Protein AF-0000000078660738 (afdb_homodimer)

Structure (mmCIF, N/CA/C/O backbone):
data_AF-0000000078660738-model_v1
#
loop_
_entity.id
_entity.type
_entity.pdbx_description
1 polymer 'Acetyl-CoA acetyltransferase-like protein'
#
loop_
_atom_site.group_PDB
_atom_site.id
_atom_site.type_symbol
_atom_site.label_atom_id
_atom_site.label_alt_id
_atom_site.label_comp_id
_atom_site.label_asym_id
_atom_site.label_entity_id
_atom_site.label_seq_id
_atom_site.pdbx_PDB_ins_code
_atom_site.Cartn_x
_atom_site.Cartn_y
_atom_site.Cartn_z
_atom_site.occupancy
_atom_site.B_iso_or_equiv
_atom_site.auth_seq_id
_atom_site.auth_comp_id
_atom_site.auth_asym_id
_atom_site.auth_atom_id
_atom_site.pdbx_PDB_model_num
ATOM 1 N N . MET A 1 1 ? 7.742 -7.93 22.781 1 39.69 1 MET A N 1
ATOM 2 C CA . MET A 1 1 ? 6.805 -6.91 22.312 1 39.69 1 MET A CA 1
ATOM 3 C C . MET A 1 1 ? 7.488 -5.945 21.344 1 39.69 1 MET A C 1
ATOM 5 O O . MET A 1 1 ? 8.648 -5.582 21.547 1 39.69 1 MET A O 1
ATOM 9 N N . SER A 1 2 ? 7.121 -5.949 20.062 1 55.34 2 SER A N 1
ATOM 10 C CA . SER A 1 2 ? 7.883 -5.234 19.047 1 55.34 2 SER A CA 1
ATOM 11 C C . SER A 1 2 ? 8.125 -3.783 19.453 1 55.34 2 SER A C 1
ATOM 13 O O . SER A 1 2 ? 7.246 -3.143 20.031 1 55.34 2 SER A O 1
ATOM 15 N N . GLY A 1 3 ? 9.359 -3.373 19.766 1 70 3 GLY A N 1
ATOM 16 C CA . GLY A 1 3 ? 9.844 -2.07 20.188 1 70 3 GLY A CA 1
ATOM 17 C C . GLY A 1 3 ? 9.305 -0.929 19.344 1 70 3 GLY A C 1
ATOM 18 O O . GLY A 1 3 ? 8.586 -1.156 18.375 1 70 3 GLY A O 1
ATOM 19 N N . ASP A 1 4 ? 9.414 0.294 19.797 1 88.62 4 ASP A N 1
ATOM 20 C CA . ASP A 1 4 ? 9 1.504 19.078 1 88.62 4 ASP A CA 1
ATOM 21 C C . ASP A 1 4 ? 9.719 1.63 17.75 1 88.62 4 ASP A C 1
ATOM 23 O O . ASP A 1 4 ? 10.805 1.084 17.562 1 88.62 4 ASP A O 1
ATOM 27 N N . VAL A 1 5 ? 8.992 2.094 16.766 1 96.5 5 VAL A N 1
ATOM 28 C CA . VAL A 1 5 ? 9.586 2.496 15.492 1 96.5 5 VAL A CA 1
ATOM 29 C C . VAL A 1 5 ? 10.062 3.941 15.578 1 96.5 5 VAL A C 1
ATOM 31 O O . VAL A 1 5 ? 9.398 4.789 16.172 1 96.5 5 VAL A O 1
ATOM 34 N N . CYS A 1 6 ? 11.25 4.195 15.094 1 97.81 6 CYS A N 1
ATOM 35 C CA . CYS A 1 6 ? 11.836 5.531 15.148 1 97.81 6 CYS A CA 1
ATOM 36 C C . CYS A 1 6 ? 12.07 6.078 13.742 1 97.81 6 CYS A C 1
ATOM 38 O O . CYS A 1 6 ? 12.32 5.316 12.812 1 97.81 6 CYS A O 1
ATOM 40 N N . ILE A 1 7 ? 11.906 7.336 13.648 1 98.06 7 ILE A N 1
ATOM 41 C CA . ILE A 1 7 ? 12.352 8.016 12.438 1 98.06 7 ILE A CA 1
ATOM 42 C C . ILE A 1 7 ? 13.805 8.461 12.602 1 98.06 7 ILE A C 1
ATOM 44 O O . ILE A 1 7 ? 14.109 9.312 13.438 1 98.06 7 ILE A O 1
ATOM 48 N N . VAL A 1 8 ? 14.695 7.934 11.719 1 97.94 8 VAL A N 1
ATOM 49 C CA . VAL A 1 8 ? 16.125 8.125 11.961 1 97.94 8 VAL A CA 1
ATOM 50 C C . VAL A 1 8 ? 16.719 8.984 10.844 1 97.94 8 VAL A C 1
ATOM 52 O O . VAL A 1 8 ? 17.859 9.422 10.945 1 97.94 8 VAL A O 1
ATOM 55 N N . GLY A 1 9 ? 16.016 9.227 9.852 1 98.25 9 GLY A N 1
ATOM 56 C CA . GLY A 1 9 ? 16.438 10.078 8.75 1 98.25 9 GLY A CA 1
ATOM 57 C C . GLY A 1 9 ? 15.281 10.758 8.047 1 98.25 9 GLY A C 1
ATOM 58 O O . GLY A 1 9 ? 14.219 10.156 7.863 1 98.25 9 GLY A O 1
ATOM 59 N N . ILE A 1 10 ? 15.547 11.984 7.66 1 98.31 10 ILE A N 1
ATOM 60 C CA . ILE A 1 10 ? 14.508 12.742 6.969 1 98.31 10 ILE A CA 1
ATOM 61 C C . ILE A 1 10 ? 15.117 13.484 5.781 1 98.31 10 ILE A C 1
ATOM 63 O O . ILE A 1 10 ? 16.281 13.883 5.82 1 98.31 10 ILE A O 1
ATOM 67 N N . GLY A 1 11 ? 14.367 13.602 4.691 1 98.56 11 GLY A N 1
ATOM 68 C CA . GLY A 1 11 ? 14.719 14.359 3.504 1 98.56 11 GLY A CA 1
ATOM 69 C C . GLY A 1 11 ? 13.516 15.008 2.832 1 98.56 11 GLY A C 1
ATOM 70 O O . GLY A 1 11 ? 12.414 14.469 2.869 1 98.56 11 GLY A O 1
ATOM 71 N N . ILE A 1 12 ? 13.766 16.188 2.258 1 98.25 12 ILE A N 1
ATOM 72 C CA . ILE A 1 12 ? 12.688 16.922 1.601 1 98.25 12 ILE A CA 1
ATOM 73 C C . ILE A 1 12 ? 13.242 17.688 0.4 1 98.25 12 ILE A C 1
ATOM 75 O O . ILE A 1 12 ? 14.297 18.312 0.491 1 98.25 12 ILE A O 1
ATOM 79 N N . HIS A 1 13 ? 12.633 17.469 -0.711 1 97.44 13 HIS A N 1
ATOM 80 C CA . HIS A 1 13 ? 12.836 18.359 -1.851 1 97.44 13 HIS A CA 1
ATOM 81 C C . HIS A 1 13 ? 11.961 19.594 -1.751 1 97.44 13 HIS A C 1
ATOM 83 O O . HIS A 1 13 ? 10.766 19.5 -1.469 1 97.44 13 HIS A O 1
ATOM 89 N N . PRO A 1 14 ? 12.555 20.703 -1.993 1 95.62 14 PRO A N 1
ATOM 90 C CA . PRO A 1 14 ? 11.734 21.922 -1.896 1 95.62 14 PRO A CA 1
ATOM 91 C C . PRO A 1 14 ? 10.445 21.828 -2.719 1 95.62 14 PRO A C 1
ATOM 93 O O . PRO A 1 14 ? 10.461 21.297 -3.83 1 95.62 14 PRO A O 1
ATOM 96 N N . PHE A 1 15 ? 9.328 22.266 -2.096 1 95.88 15 PHE A N 1
ATOM 97 C CA . PHE A 1 15 ? 8.039 22.297 -2.783 1 95.88 15 PHE A CA 1
ATOM 98 C C . PHE A 1 15 ? 7.93 23.516 -3.682 1 95.88 15 PHE A C 1
ATOM 100 O O . PHE A 1 15 ? 8.695 24.469 -3.533 1 95.88 15 PHE A O 1
ATOM 107 N N . GLY A 1 16 ? 6.984 23.469 -4.617 1 92.88 16 GLY A N 1
ATOM 108 C CA . GLY A 1 16 ? 6.809 24.531 -5.586 1 92.88 16 GLY A CA 1
ATOM 109 C C . GLY A 1 16 ? 6.898 24.062 -7.023 1 92.88 16 GLY A C 1
ATOM 110 O O . GLY A 1 16 ? 6.141 23.188 -7.445 1 92.88 16 GLY A O 1
ATOM 111 N N . ARG A 1 17 ? 7.773 24.828 -7.785 1 91.44 17 ARG A N 1
ATOM 112 C CA . ARG A 1 17 ? 8.008 24.453 -9.18 1 91.44 17 ARG A CA 1
ATOM 113 C C . ARG A 1 17 ? 9.5 24.281 -9.453 1 91.44 17 ARG A C 1
ATOM 115 O O . ARG A 1 17 ? 10.305 25.141 -9.094 1 91.44 17 ARG A O 1
ATOM 122 N N . THR A 1 18 ? 9.781 23.141 -9.93 1 91.56 18 THR A N 1
ATOM 123 C CA . THR A 1 18 ? 11.164 22.844 -10.273 1 91.56 18 THR A CA 1
ATOM 124 C C . THR A 1 18 ? 11.273 22.391 -11.727 1 91.56 18 THR A C 1
ATOM 126 O O . THR A 1 18 ? 11.148 21.188 -12.016 1 91.56 18 THR A O 1
ATOM 129 N N . ASP A 1 19 ? 11.758 23.266 -12.539 1 89 19 ASP A N 1
ATOM 130 C CA . ASP A 1 19 ? 11.859 22.953 -13.961 1 89 19 ASP A CA 1
ATOM 131 C C . ASP A 1 19 ? 12.953 21.922 -14.219 1 89 19 ASP A C 1
ATOM 133 O O . ASP A 1 19 ? 14.016 21.953 -13.586 1 89 19 ASP A O 1
ATOM 137 N N . GLY A 1 20 ? 12.68 21.016 -15.047 1 88.75 20 GLY A N 1
ATOM 138 C CA . GLY A 1 20 ? 13.703 20.094 -15.539 1 88.75 20 GLY A CA 1
ATOM 139 C C . GLY A 1 20 ? 13.805 18.828 -14.719 1 88.75 20 GLY A C 1
ATOM 140 O O . GLY A 1 20 ? 14.531 17.906 -15.086 1 88.75 20 GLY A O 1
ATOM 141 N N . LEU A 1 21 ? 13.117 18.828 -13.609 1 90.88 21 LEU A N 1
ATOM 142 C CA . LEU A 1 21 ? 13.133 17.609 -12.812 1 90.88 21 LEU A CA 1
ATOM 143 C C . LEU A 1 21 ? 11.75 16.969 -12.781 1 90.88 21 LEU A C 1
ATOM 145 O O . LEU A 1 21 ? 10.742 17.656 -12.625 1 90.88 21 LEU A O 1
ATOM 149 N N . SER A 1 22 ? 11.742 15.641 -13.039 1 89.88 22 SER A N 1
ATOM 150 C CA . SER A 1 22 ? 10.492 14.898 -12.891 1 89.88 22 SER A CA 1
ATOM 151 C C . SER A 1 22 ? 10.125 14.719 -11.422 1 89.88 22 SER A C 1
ATOM 153 O O . SER A 1 22 ? 10.953 14.953 -10.539 1 89.88 22 SER A O 1
ATOM 155 N N . GLY A 1 23 ? 8.867 14.453 -11.133 1 90.94 23 GLY A N 1
ATOM 156 C CA . GLY A 1 23 ? 8.461 14.117 -9.781 1 90.94 23 GLY A CA 1
ATOM 157 C C . GLY A 1 23 ? 9.305 13.016 -9.156 1 90.94 23 GLY A C 1
ATOM 158 O O . GLY A 1 23 ? 9.672 13.094 -7.984 1 90.94 23 GLY A O 1
ATOM 159 N N . LEU A 1 24 ? 9.578 12.055 -9.984 1 90.75 24 LEU A N 1
ATOM 160 C CA . LEU A 1 24 ? 10.391 10.93 -9.531 1 90.75 24 LEU A CA 1
ATOM 161 C C . LEU A 1 24 ? 11.773 11.406 -9.086 1 90.75 24 LEU A C 1
ATOM 163 O O . LEU A 1 24 ? 12.281 10.969 -8.047 1 90.75 24 LEU A O 1
ATOM 167 N N . GLU A 1 25 ? 12.336 12.273 -9.828 1 93.38 25 GLU A N 1
ATOM 168 C CA . GLU A 1 25 ? 13.664 12.789 -9.5 1 93.38 25 GLU A CA 1
ATOM 169 C C . GLU A 1 25 ? 13.633 13.602 -8.211 1 93.38 25 GLU A C 1
ATOM 171 O O . GLU A 1 25 ? 14.594 13.594 -7.445 1 93.38 25 GLU A O 1
ATOM 176 N N . GLN A 1 26 ? 12.594 14.289 -7.988 1 95.62 26 GLN A N 1
ATOM 177 C CA . GLN A 1 26 ? 12.438 15.031 -6.742 1 95.62 26 GLN A CA 1
ATOM 178 C C . GLN A 1 26 ? 12.328 14.086 -5.551 1 95.62 26 GLN A C 1
ATOM 180 O O . GLN A 1 26 ? 12.875 14.352 -4.48 1 95.62 26 GLN A O 1
ATOM 185 N N . GLY A 1 27 ? 11.602 12.992 -5.781 1 96.25 27 GLY A N 1
ATOM 186 C CA . GLY A 1 27 ? 11.547 11.961 -4.762 1 96.25 27 GLY A CA 1
ATOM 187 C C . GLY A 1 27 ? 12.898 11.344 -4.465 1 96.25 27 GLY A C 1
ATOM 188 O O . GLY A 1 27 ? 13.25 11.133 -3.299 1 96.25 27 GLY A O 1
ATOM 189 N N . VAL A 1 28 ? 13.656 11.086 -5.512 1 96.25 28 VAL A N 1
ATOM 190 C CA . VAL A 1 28 ? 14.992 10.508 -5.375 1 96.25 28 VAL A CA 1
ATOM 191 C C . VAL A 1 28 ? 15.883 11.453 -4.582 1 96.25 28 VAL A C 1
ATOM 193 O O . VAL A 1 28 ? 16.672 11.016 -3.734 1 96.25 28 VAL A O 1
ATOM 196 N N . PHE A 1 29 ? 15.812 12.711 -4.895 1 97.12 29 PHE A N 1
ATOM 197 C CA . PHE A 1 29 ? 16.547 13.727 -4.145 1 97.12 29 PHE A CA 1
ATOM 198 C C . PHE A 1 29 ? 16.25 13.617 -2.654 1 97.12 29 PHE A C 1
ATOM 200 O O . PHE A 1 29 ? 17.172 13.594 -1.831 1 97.12 29 PHE A O 1
ATOM 207 N N . ALA A 1 30 ? 14.961 13.547 -2.285 1 98.25 30 ALA A N 1
ATOM 208 C CA . ALA A 1 30 ? 14.539 13.461 -0.889 1 98.25 30 ALA A CA 1
ATOM 209 C C . ALA A 1 30 ? 15.078 12.195 -0.23 1 98.25 30 ALA A C 1
ATOM 211 O O . ALA A 1 30 ? 15.5 12.219 0.927 1 98.25 30 ALA A O 1
ATOM 212 N N . VAL A 1 31 ? 15.055 11.07 -0.948 1 98.38 31 VAL A N 1
ATOM 213 C CA . VAL A 1 31 ? 15.539 9.797 -0.416 1 98.38 31 VAL A CA 1
ATOM 214 C C . VAL A 1 31 ? 17.031 9.898 -0.11 1 98.38 31 VAL A C 1
ATOM 216 O O . VAL A 1 31 ? 17.484 9.477 0.956 1 98.38 31 VAL A O 1
ATOM 219 N N . ARG A 1 32 ? 17.812 10.453 -1.015 1 98.44 32 ARG A N 1
ATOM 220 C CA . ARG A 1 32 ? 19.25 10.594 -0.801 1 98.44 32 ARG A CA 1
ATOM 221 C C . ARG A 1 32 ? 19.531 11.469 0.41 1 98.44 32 ARG A C 1
ATOM 223 O O . ARG A 1 32 ? 20.438 11.188 1.188 1 98.44 32 ARG A O 1
ATOM 230 N N . GLN A 1 33 ? 18.797 12.539 0.511 1 98.5 33 GLN A N 1
ATOM 231 C CA . GLN A 1 33 ? 18.953 13.398 1.68 1 98.5 33 GLN A CA 1
ATOM 232 C C . GLN A 1 33 ? 18.641 12.641 2.965 1 98.5 33 GLN A C 1
ATOM 234 O O . GLN A 1 33 ? 19.328 12.805 3.975 1 98.5 33 GLN A O 1
ATOM 239 N N . ALA A 1 34 ? 17.562 11.852 2.996 1 98.44 34 ALA A N 1
ATOM 240 C CA . ALA A 1 34 ? 17.172 11.086 4.176 1 98.44 34 ALA A CA 1
ATOM 241 C C . ALA A 1 34 ? 18.234 10.055 4.539 1 98.44 34 ALA A C 1
ATOM 243 O O . ALA A 1 34 ? 18.516 9.828 5.723 1 98.44 34 ALA A O 1
ATOM 244 N N . LEU A 1 35 ? 18.766 9.375 3.508 1 98.31 35 LEU A N 1
ATOM 245 C CA . LEU A 1 35 ? 19.844 8.414 3.732 1 98.31 35 LEU A CA 1
ATOM 246 C C . LEU A 1 35 ? 21.047 9.094 4.375 1 98.31 35 LEU A C 1
ATOM 248 O O . LEU A 1 35 ? 21.625 8.578 5.336 1 98.31 35 LEU A O 1
ATOM 252 N N . GLY A 1 36 ? 21.469 10.227 3.801 1 98.06 36 GLY A N 1
ATOM 253 C CA . GLY A 1 36 ? 22.547 11 4.383 1 98.06 36 GLY A CA 1
ATOM 254 C C . GLY A 1 36 ? 22.297 11.414 5.816 1 98.06 36 GLY A C 1
ATOM 255 O O . GLY A 1 36 ? 23.188 11.336 6.664 1 98.06 36 GLY A O 1
ATOM 256 N N . ASP A 1 37 ? 21.094 11.875 6.09 1 97.69 37 ASP A N 1
ATOM 257 C CA . ASP A 1 37 ? 20.703 12.273 7.438 1 97.69 37 ASP A CA 1
ATOM 258 C C . ASP A 1 37 ? 20.797 11.102 8.414 1 97.69 37 ASP A C 1
ATOM 260 O O . ASP A 1 37 ? 21.219 11.266 9.555 1 97.69 37 ASP A O 1
ATOM 264 N N . ALA A 1 38 ? 20.344 9.953 8.031 1 97.31 38 ALA A N 1
ATOM 265 C CA . ALA A 1 38 ? 20.359 8.75 8.859 1 97.31 38 ALA A CA 1
ATOM 266 C C . ALA A 1 38 ? 21.781 8.195 8.984 1 97.31 38 ALA A C 1
ATOM 268 O O . ALA A 1 38 ? 22.078 7.449 9.922 1 97.31 38 ALA A O 1
ATOM 269 N N . GLY A 1 39 ? 22.609 8.516 7.977 1 97.38 39 GLY A N 1
ATOM 270 C CA . GLY A 1 39 ? 23.969 7.984 7.949 1 97.38 39 GLY A CA 1
ATOM 271 C C . GLY A 1 39 ? 24.031 6.551 7.461 1 97.38 39 GLY A C 1
ATOM 272 O O . GLY A 1 39 ? 24.828 5.75 7.973 1 97.38 39 GLY A O 1
ATOM 273 N N . ILE A 1 40 ? 23.172 6.145 6.59 1 97.38 40 ILE A N 1
ATOM 274 C CA . ILE A 1 40 ? 23.172 4.789 6.055 1 97.38 40 ILE A CA 1
ATOM 275 C C . ILE A 1 40 ? 23.234 4.836 4.531 1 97.38 40 ILE A C 1
ATOM 277 O O . ILE A 1 40 ? 23.109 5.906 3.932 1 97.38 40 ILE A O 1
ATOM 281 N N . GLU A 1 41 ? 23.422 3.639 3.949 1 97.88 41 GLU A N 1
ATOM 282 C CA . GLU A 1 41 ? 23.469 3.498 2.496 1 97.88 41 GLU A CA 1
ATOM 283 C C . GLU A 1 41 ? 22.156 2.893 1.972 1 97.88 41 GLU A C 1
ATOM 285 O O . GLU A 1 41 ? 21.438 2.229 2.715 1 97.88 41 GLU A O 1
ATOM 290 N N . TRP A 1 42 ? 21.875 3.133 0.687 1 97.06 42 TRP A N 1
ATOM 291 C CA . TRP A 1 42 ? 20.688 2.602 0.036 1 97.06 42 TRP A CA 1
ATOM 292 C C . TRP A 1 42 ? 20.594 1.089 0.21 1 97.06 42 TRP A C 1
ATOM 294 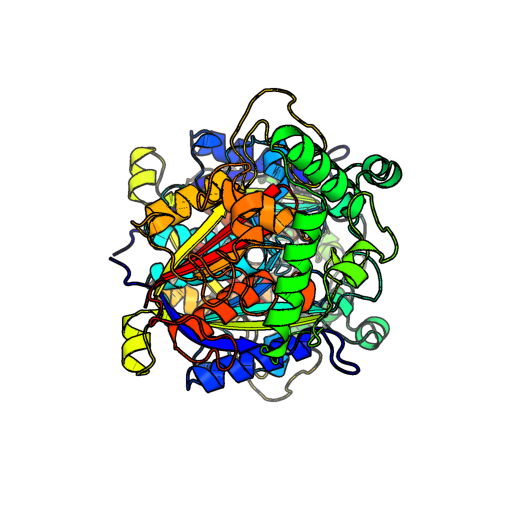O O . TRP A 1 42 ? 19.516 0.544 0.424 1 97.06 42 TRP A O 1
ATOM 304 N N . GLY A 1 43 ? 21.688 0.41 0.179 1 95.62 43 GLY A N 1
ATOM 305 C CA . GLY A 1 43 ? 21.734 -1.037 0.321 1 95.62 43 GLY A CA 1
ATOM 306 C C . GLY A 1 43 ? 21.328 -1.514 1.702 1 95.62 43 GLY A C 1
ATOM 307 O O . GLY A 1 43 ? 21.016 -2.693 1.894 1 95.62 43 GLY A O 1
ATOM 308 N N . ASP A 1 44 ? 21.266 -0.598 2.678 1 96.81 44 ASP A N 1
ATOM 309 C CA . ASP A 1 44 ? 20.875 -0.944 4.043 1 96.81 44 ASP A CA 1
ATOM 310 C C . ASP A 1 44 ? 19.359 -0.996 4.191 1 96.81 44 ASP A C 1
ATOM 312 O O . ASP A 1 44 ? 18.844 -1.562 5.156 1 96.81 44 ASP A O 1
ATOM 316 N N . VAL A 1 45 ? 18.656 -0.325 3.303 1 97.31 45 VAL A N 1
ATOM 317 C CA . VAL A 1 45 ? 17.203 -0.277 3.361 1 97.31 45 VAL A CA 1
ATOM 318 C C . VAL A 1 45 ? 16.625 -1.64 2.99 1 97.31 45 VAL A C 1
ATOM 320 O O . VAL A 1 45 ? 16.938 -2.184 1.927 1 97.31 45 VAL A O 1
ATOM 323 N N . GLN A 1 46 ? 15.797 -2.145 3.854 1 95.81 46 GLN A N 1
ATOM 324 C CA . GLN A 1 46 ? 15.328 -3.52 3.697 1 95.81 46 GLN A CA 1
ATOM 325 C C . GLN A 1 46 ? 13.984 -3.568 2.975 1 95.81 46 GLN A C 1
ATOM 327 O O . GLN A 1 46 ? 13.617 -4.598 2.41 1 95.81 46 GLN A O 1
ATOM 332 N N . PHE A 1 47 ? 13.211 -2.518 3.047 1 95.38 47 PHE A N 1
ATOM 333 C CA . PHE A 1 47 ? 11.938 -2.402 2.348 1 95.38 47 PHE A CA 1
ATOM 334 C C . PHE A 1 47 ? 11.562 -0.939 2.139 1 95.38 47 PHE A C 1
ATOM 336 O O . PHE A 1 47 ? 12.141 -0.049 2.762 1 95.38 47 PHE A O 1
ATOM 343 N N . ALA A 1 48 ? 10.586 -0.71 1.256 1 96.5 48 ALA A N 1
ATOM 344 C CA . ALA A 1 48 ? 10.125 0.656 1.014 1 96.5 48 ALA A CA 1
ATOM 345 C C . ALA A 1 48 ? 8.641 0.686 0.679 1 96.5 48 ALA A C 1
ATOM 347 O O . ALA A 1 48 ? 8.109 -0.248 0.067 1 96.5 48 ALA A O 1
ATOM 348 N N . TYR A 1 49 ? 7.973 1.687 1.153 1 95.75 49 TYR A N 1
ATOM 349 C CA . TYR A 1 49 ? 6.641 2.088 0.717 1 95.75 49 TYR A CA 1
ATOM 350 C C . TYR A 1 49 ? 6.664 3.484 0.107 1 95.75 49 TYR A C 1
ATOM 352 O O . TYR A 1 49 ? 7.281 4.398 0.656 1 95.75 49 TYR A O 1
ATOM 360 N N . GLY A 1 50 ? 6.008 3.625 -1.011 1 93.62 50 GLY A N 1
ATOM 361 C CA . GLY A 1 50 ? 6.023 4.914 -1.684 1 93.62 50 GLY A CA 1
ATOM 362 C C . GLY A 1 50 ? 4.66 5.324 -2.215 1 93.62 50 GLY A C 1
ATOM 363 O O . GLY A 1 50 ? 3.859 4.477 -2.604 1 93.62 50 GLY A O 1
ATOM 364 N N . SER A 1 51 ? 4.484 6.629 -2.225 1 89.75 51 SER A N 1
ATOM 365 C CA . SER A 1 51 ? 3.207 7.16 -2.693 1 89.75 51 SER A CA 1
ATOM 366 C C . SER A 1 51 ? 3.408 8.211 -3.775 1 89.75 51 SER A C 1
ATOM 368 O O . SER A 1 51 ? 4.332 9.023 -3.695 1 89.75 51 SER A O 1
ATOM 370 N N . SER A 1 52 ? 2.605 8.18 -4.801 1 82.56 52 SER A N 1
ATOM 371 C CA . SER A 1 52 ? 2.477 9.211 -5.824 1 82.56 52 SER A CA 1
ATOM 372 C C . SER A 1 52 ? 1.092 9.188 -6.461 1 82.56 52 SER A C 1
ATOM 374 O O . SER A 1 52 ? 0.523 8.117 -6.691 1 82.56 52 SER A O 1
ATOM 376 N N . ASP A 1 53 ? 0.627 10.266 -6.676 1 73 53 ASP A N 1
ATOM 377 C CA . ASP A 1 53 ? -0.679 10.336 -7.32 1 73 53 ASP A CA 1
ATOM 378 C C . ASP A 1 53 ? -0.535 10.484 -8.836 1 73 53 ASP A C 1
ATOM 380 O O . ASP A 1 53 ? -1.311 9.906 -9.602 1 73 53 ASP A O 1
ATOM 384 N N . SER A 1 54 ? 0.431 11.258 -9.227 1 68.38 54 SER A N 1
ATOM 385 C CA . SER A 1 54 ? 0.416 11.586 -10.648 1 68.38 54 SER A CA 1
ATOM 386 C C . SER A 1 54 ? 1.831 11.656 -11.211 1 68.38 54 SER A C 1
ATOM 388 O O . SER A 1 54 ? 2.049 12.219 -12.289 1 68.38 54 SER A O 1
ATOM 390 N N . ALA A 1 55 ? 2.744 11.203 -10.516 1 71 55 ALA A N 1
ATOM 391 C CA . ALA A 1 55 ? 4.109 11.422 -10.992 1 71 55 ALA A CA 1
ATOM 392 C C . ALA A 1 55 ? 4.828 10.094 -11.211 1 71 55 ALA A C 1
ATOM 394 O O . ALA A 1 55 ? 6.055 10.016 -11.086 1 71 55 ALA A O 1
ATOM 395 N N . GLY A 1 56 ? 4.059 9.047 -11.453 1 71.06 56 GLY A N 1
ATOM 396 C CA . GLY A 1 56 ? 4.676 7.762 -11.734 1 71.06 56 GLY A CA 1
ATOM 397 C C . GLY A 1 56 ? 4.75 6.859 -10.516 1 71.06 56 GLY A C 1
ATOM 398 O O . GLY A 1 56 ? 4.512 7.301 -9.391 1 71.06 56 GLY A O 1
ATOM 399 N N . ASN A 1 57 ? 5.168 5.633 -10.789 1 77.81 57 ASN A N 1
ATOM 400 C CA . ASN A 1 57 ? 5.223 4.633 -9.727 1 77.81 57 ASN A CA 1
ATOM 401 C C . ASN A 1 57 ? 6.492 4.77 -8.891 1 77.81 57 ASN A C 1
ATOM 403 O O . ASN A 1 57 ? 7.602 4.715 -9.422 1 77.81 57 ASN A O 1
ATOM 407 N N . PRO A 1 58 ? 6.355 4.836 -7.609 1 83.5 58 PRO A N 1
ATOM 408 C CA . PRO A 1 58 ? 7.504 5.039 -6.723 1 83.5 58 PRO A CA 1
ATOM 409 C C . PRO A 1 58 ? 8.523 3.906 -6.805 1 83.5 58 PRO A C 1
ATOM 411 O O . PRO A 1 58 ? 9.727 4.141 -6.656 1 83.5 58 PRO A O 1
ATOM 414 N N . ASP A 1 59 ? 8.109 2.725 -7.02 1 82.38 59 ASP A N 1
ATOM 415 C CA . ASP A 1 59 ? 9.008 1.575 -7.016 1 82.38 59 ASP A CA 1
ATOM 416 C C . ASP A 1 59 ? 10.047 1.692 -8.125 1 82.38 59 ASP A C 1
ATOM 418 O O . ASP A 1 59 ? 11.102 1.047 -8.07 1 82.38 59 ASP A O 1
ATOM 422 N N . THR A 1 60 ? 9.797 2.496 -9.102 1 81.06 60 THR A N 1
ATOM 423 C CA . THR A 1 60 ? 10.734 2.656 -10.211 1 81.06 60 THR A CA 1
ATOM 424 C C . THR A 1 60 ? 11.953 3.473 -9.781 1 81.06 60 THR A C 1
ATOM 426 O O . THR A 1 60 ? 12.945 3.537 -10.5 1 81.06 60 THR A O 1
ATOM 429 N N . MET A 1 61 ? 11.938 4.008 -8.617 1 88.44 61 MET A N 1
ATOM 430 C CA . MET A 1 61 ? 13.055 4.773 -8.078 1 88.44 61 MET A CA 1
ATOM 431 C C . MET A 1 61 ? 14.305 3.9 -7.965 1 88.44 61 MET A C 1
ATOM 433 O O . MET A 1 61 ? 15.422 4.414 -7.926 1 88.44 61 MET A O 1
ATOM 437 N N . VAL A 1 62 ? 14.086 2.637 -7.895 1 86.5 62 VAL A N 1
ATOM 438 C CA . VAL A 1 62 ? 15.203 1.718 -7.695 1 86.5 62 VAL A CA 1
ATOM 439 C C . VAL A 1 62 ? 16.172 1.824 -8.867 1 86.5 62 VAL A C 1
ATOM 441 O O . VAL A 1 62 ? 17.375 1.6 -8.703 1 86.5 62 VAL A O 1
ATOM 444 N N . ASP A 1 63 ? 15.688 2.213 -9.969 1 83.56 63 ASP A N 1
ATOM 445 C CA . ASP A 1 63 ? 16.547 2.396 -11.141 1 83.56 63 ASP A CA 1
ATOM 446 C C . ASP A 1 63 ? 17.547 3.525 -10.914 1 83.56 63 ASP A C 1
ATOM 448 O O . ASP A 1 63 ? 18.641 3.518 -11.492 1 83.56 63 ASP A O 1
ATOM 452 N N . ARG A 1 64 ? 17.172 4.508 -10.164 1 88.25 64 ARG A N 1
ATOM 453 C CA . ARG A 1 64 ? 18 5.68 -9.898 1 88.25 64 ARG A CA 1
ATOM 454 C C . ARG A 1 64 ? 18.828 5.496 -8.625 1 88.25 64 ARG A C 1
ATOM 456 O O . ARG A 1 64 ? 19.906 6.07 -8.492 1 88.25 64 ARG A O 1
ATOM 463 N N . LEU A 1 65 ? 18.297 4.754 -7.707 1 92.19 65 LEU A N 1
ATOM 464 C CA . LEU A 1 65 ? 18.922 4.633 -6.395 1 92.19 65 LEU A CA 1
ATOM 465 C C . LEU A 1 65 ? 19.844 3.422 -6.34 1 92.19 65 LEU A C 1
ATOM 467 O O . LEU A 1 65 ? 20.781 3.389 -5.543 1 92.19 65 LEU A O 1
ATOM 471 N N . GLY A 1 66 ? 19.516 2.459 -7.145 1 89.62 66 GLY A N 1
ATOM 472 C CA . GLY A 1 66 ? 20.234 1.196 -7.152 1 89.62 66 GLY A CA 1
ATOM 473 C C . GLY A 1 66 ? 19.328 -0.013 -7.059 1 89.62 66 GLY A C 1
ATOM 474 O O . GLY A 1 66 ? 18.328 0.016 -6.348 1 89.62 66 GLY A O 1
ATOM 475 N N . LEU A 1 67 ? 19.734 -1.071 -7.785 1 86.31 67 LEU A N 1
ATOM 476 C CA . LEU A 1 67 ? 18.953 -2.303 -7.828 1 86.31 67 LEU A CA 1
ATOM 477 C C . LEU A 1 67 ? 19.406 -3.27 -6.734 1 86.31 67 LEU A C 1
ATOM 479 O O . LEU A 1 67 ? 20.266 -4.109 -6.969 1 86.31 67 LEU A O 1
ATOM 483 N N . THR A 1 68 ? 18.734 -3.234 -5.613 1 86.31 68 THR A N 1
ATOM 484 C CA . THR A 1 68 ? 19.156 -4.031 -4.465 1 86.31 68 THR A CA 1
ATOM 485 C C . THR A 1 68 ? 18.25 -5.242 -4.281 1 86.31 68 THR A C 1
ATOM 487 O O . THR A 1 68 ? 18.5 -6.09 -3.422 1 86.31 68 THR A O 1
ATOM 490 N N . GLY A 1 69 ? 17.141 -5.254 -5.047 1 87.5 69 GLY A N 1
ATOM 491 C CA . GLY A 1 69 ? 16.203 -6.359 -4.926 1 87.5 69 GLY A CA 1
ATOM 492 C C . GLY A 1 69 ? 15.234 -6.199 -3.77 1 87.5 69 GLY A C 1
ATOM 493 O O . GLY A 1 69 ? 14.453 -7.102 -3.479 1 87.5 69 GLY A O 1
ATOM 494 N N . MET A 1 70 ? 15.297 -5.051 -3.109 1 88.62 70 MET A N 1
ATOM 495 C CA . MET A 1 70 ? 14.438 -4.875 -1.945 1 88.62 70 MET A CA 1
ATOM 496 C C . MET A 1 70 ? 12.984 -4.707 -2.367 1 88.62 70 MET A C 1
ATOM 498 O O . MET A 1 70 ? 12.703 -4.336 -3.51 1 88.62 70 MET A O 1
ATOM 502 N N . GLN A 1 71 ? 12.164 -5.047 -1.422 1 90.06 71 GLN A N 1
ATOM 503 C CA . GLN A 1 71 ? 10.734 -4.871 -1.64 1 90.06 71 GLN A CA 1
ATOM 504 C C . GLN A 1 71 ? 10.359 -3.391 -1.672 1 90.06 71 GLN A C 1
ATOM 506 O O . GLN A 1 71 ? 10.758 -2.625 -0.792 1 90.06 71 GLN A O 1
ATOM 511 N N . PHE A 1 72 ? 9.672 -2.99 -2.707 1 91.19 72 PHE A N 1
ATOM 512 C CA . PHE A 1 72 ? 9.164 -1.63 -2.838 1 91.19 72 PHE A CA 1
ATOM 513 C C . PHE A 1 72 ? 7.699 -1.639 -3.252 1 91.19 72 PHE A C 1
ATOM 515 O O . PHE A 1 72 ? 7.367 -2.012 -4.379 1 91.19 72 PHE A O 1
ATOM 522 N N . ILE A 1 73 ? 6.816 -1.19 -2.32 1 91.81 73 ILE A N 1
ATOM 523 C CA . ILE A 1 73 ? 5.375 -1.249 -2.547 1 91.81 73 ILE A CA 1
ATOM 524 C C . ILE A 1 73 ? 4.836 0.158 -2.793 1 91.81 73 ILE A C 1
ATOM 526 O O . ILE A 1 73 ? 5.141 1.087 -2.043 1 91.81 73 ILE A O 1
ATOM 530 N N . ASN A 1 74 ? 4.031 0.282 -3.82 1 90.38 74 ASN A N 1
ATOM 531 C CA . ASN A 1 74 ? 3.355 1.541 -4.117 1 90.38 74 ASN A CA 1
ATOM 532 C C . ASN A 1 74 ? 1.99 1.619 -3.438 1 90.38 74 ASN A C 1
ATOM 534 O O . ASN A 1 74 ? 1.179 0.699 -3.559 1 90.38 74 ASN A O 1
ATOM 538 N N . VAL A 1 75 ? 1.762 2.717 -2.744 1 90.44 75 VAL A N 1
ATOM 539 C CA . VAL A 1 75 ? 0.459 2.947 -2.127 1 90.44 75 VAL A CA 1
ATOM 540 C C . VAL A 1 75 ? -0.21 4.16 -2.77 1 90.44 75 VAL A C 1
ATOM 542 O O . VAL A 1 75 ? 0.467 5.098 -3.193 1 90.44 75 VAL A O 1
ATOM 545 N N . ARG A 1 76 ? -1.594 4.121 -2.824 1 83.75 76 ARG A N 1
ATOM 546 C CA . ARG A 1 76 ? -2.354 5.188 -3.467 1 83.75 76 ARG A CA 1
ATOM 547 C C . ARG A 1 76 ? -3.65 5.465 -2.713 1 83.75 76 ARG A C 1
ATOM 549 O O . ARG A 1 76 ? -4.68 4.848 -2.99 1 83.75 76 ARG A O 1
ATOM 556 N N . ASN A 1 77 ? -3.68 6.418 -1.858 1 80.19 77 ASN A N 1
ATOM 557 C CA . ASN A 1 77 ? -4.863 6.805 -1.095 1 80.19 77 ASN A CA 1
ATOM 558 C C . ASN A 1 77 ? -5.074 8.312 -1.117 1 80.19 77 ASN A C 1
ATOM 560 O O . ASN A 1 77 ? -5.289 8.93 -0.072 1 80.19 77 ASN A O 1
ATOM 564 N N . GLY A 1 78 ? -4.891 8.891 -2.221 1 73.88 78 GLY A N 1
ATOM 565 C CA . GLY A 1 78 ? -5.09 10.328 -2.316 1 73.88 78 GLY A CA 1
ATOM 566 C C . GLY A 1 78 ? -4.211 11.109 -1.36 1 73.88 78 GLY A C 1
ATOM 567 O O . GLY A 1 78 ? -3.018 10.828 -1.229 1 73.88 78 GLY A O 1
ATOM 568 N N . CYS A 1 79 ? -4.863 12.062 -0.713 1 72.19 79 CYS A N 1
ATOM 569 C CA . CYS A 1 79 ? -4.113 12.945 0.169 1 72.19 79 CYS A CA 1
ATOM 570 C C . CYS A 1 79 ? -3.596 12.195 1.389 1 72.19 79 CYS A C 1
ATOM 572 O O . CYS A 1 79 ? -2.713 12.688 2.096 1 72.19 79 CYS A O 1
ATOM 574 N N . ALA A 1 80 ? -4.129 11.086 1.583 1 77.81 80 ALA A N 1
ATOM 575 C CA . ALA A 1 80 ? -3.697 10.312 2.742 1 77.81 80 ALA A CA 1
ATOM 576 C C . ALA A 1 80 ? -2.627 9.297 2.352 1 77.81 80 ALA A C 1
ATOM 578 O O . ALA A 1 80 ? -2.27 8.422 3.148 1 77.81 80 ALA A O 1
ATOM 579 N N . ALA A 1 81 ? -2.115 9.375 1.156 1 82.81 81 ALA A N 1
ATOM 580 C CA . ALA A 1 81 ? -1.159 8.398 0.65 1 82.81 81 ALA A CA 1
ATOM 581 C C . ALA A 1 81 ? 0.107 8.375 1.501 1 82.81 81 ALA A C 1
ATOM 583 O O . ALA A 1 81 ? 0.667 7.309 1.767 1 82.81 81 ALA A O 1
ATOM 584 N N . GLY A 1 82 ? 0.51 9.547 1.859 1 86.12 82 GLY A N 1
ATOM 585 C CA . GLY A 1 82 ? 1.67 9.594 2.734 1 86.12 82 GLY A CA 1
ATOM 586 C C . GLY A 1 82 ? 1.454 8.875 4.051 1 86.12 82 GLY A C 1
ATOM 587 O O . GLY A 1 82 ? 2.336 8.148 4.52 1 86.12 82 GLY A O 1
ATOM 588 N N . GLY A 1 83 ? 0.295 9.094 4.602 1 87.62 83 GLY A N 1
ATOM 589 C CA . GLY A 1 83 ? -0.058 8.398 5.828 1 87.62 83 GLY A CA 1
ATOM 590 C C . GLY A 1 83 ? -0.125 6.891 5.664 1 87.62 83 GLY A C 1
ATOM 591 O O . GLY A 1 83 ? 0.276 6.145 6.559 1 87.62 83 GLY A O 1
ATOM 592 N N . SER A 1 84 ? -0.569 6.465 4.535 1 90.62 84 SER A N 1
ATOM 593 C CA . SER A 1 84 ? -0.644 5.039 4.242 1 90.62 84 SER A CA 1
ATOM 594 C C . SER A 1 84 ? 0.747 4.414 4.176 1 90.62 84 SER A C 1
ATOM 596 O O . SER A 1 84 ? 0.961 3.305 4.668 1 90.62 84 SER A O 1
ATOM 598 N N . ALA A 1 85 ? 1.645 5.141 3.543 1 93.38 85 ALA A N 1
ATOM 599 C CA . ALA A 1 85 ? 3.023 4.668 3.445 1 93.38 85 ALA A CA 1
ATOM 600 C C . ALA A 1 85 ? 3.66 4.547 4.828 1 93.38 85 ALA A C 1
ATOM 602 O O . ALA A 1 85 ? 4.316 3.547 5.129 1 93.38 85 ALA A O 1
ATOM 603 N N . LEU A 1 86 ? 3.445 5.531 5.633 1 94.31 86 LEU A N 1
ATOM 604 C CA . LEU A 1 86 ? 4.027 5.551 6.973 1 94.31 86 LEU A CA 1
ATOM 605 C C . LEU A 1 86 ? 3.436 4.445 7.84 1 94.31 86 LEU A C 1
ATOM 607 O O . LEU A 1 86 ? 4.164 3.758 8.562 1 94.31 86 LEU A O 1
ATOM 611 N N . PHE A 1 87 ? 2.139 4.27 7.801 1 93.19 87 PHE A N 1
ATOM 612 C CA . PHE A 1 87 ? 1.469 3.211 8.547 1 93.19 87 PHE A CA 1
ATOM 613 C C . PHE A 1 87 ? 2.02 1.845 8.156 1 93.19 87 PHE A C 1
ATOM 615 O O . PHE A 1 87 ? 2.389 1.05 9.023 1 93.19 87 PHE A O 1
ATOM 622 N N . SER A 1 88 ? 2.059 1.629 6.891 1 95.31 88 SER A N 1
ATOM 623 C CA . SER A 1 88 ? 2.508 0.333 6.391 1 95.31 88 SER A CA 1
ATOM 624 C C . SER A 1 88 ? 3.957 0.063 6.777 1 95.31 88 SER A C 1
ATOM 626 O O . SER A 1 88 ? 4.305 -1.055 7.168 1 95.31 88 SER A O 1
ATOM 628 N N . ALA A 1 89 ? 4.781 1.054 6.652 1 95.69 89 ALA A N 1
ATOM 629 C CA . ALA A 1 89 ? 6.188 0.909 7.027 1 95.69 89 ALA A CA 1
ATOM 630 C C . ALA A 1 89 ? 6.328 0.618 8.516 1 95.69 89 ALA A C 1
ATOM 632 O O . ALA A 1 89 ? 7.152 -0.205 8.922 1 95.69 89 ALA A O 1
ATOM 633 N N . GLN A 1 90 ? 5.57 1.319 9.305 1 95.38 90 GLN A N 1
ATOM 634 C CA . GLN A 1 90 ? 5.598 1.08 10.75 1 95.38 90 GLN A CA 1
ATOM 635 C C . GLN A 1 90 ? 5.227 -0.364 11.07 1 95.38 90 GLN A C 1
ATOM 637 O O . GLN A 1 90 ? 5.871 -1.003 11.906 1 95.38 90 GLN A O 1
ATOM 642 N N . MET A 1 91 ? 4.164 -0.863 10.43 1 94.31 91 MET A N 1
ATOM 643 C CA . MET A 1 91 ? 3.715 -2.229 10.688 1 94.31 91 MET A CA 1
ATOM 644 C C . MET A 1 91 ? 4.797 -3.236 10.312 1 94.31 91 MET A C 1
ATOM 646 O O . MET A 1 91 ? 4.98 -4.242 11 1 94.31 91 MET A O 1
ATOM 650 N N . ALA A 1 92 ? 5.465 -2.984 9.211 1 94.44 92 ALA A N 1
ATOM 651 C CA . ALA A 1 92 ? 6.531 -3.885 8.781 1 94.44 92 ALA A CA 1
ATOM 652 C C . ALA A 1 92 ? 7.633 -3.982 9.828 1 94.44 92 ALA A C 1
ATOM 654 O O . ALA A 1 92 ? 8.109 -5.078 10.133 1 94.44 92 ALA A O 1
ATOM 655 N N . ILE A 1 93 ? 8.016 -2.904 10.398 1 96.12 93 ILE A N 1
ATOM 656 C CA . ILE A 1 93 ? 9.062 -2.896 11.414 1 96.12 93 ILE A CA 1
ATOM 657 C C . ILE A 1 93 ? 8.531 -3.514 12.711 1 96.12 93 ILE A C 1
ATOM 659 O O . ILE A 1 93 ? 9.219 -4.309 13.352 1 96.12 93 ILE A O 1
ATOM 663 N N . LYS A 1 94 ? 7.336 -3.189 13.086 1 94.25 94 LYS A N 1
ATOM 664 C CA . LYS A 1 94 ? 6.742 -3.723 14.305 1 94.25 94 LYS A CA 1
ATOM 665 C C . LYS A 1 94 ? 6.578 -5.238 14.227 1 94.25 94 LYS A C 1
ATOM 667 O O . LYS A 1 94 ? 6.504 -5.918 15.25 1 94.25 94 LYS A O 1
ATOM 672 N N . SER A 1 95 ? 6.43 -5.723 13.016 1 92.38 95 SER A N 1
ATOM 673 C CA . SER A 1 95 ? 6.301 -7.164 12.828 1 92.38 95 SER A CA 1
ATOM 674 C C . SER A 1 95 ? 7.523 -7.902 13.359 1 92.38 95 SER A C 1
ATOM 676 O O . SER A 1 95 ? 7.461 -9.109 13.625 1 92.38 95 SER A O 1
ATOM 678 N N . GLY A 1 96 ? 8.68 -7.215 13.391 1 91.94 96 GLY A N 1
ATOM 679 C CA . GLY A 1 96 ? 9.938 -7.805 13.82 1 91.94 96 GLY A CA 1
ATOM 680 C C . GLY A 1 96 ? 10.742 -8.391 12.68 1 91.94 96 GLY A C 1
ATOM 681 O O . GLY A 1 96 ? 11.883 -8.828 12.875 1 91.94 96 GLY A O 1
ATOM 682 N N . GLU A 1 97 ? 10.227 -8.32 11.484 1 89.75 97 GLU A N 1
ATOM 683 C CA . GLU A 1 97 ? 10.891 -8.938 10.336 1 89.75 97 GLU A CA 1
ATOM 684 C C . GLU A 1 97 ? 11.93 -8 9.734 1 89.75 97 GLU A C 1
ATOM 686 O O . GLU A 1 97 ? 12.852 -8.445 9.047 1 89.75 97 GLU A O 1
ATOM 691 N N . PHE A 1 98 ? 11.797 -6.734 9.953 1 94.19 98 PHE A N 1
ATOM 692 C CA . PHE A 1 98 ? 12.68 -5.734 9.359 1 94.19 98 PHE A CA 1
ATOM 693 C C . PHE A 1 98 ? 13.156 -4.738 10.406 1 94.19 98 PHE A C 1
ATOM 695 O O . PHE A 1 98 ? 12.469 -4.512 11.406 1 94.19 98 PHE A O 1
ATOM 702 N N . ASP A 1 99 ? 14.328 -4.125 10.117 1 96.44 99 ASP A N 1
ATOM 703 C CA . ASP A 1 99 ? 14.883 -3.164 11.062 1 96.44 99 ASP A CA 1
ATOM 704 C C . ASP A 1 99 ? 14.953 -1.769 10.445 1 96.44 99 ASP A C 1
ATOM 706 O O . ASP A 1 99 ? 14.984 -0.769 11.164 1 96.44 99 ASP A O 1
ATOM 710 N N . ILE A 1 100 ? 15.055 -1.712 9.133 1 97.62 100 ILE A N 1
ATOM 711 C CA . ILE A 1 100 ? 15.211 -0.426 8.461 1 97.62 100 ILE A CA 1
ATOM 712 C C . ILE A 1 100 ? 14.328 -0.382 7.215 1 97.62 100 ILE A C 1
ATOM 714 O O . ILE A 1 100 ? 14.367 -1.299 6.391 1 97.62 100 ILE A O 1
ATOM 718 N N . GLY A 1 101 ? 13.57 0.682 7.105 1 98 101 GLY A N 1
ATOM 719 C CA . GLY A 1 101 ? 12.719 0.853 5.934 1 98 101 GLY A CA 1
ATOM 720 C C . GLY A 1 101 ? 12.578 2.301 5.508 1 98 101 GLY A C 1
ATOM 721 O O . GLY A 1 101 ? 13.148 3.197 6.133 1 98 101 GLY A O 1
ATOM 722 N N . LEU A 1 102 ? 11.883 2.473 4.371 1 98.06 102 LEU A N 1
ATOM 723 C CA . LEU A 1 102 ? 11.719 3.787 3.76 1 98.06 102 LEU A CA 1
ATOM 724 C C . LEU A 1 102 ? 10.242 4.086 3.512 1 98.06 102 LEU A C 1
ATOM 726 O O . LEU A 1 102 ? 9.508 3.225 3.025 1 98.06 102 LEU A O 1
ATOM 730 N N . ALA A 1 103 ? 9.758 5.191 3.955 1 97.88 103 ALA A N 1
ATOM 731 C CA . ALA A 1 103 ? 8.516 5.801 3.471 1 97.88 103 ALA A CA 1
ATOM 732 C C . ALA A 1 103 ? 8.805 7.035 2.625 1 97.88 103 ALA A C 1
ATOM 734 O O . ALA A 1 103 ? 9.492 7.957 3.074 1 97.88 103 ALA A O 1
ATOM 735 N N . VAL A 1 104 ? 8.289 7.074 1.396 1 97.44 104 VAL A N 1
ATOM 736 C CA . VAL A 1 104 ? 8.594 8.188 0.506 1 97.44 104 VAL A CA 1
ATOM 737 C C . VAL A 1 104 ? 7.336 8.594 -0.26 1 97.44 104 VAL A C 1
ATOM 739 O O . VAL A 1 104 ? 6.473 7.758 -0.537 1 97.44 104 VAL A O 1
ATOM 742 N N . GLY A 1 105 ? 7.18 9.836 -0.481 1 95.44 105 GLY A N 1
ATOM 743 C CA . GLY A 1 105 ? 6.125 10.398 -1.31 1 95.44 105 GLY A CA 1
ATOM 744 C C . GLY A 1 105 ? 6.598 11.539 -2.186 1 95.44 105 GLY A C 1
ATOM 745 O O . GLY A 1 105 ? 7.453 12.328 -1.776 1 95.44 105 GLY A O 1
ATOM 746 N N . PHE A 1 106 ? 6.023 11.625 -3.383 1 94 106 PHE A N 1
ATOM 747 C CA . PHE A 1 106 ? 6.336 12.711 -4.305 1 94 106 PHE A CA 1
ATOM 748 C C . PHE A 1 106 ? 5.199 12.922 -5.297 1 94 106 PHE A C 1
ATOM 750 O O . PHE A 1 106 ? 4.363 12.031 -5.488 1 94 106 PHE A O 1
ATOM 757 N N . ASP A 1 107 ? 5.141 14.117 -5.816 1 91.12 107 ASP A N 1
ATOM 758 C CA . ASP A 1 107 ? 4.227 14.414 -6.914 1 91.12 107 ASP A CA 1
ATOM 759 C C . ASP A 1 107 ? 4.715 15.609 -7.73 1 91.12 107 ASP A C 1
ATOM 761 O O . ASP A 1 107 ? 5.562 16.375 -7.27 1 91.12 107 ASP A O 1
ATOM 765 N N . LYS A 1 108 ? 4.266 15.703 -8.875 1 88.5 108 LYS A N 1
ATOM 766 C CA . LYS A 1 108 ? 4.43 16.844 -9.781 1 88.5 108 LYS A CA 1
ATOM 767 C C . LYS A 1 108 ? 3.125 17.156 -10.5 1 88.5 108 LYS A C 1
ATOM 769 O O . LYS A 1 108 ? 2.842 16.609 -11.562 1 88.5 108 LYS A O 1
ATOM 774 N N . HIS A 1 109 ? 2.391 18.062 -9.93 1 81.81 109 HIS A N 1
ATOM 775 C CA . HIS A 1 109 ? 1.106 18.438 -10.508 1 81.81 109 HIS A CA 1
ATOM 776 C C . HIS A 1 109 ? 1.274 19.547 -11.547 1 81.81 109 HIS A C 1
ATOM 778 O O . HIS A 1 109 ? 2.111 20.438 -11.383 1 81.81 109 HIS A O 1
ATOM 784 N N . PRO A 1 110 ? 0.513 19.359 -12.633 1 72.12 110 PRO A N 1
ATOM 785 C CA . PRO A 1 110 ? 0.526 20.484 -13.562 1 72.12 110 PRO A CA 1
ATOM 786 C C . PRO A 1 110 ? -0.042 21.766 -12.953 1 72.12 110 PRO A C 1
ATOM 788 O O . PRO A 1 110 ? -0.632 21.719 -11.867 1 72.12 110 PRO A O 1
ATOM 791 N N . ARG A 1 111 ? 0.271 22.875 -13.773 1 68.25 111 ARG A N 1
ATOM 792 C CA . ARG A 1 111 ? -0.276 24.141 -13.328 1 68.25 111 ARG A CA 1
ATOM 793 C C . ARG A 1 111 ? -1.8 24.141 -13.375 1 68.25 111 ARG A C 1
ATOM 795 O O . ARG A 1 111 ? -2.396 23.422 -14.188 1 68.25 111 ARG A O 1
ATOM 802 N N . GLY A 1 112 ? -2.426 24.812 -12.438 1 58.09 112 GLY A N 1
ATOM 803 C CA . GLY A 1 112 ? -3.877 24.891 -12.375 1 58.09 112 GLY A CA 1
ATOM 804 C C . GLY A 1 112 ? -4.469 24.172 -11.18 1 58.09 112 GLY A C 1
ATOM 805 O O . GLY A 1 112 ? -3.885 24.172 -10.094 1 58.09 112 GLY A O 1
ATOM 806 N N . ALA A 1 113 ? -5.789 23.719 -11.305 1 47 113 ALA A N 1
ATOM 807 C CA . ALA A 1 113 ? -6.52 23.078 -10.211 1 47 113 ALA A CA 1
ATOM 808 C C . ALA A 1 113 ? -6.348 21.562 -10.258 1 47 113 ALA A C 1
ATOM 810 O O . ALA A 1 113 ? -6.004 21 -11.305 1 47 113 ALA A O 1
ATOM 811 N N . PHE A 1 114 ? -6.492 21.031 -9.195 1 52.62 114 PHE A N 1
ATOM 812 C CA . PHE A 1 114 ? -6.527 19.562 -9.125 1 52.62 114 PHE A CA 1
ATOM 813 C C . PHE A 1 114 ? -7.613 19.016 -10.039 1 52.62 114 PHE A C 1
ATOM 815 O O . PHE A 1 114 ? -8.742 19.516 -10.047 1 52.62 114 PHE A O 1
ATOM 822 N N . ASN A 1 115 ? -7.195 18.281 -11 1 47.72 115 ASN A N 1
ATOM 823 C CA . ASN A 1 115 ? -8.172 17.688 -11.906 1 47.72 115 ASN A CA 1
ATOM 824 C C . ASN A 1 115 ? -8.477 16.234 -11.523 1 47.72 115 ASN A C 1
ATOM 826 O O . ASN A 1 115 ? -7.938 15.305 -12.117 1 47.72 115 ASN A O 1
ATOM 830 N N . ALA A 1 116 ? -9.359 16.109 -10.531 1 54.09 116 ALA A N 1
ATOM 831 C CA . ALA A 1 116 ? -9.789 14.766 -10.156 1 54.09 116 ALA A CA 1
ATOM 832 C C . ALA A 1 116 ? -10.844 14.242 -11.125 1 54.09 116 ALA A C 1
ATOM 834 O O . ALA A 1 116 ? -11.797 14.953 -11.469 1 54.09 116 ALA A O 1
ATOM 835 N N . MET A 1 117 ? -10.531 12.992 -11.648 1 53.56 117 MET A N 1
ATOM 836 C CA . MET A 1 117 ? -11.523 12.367 -12.516 1 53.56 117 MET A CA 1
ATOM 837 C C . MET A 1 117 ? -12.539 11.578 -11.703 1 53.56 117 MET A C 1
ATOM 839 O O . MET A 1 117 ? -12.164 10.75 -10.867 1 53.56 117 MET A O 1
ATOM 843 N N . PRO A 1 118 ? -13.75 11.805 -11.945 1 45.81 118 PRO A N 1
ATOM 844 C CA . PRO A 1 118 ? -14.805 11.094 -11.211 1 45.81 118 PRO A CA 1
ATOM 845 C C . PRO A 1 118 ? -14.641 9.578 -11.242 1 45.81 118 PRO A C 1
ATOM 847 O O . PRO A 1 118 ? -14.898 8.906 -10.25 1 45.81 118 PRO A O 1
ATOM 850 N N . SER A 1 119 ? -14.219 9.07 -12.312 1 46.78 119 SER A N 1
ATOM 851 C CA . SER A 1 119 ? -14.125 7.629 -12.508 1 46.78 119 SER A CA 1
ATOM 852 C C . SER A 1 119 ? -13.141 7 -11.531 1 46.78 119 SER A C 1
ATOM 854 O O . SER A 1 119 ? -13.32 5.852 -11.117 1 46.78 119 SER A O 1
ATOM 856 N N . GLU A 1 120 ? -12.203 7.809 -11.133 1 51.22 120 GLU A N 1
ATOM 857 C CA . GLU A 1 120 ? -11.203 7.305 -10.195 1 51.22 120 GLU A CA 1
ATOM 858 C C . GLU A 1 120 ? -11.812 7.039 -8.828 1 51.22 120 GLU A C 1
ATOM 860 O O . GLU A 1 120 ? -11.297 6.23 -8.055 1 51.22 120 GLU A O 1
ATOM 865 N N . TYR A 1 121 ? -12.914 7.73 -8.656 1 49.94 121 TYR A N 1
ATOM 866 C CA . TYR A 1 121 ? -13.57 7.621 -7.363 1 49.94 121 TYR A CA 1
ATOM 867 C C . TYR A 1 121 ? -14.891 6.863 -7.484 1 49.94 121 TYR A C 1
ATOM 869 O O . TYR A 1 121 ? -15.734 6.926 -6.59 1 49.94 121 TYR A O 1
ATOM 877 N N . ASN A 1 122 ? -15.031 6.23 -8.586 1 47.66 122 ASN A N 1
ATOM 878 C CA . ASN A 1 122 ? -16.219 5.461 -8.914 1 47.66 122 ASN A CA 1
ATOM 879 C C . ASN A 1 122 ? -17.484 6.312 -8.812 1 47.66 122 ASN A C 1
ATOM 881 O O . ASN A 1 122 ? -18.516 5.855 -8.305 1 47.66 122 ASN A O 1
ATOM 885 N N . LEU A 1 123 ? -17.281 7.531 -9.086 1 52.31 123 LEU A N 1
ATOM 886 C CA . LEU A 1 123 ? -18.422 8.438 -9.141 1 52.31 123 LEU A CA 1
ATOM 887 C C . LEU A 1 123 ? -18.906 8.625 -10.578 1 52.31 123 LEU A C 1
ATOM 889 O O . LEU A 1 123 ? -18.109 8.516 -11.523 1 52.31 123 LEU A O 1
ATOM 893 N N . PRO A 1 124 ? -20.25 8.664 -10.617 1 52.28 124 PRO A N 1
ATOM 894 C CA . PRO A 1 124 ? -20.75 8.891 -11.977 1 52.28 124 PRO A CA 1
ATOM 895 C C . PRO A 1 124 ? -20.266 10.203 -12.578 1 52.28 124 PRO A C 1
ATOM 897 O O . PRO A 1 124 ? -19.984 11.156 -11.852 1 52.28 124 PRO A O 1
ATOM 900 N N . ASP A 1 125 ? -20.234 10.133 -13.812 1 52.5 125 ASP A N 1
ATOM 901 C CA . ASP A 1 125 ? -19.734 11.281 -14.555 1 52.5 125 ASP A CA 1
ATOM 902 C C . ASP A 1 125 ? -20.531 12.539 -14.219 1 52.5 125 ASP A C 1
ATOM 904 O O . ASP A 1 125 ? -19.984 13.641 -14.164 1 52.5 125 ASP A O 1
ATOM 908 N N . TRP A 1 126 ? -21.859 12.305 -14.031 1 46.94 126 TRP A N 1
ATOM 909 C CA . TRP A 1 126 ? -22.703 13.469 -13.797 1 46.94 126 TRP A CA 1
ATOM 910 C C . TRP A 1 126 ? -22.266 14.203 -12.539 1 46.94 126 TRP A C 1
ATOM 912 O O . TRP A 1 126 ? -22.469 15.414 -12.414 1 46.94 126 TRP A O 1
ATOM 922 N N . TYR A 1 127 ? -21.703 13.57 -11.633 1 48.78 127 TYR A N 1
ATOM 923 C CA . TYR A 1 127 ? -21.203 14.156 -10.391 1 48.78 127 TYR A CA 1
ATOM 924 C C . TYR A 1 127 ? -20.156 15.227 -10.672 1 48.78 127 TYR A C 1
ATOM 926 O O . TYR A 1 127 ? -20.156 16.281 -10.039 1 48.78 127 TYR A O 1
ATOM 934 N N . GLY A 1 128 ? -19.375 14.898 -11.562 1 43.59 128 GLY A N 1
ATOM 935 C CA . GLY A 1 128 ? -18.375 15.867 -12 1 43.59 128 GLY A CA 1
ATOM 936 C C . GLY A 1 128 ? -18.953 16.953 -12.875 1 43.59 128 GLY A C 1
ATOM 937 O O . GLY A 1 128 ? -18.625 18.141 -12.703 1 43.59 128 GLY A O 1
ATOM 938 N N . GLU A 1 129 ? -19.828 16.5 -13.695 1 44.81 129 GLU A N 1
ATOM 939 C CA . GLU A 1 129 ? -20.438 17.453 -14.617 1 44.81 129 GLU A CA 1
ATOM 940 C C . GLU A 1 129 ? -21.266 18.484 -13.859 1 44.81 129 GLU A C 1
ATOM 942 O O . GLU A 1 129 ? -21.344 19.641 -14.281 1 44.81 129 GLU A O 1
ATOM 947 N N . ALA A 1 130 ? -21.797 17.984 -12.789 1 42.69 130 ALA A N 1
ATOM 948 C CA . ALA A 1 130 ? -22.656 18.875 -12.008 1 42.69 130 ALA A CA 1
ATOM 949 C C . ALA A 1 130 ? -21.812 19.781 -11.102 1 42.69 130 ALA A C 1
ATOM 951 O O . ALA A 1 130 ? -22.359 20.609 -10.367 1 42.69 130 ALA A O 1
ATOM 952 N N . GLY A 1 131 ? -20.547 19.672 -11.219 1 42.75 131 GLY A N 1
ATOM 953 C CA . GLY A 1 131 ? -19.656 20.578 -10.508 1 42.75 131 GLY A CA 1
ATOM 954 C C . GLY A 1 131 ? -19.344 20.125 -9.102 1 42.75 131 GLY A C 1
ATOM 955 O O . GLY A 1 131 ? -18.688 20.844 -8.336 1 42.75 131 GLY A O 1
ATOM 956 N N . TYR A 1 132 ? -19.844 18.953 -8.758 1 44.75 132 TYR A N 1
ATOM 957 C CA . TYR A 1 132 ? -19.719 18.484 -7.379 1 44.75 132 TYR A CA 1
ATOM 958 C C . TYR A 1 132 ? -18.328 17.938 -7.117 1 44.75 132 TYR A C 1
ATOM 960 O O . TYR A 1 132 ? -17.969 17.641 -5.973 1 44.75 132 TYR A O 1
ATOM 968 N N . MET A 1 133 ? -17.594 18.062 -8.227 1 51.97 133 MET A N 1
ATOM 969 C CA . MET A 1 133 ? -16.234 17.547 -8.094 1 51.97 133 MET A CA 1
ATOM 970 C C . MET A 1 133 ? -15.242 18.672 -7.887 1 51.97 133 MET A C 1
ATOM 972 O O . MET A 1 133 ? -14.055 18.422 -7.66 1 51.97 133 MET A O 1
ATOM 976 N N . ILE A 1 134 ? -15.82 19.859 -7.883 1 48.97 134 ILE A N 1
ATOM 977 C CA . ILE A 1 134 ? -14.914 20.984 -7.668 1 48.97 134 ILE A CA 1
ATOM 978 C C . ILE A 1 134 ? -14.594 21.109 -6.176 1 48.97 134 ILE A C 1
ATOM 980 O O . ILE A 1 134 ? -15.438 21.562 -5.395 1 48.97 134 ILE A O 1
ATOM 984 N N . THR A 1 135 ? -13.453 20.75 -5.887 1 66 135 THR A N 1
ATOM 985 C CA . THR A 1 135 ? -13.039 20.625 -4.492 1 66 135 THR A CA 1
ATOM 986 C C . THR A 1 135 ? -13.086 21.984 -3.797 1 66 135 THR A C 1
ATOM 988 O O . THR A 1 135 ? -13.453 22.078 -2.621 1 66 135 THR A O 1
ATOM 991 N N . THR A 1 136 ? -12.938 22.984 -4.566 1 71.06 136 THR A N 1
ATOM 992 C CA . THR A 1 136 ? -12.914 24.312 -3.955 1 71.06 136 THR A CA 1
ATOM 993 C C . THR A 1 136 ? -14.312 24.719 -3.488 1 71.06 136 THR A C 1
ATOM 995 O O . THR A 1 136 ? -14.461 25.344 -2.436 1 71.06 136 THR A O 1
ATOM 998 N N . GLN A 1 137 ? -15.219 24.359 -4.273 1 72.44 137 GLN A N 1
ATOM 999 C CA . GLN A 1 137 ? -16.594 24.688 -3.908 1 72.44 137 GLN A CA 1
ATOM 1000 C C . GLN A 1 137 ? -17.047 23.859 -2.713 1 72.44 137 GLN A C 1
ATOM 1002 O O . GLN A 1 137 ? -17.797 24.344 -1.859 1 72.44 137 GLN A O 1
ATOM 1007 N N . PHE A 1 138 ? -16.656 22.719 -2.723 1 76.81 138 PHE A N 1
ATOM 1008 C CA . PHE A 1 138 ? -17.016 21.859 -1.6 1 76.81 138 PHE A CA 1
ATOM 1009 C C . PHE A 1 138 ? -16.453 22.422 -0.294 1 76.81 138 PHE A C 1
ATOM 1011 O O . PHE A 1 138 ? -17.188 22.531 0.692 1 76.81 138 PHE A O 1
ATOM 1018 N N . PHE A 1 139 ? -15.289 22.797 -0.36 1 84.12 139 PHE A N 1
ATOM 1019 C CA . PHE A 1 139 ? -14.648 23.281 0.857 1 84.12 139 PHE A CA 1
ATOM 1020 C C . PHE A 1 139 ? -15.219 24.625 1.271 1 84.12 139 PHE A C 1
ATOM 1022 O O . PHE A 1 139 ? -15.312 24.922 2.463 1 84.12 139 PHE A O 1
ATOM 1029 N N . ALA A 1 140 ? -15.523 25.359 0.274 1 86.12 140 ALA A N 1
ATOM 1030 C CA . ALA A 1 140 ? -16.141 26.641 0.566 1 86.12 140 ALA A CA 1
ATOM 1031 C C . ALA A 1 140 ? -17.484 26.453 1.265 1 86.12 140 ALA A C 1
ATOM 1033 O O . ALA A 1 140 ? -17.812 27.172 2.215 1 86.12 140 ALA A O 1
ATOM 1034 N N . ASN A 1 141 ? -18.234 25.531 0.754 1 83.25 141 ASN A N 1
ATOM 1035 C CA . ASN A 1 141 ? -19.531 25.25 1.366 1 83.25 141 ASN A CA 1
ATOM 1036 C C . ASN A 1 141 ? -19.375 24.719 2.791 1 83.25 141 ASN A C 1
ATOM 1038 O O . ASN A 1 141 ? -20.156 25.062 3.674 1 83.25 141 ASN A O 1
ATOM 1042 N N . LYS A 1 142 ? -18.469 23.938 2.955 1 84.88 142 LYS A N 1
ATOM 1043 C CA . LYS A 1 142 ? -18.234 23.344 4.266 1 84.88 142 LYS A CA 1
ATOM 1044 C C . LYS A 1 142 ? -17.844 24.391 5.293 1 84.88 142 LYS A C 1
ATOM 1046 O O . LYS A 1 142 ? -18.375 24.406 6.406 1 84.88 142 LYS A O 1
ATOM 1051 N N . ILE A 1 143 ? -17 25.266 4.914 1 91.81 143 ILE A N 1
ATOM 1052 C CA . ILE A 1 143 ? -16.516 26.25 5.875 1 91.81 143 ILE A CA 1
ATOM 1053 C C . ILE A 1 143 ? -17.594 27.297 6.129 1 91.81 143 ILE A C 1
ATOM 1055 O O . ILE A 1 143 ? -17.719 27.812 7.242 1 91.81 143 ILE A O 1
ATOM 1059 N N . MET A 1 144 ? -18.328 27.609 5.102 1 91.19 144 MET A N 1
ATOM 1060 C CA . MET A 1 144 ? -19.406 28.562 5.289 1 91.19 144 MET A CA 1
ATOM 1061 C C . MET A 1 144 ? -20.391 28.094 6.355 1 91.19 144 MET A C 1
ATOM 1063 O O . MET A 1 144 ? -20.828 28.875 7.199 1 91.19 144 MET A O 1
ATOM 1067 N N . ARG A 1 145 ? -20.734 26.859 6.223 1 89.38 145 ARG A N 1
ATOM 1068 C CA . ARG A 1 145 ? -21.609 26.297 7.238 1 89.38 145 ARG A CA 1
ATOM 1069 C C . ARG A 1 145 ? -20.969 26.359 8.617 1 89.38 145 ARG A C 1
ATOM 1071 O O . ARG A 1 145 ? -21.625 26.719 9.602 1 89.38 145 ARG A O 1
ATOM 1078 N N . TYR A 1 146 ? -19.734 26.016 8.688 1 92.19 146 TYR A N 1
ATOM 1079 C CA . TYR A 1 146 ? -19.031 26.016 9.961 1 92.19 146 TYR A CA 1
ATOM 1080 C C . TYR A 1 146 ? -18.953 27.422 10.539 1 92.19 146 TYR A C 1
ATOM 1082 O O . TYR A 1 146 ? -19.109 27.609 11.742 1 92.19 146 TYR A O 1
ATOM 1090 N N . MET A 1 147 ? -18.656 28.391 9.727 1 96.25 147 MET A N 1
ATOM 1091 C CA . MET A 1 147 ? -18.594 29.781 10.141 1 96.25 147 MET A CA 1
ATOM 1092 C C . MET A 1 147 ? -19.922 30.234 10.727 1 96.25 147 MET A C 1
ATOM 1094 O O . MET A 1 147 ? -19.953 30.906 11.766 1 96.25 147 MET A O 1
ATOM 1098 N N . HIS A 1 148 ? -20.969 29.859 10.039 1 94.56 148 HIS A N 1
ATOM 1099 C CA . HIS A 1 148 ? -22.312 30.203 10.492 1 94.56 148 HIS A CA 1
ATOM 1100 C C . HIS A 1 148 ? -22.609 29.547 11.836 1 94.56 148 HIS A C 1
ATOM 1102 O O . HIS A 1 148 ? -23.094 30.203 12.766 1 94.56 148 HIS A O 1
ATOM 1108 N N . ASP A 1 149 ? -22.297 28.297 11.984 1 94.31 149 ASP A N 1
ATOM 1109 C CA . ASP A 1 149 ? -22.688 27.5 13.141 1 94.31 149 ASP A CA 1
ATOM 1110 C C . ASP A 1 149 ? -21.844 27.859 14.359 1 94.31 149 ASP A C 1
ATOM 1112 O O . ASP A 1 149 ? -22.297 27.75 15.5 1 94.31 149 ASP A O 1
ATOM 1116 N N . HIS A 1 150 ? -20.609 28.328 14.125 1 96.88 150 HIS A N 1
ATOM 1117 C CA . HIS A 1 150 ? -19.703 28.406 15.266 1 96.88 150 HIS A CA 1
ATOM 1118 C C . HIS A 1 150 ? -19.094 29.797 15.391 1 96.88 150 HIS A C 1
ATOM 1120 O O . HIS A 1 150 ? -18.188 30.016 16.203 1 96.88 150 HIS A O 1
ATOM 1126 N N . GLY A 1 151 ? -19.5 30.75 14.609 1 97.5 151 GLY A N 1
ATOM 1127 C CA . GLY A 1 151 ? -19.125 32.125 14.766 1 97.5 151 GLY A CA 1
ATOM 1128 C C . GLY A 1 151 ? -17.688 32.406 14.359 1 97.5 151 GLY A C 1
ATOM 1129 O O . GLY A 1 151 ? -16.969 33.156 15.047 1 97.5 151 GLY A O 1
ATOM 1130 N N . ILE A 1 152 ? -17.234 31.812 13.289 1 98.12 152 ILE A N 1
ATOM 1131 C CA . ILE A 1 152 ? -15.906 32.062 12.75 1 98.12 152 ILE A CA 1
ATOM 1132 C C . ILE A 1 152 ? -15.977 33.219 11.727 1 98.12 152 ILE A C 1
ATOM 1134 O O . ILE A 1 152 ? -16.797 33.156 10.812 1 98.12 152 ILE A O 1
ATOM 1138 N N . SER A 1 153 ? -15.172 34.219 11.875 1 97.94 153 SER A N 1
ATOM 1139 C CA . SER A 1 153 ? -15.211 35.375 10.992 1 97.94 153 SER A CA 1
ATOM 1140 C C . SER A 1 153 ? -14.336 35.188 9.766 1 97.94 153 SER A C 1
ATOM 1142 O O . SER A 1 153 ? -13.469 34.312 9.75 1 97.94 153 SER A O 1
ATOM 1144 N N . GLN A 1 154 ? -14.578 36 8.75 1 96.56 154 GLN A N 1
ATOM 1145 C CA . GLN A 1 154 ? -13.703 36.031 7.578 1 96.56 154 GLN A CA 1
ATOM 1146 C C . GLN A 1 154 ? -12.289 36.438 7.965 1 96.56 154 GLN A C 1
ATOM 1148 O O . GLN A 1 154 ? -11.312 35.969 7.371 1 96.56 154 GLN A O 1
ATOM 1153 N N . GLN A 1 155 ? -12.203 37.344 8.898 1 97.88 155 GLN A N 1
ATOM 1154 C CA . GLN A 1 155 ? -10.906 37.781 9.406 1 97.88 155 GLN A CA 1
ATOM 1155 C C . GLN A 1 155 ? -10.086 36.625 9.922 1 97.88 155 GLN A C 1
ATOM 1157 O O . GLN A 1 155 ? -8.867 36.562 9.711 1 97.88 155 GLN A O 1
ATOM 1162 N N . THR A 1 156 ? -10.758 35.75 10.578 1 98.38 156 THR A N 1
ATOM 1163 C CA . THR A 1 156 ? -10.078 34.594 11.141 1 98.38 156 THR A CA 1
ATOM 1164 C C . THR A 1 156 ? -9.508 33.688 10.031 1 98.38 156 THR A C 1
ATOM 1166 O O . THR A 1 156 ? -8.414 33.156 10.164 1 98.38 156 THR A O 1
ATOM 1169 N N . LEU A 1 157 ? -10.242 33.531 8.922 1 98.38 157 LEU A N 1
ATOM 1170 C CA . LEU A 1 157 ? -9.695 32.844 7.77 1 98.38 157 LEU A CA 1
ATOM 1171 C C . LEU A 1 157 ? -8.414 33.5 7.281 1 98.38 157 LEU A C 1
ATOM 1173 O O . LEU A 1 157 ? -7.434 32.812 6.98 1 98.38 157 LEU A O 1
ATOM 1177 N N . GLY A 1 158 ? -8.461 34.812 7.207 1 98.5 158 GLY A N 1
ATOM 1178 C CA . GLY A 1 158 ? -7.289 35.562 6.785 1 98.5 158 GLY A CA 1
ATOM 1179 C C . GLY A 1 158 ? -6.102 35.406 7.711 1 98.5 158 GLY A C 1
ATOM 1180 O O . GLY A 1 158 ? -4.957 35.344 7.254 1 98.5 158 GLY A O 1
ATOM 1181 N N . ARG A 1 159 ? -6.344 35.344 9.023 1 98.69 159 ARG A N 1
ATOM 1182 C CA . ARG A 1 159 ? -5.277 35.188 10.008 1 98.69 159 ARG A CA 1
ATOM 1183 C C . ARG A 1 159 ? -4.555 33.844 9.836 1 98.69 159 ARG A C 1
ATOM 1185 O O . ARG A 1 159 ? -3.346 33.75 10.062 1 98.69 159 ARG A O 1
ATOM 1192 N N . VAL A 1 160 ? -5.328 32.812 9.469 1 98.75 160 VAL A N 1
ATOM 1193 C CA . VAL A 1 160 ? -4.707 31.516 9.219 1 98.75 160 VAL A CA 1
ATOM 1194 C C . VAL A 1 160 ? -3.693 31.641 8.078 1 98.75 160 VAL A C 1
ATOM 1196 O O . VAL A 1 160 ? -2.553 31.188 8.203 1 98.75 160 VAL A O 1
ATOM 1199 N N . ALA A 1 161 ? -4.129 32.25 7 1 98.56 161 ALA A N 1
ATOM 1200 C CA . ALA A 1 161 ? -3.26 32.438 5.84 1 98.56 161 ALA A CA 1
ATOM 1201 C C . ALA A 1 161 ? -2.072 33.344 6.176 1 98.56 161 ALA A C 1
ATOM 1203 O O . ALA A 1 161 ? -0.941 33.062 5.766 1 98.56 161 ALA A O 1
ATOM 1204 N N . GLU A 1 162 ? -2.314 34.406 6.859 1 98.75 162 GLU A N 1
ATOM 1205 C CA . GLU A 1 162 ? -1.244 35.312 7.246 1 98.75 162 GLU A CA 1
ATOM 1206 C C . GLU A 1 162 ? -0.171 34.594 8.055 1 98.75 162 GLU A C 1
ATOM 1208 O O . GLU A 1 162 ? 1.023 34.75 7.805 1 98.75 162 GLU A O 1
ATOM 1213 N N . LYS A 1 163 ? -0.614 33.844 9.047 1 98.44 163 LYS A N 1
ATOM 1214 C CA . LYS A 1 163 ? 0.304 33.062 9.859 1 98.44 163 LYS A CA 1
ATOM 1215 C C . LYS A 1 163 ? 1.115 32.094 8.992 1 98.44 163 LYS A C 1
ATOM 1217 O O . LYS A 1 163 ? 2.318 31.938 9.203 1 98.44 163 LYS A O 1
ATOM 1222 N N . ALA A 1 164 ? 0.449 31.438 8.094 1 98.38 164 ALA A N 1
ATOM 1223 C CA . ALA A 1 164 ? 1.115 30.469 7.219 1 98.38 164 ALA A CA 1
ATOM 1224 C C . ALA A 1 164 ? 2.258 31.125 6.449 1 98.38 164 ALA A C 1
ATOM 1226 O O . ALA A 1 164 ? 3.365 30.594 6.391 1 98.38 164 ALA A O 1
ATOM 1227 N N . PHE A 1 165 ? 1.997 32.281 5.879 1 98.25 165 PHE A N 1
ATOM 1228 C CA . PHE A 1 165 ? 2.986 32.969 5.055 1 98.25 165 PHE A CA 1
ATOM 1229 C C . PHE A 1 165 ? 4.109 33.531 5.914 1 98.25 165 PHE A C 1
ATOM 1231 O O . PHE A 1 165 ? 5.27 33.562 5.496 1 98.25 165 PHE A O 1
ATOM 1238 N N . ARG A 1 166 ? 3.795 34 7.07 1 97.69 166 ARG A N 1
ATOM 1239 C CA . ARG A 1 166 ? 4.828 34.438 7.996 1 97.69 166 ARG A CA 1
ATOM 1240 C C . ARG A 1 166 ? 5.75 33.281 8.391 1 97.69 166 ARG A C 1
ATOM 1242 O O . ARG A 1 166 ? 6.973 33.438 8.406 1 97.69 166 ARG A O 1
ATOM 1249 N N . ASN A 1 167 ? 5.195 32.188 8.766 1 98.19 167 ASN A N 1
ATOM 1250 C CA . ASN A 1 167 ? 5.969 31.016 9.18 1 98.19 167 ASN A CA 1
ATOM 1251 C C . ASN A 1 167 ? 6.855 30.5 8.047 1 98.19 167 ASN A C 1
ATOM 1253 O O . ASN A 1 167 ? 7.984 30.078 8.281 1 98.19 167 ASN A O 1
ATOM 1257 N N . ALA A 1 168 ? 6.367 30.531 6.852 1 97.81 168 ALA A N 1
ATOM 1258 C CA . ALA A 1 168 ? 7.023 29.938 5.691 1 97.81 168 ALA A CA 1
ATOM 1259 C C . ALA A 1 168 ? 8.328 30.672 5.367 1 97.81 168 ALA A C 1
ATOM 1261 O O . ALA A 1 168 ? 9.203 30.109 4.703 1 97.81 168 ALA A O 1
ATOM 1262 N N . VAL A 1 169 ? 8.477 31.891 5.824 1 97.62 169 VAL A N 1
ATOM 1263 C CA . VAL A 1 169 ? 9.688 32.656 5.598 1 97.62 169 VAL A CA 1
ATOM 1264 C C . VAL A 1 169 ? 10.898 31.891 6.113 1 97.62 169 VAL A C 1
ATOM 1266 O O . VAL A 1 169 ? 11.992 31.984 5.543 1 97.62 169 VAL A O 1
ATOM 1269 N N . HIS A 1 170 ? 10.664 31.125 7.105 1 96.94 170 HIS A N 1
ATOM 1270 C CA . HIS A 1 170 ? 11.766 30.438 7.773 1 96.94 170 HIS A CA 1
ATOM 1271 C C . HIS A 1 170 ? 11.836 28.969 7.344 1 96.94 170 HIS A C 1
ATOM 1273 O O . HIS A 1 170 ? 12.586 28.188 7.93 1 96.94 170 HIS A O 1
ATOM 1279 N N . ALA A 1 171 ? 11.086 28.594 6.441 1 97.44 171 ALA A N 1
ATOM 1280 C CA . ALA A 1 171 ? 11.062 27.203 5.957 1 97.44 171 ALA A CA 1
ATOM 1281 C C . ALA A 1 171 ? 11.656 27.109 4.551 1 97.44 171 ALA A C 1
ATOM 1283 O O . ALA A 1 171 ? 10.977 27.406 3.564 1 97.44 171 ALA A O 1
ATOM 1284 N N . ASP A 1 172 ? 12.82 26.609 4.422 1 95.88 172 ASP A N 1
ATOM 1285 C CA . ASP A 1 172 ? 13.555 26.609 3.162 1 95.88 172 ASP A CA 1
ATOM 1286 C C . ASP A 1 172 ? 12.812 25.812 2.092 1 95.88 172 ASP A C 1
ATOM 1288 O O . ASP A 1 172 ? 12.953 26.094 0.897 1 95.88 172 ASP A O 1
ATOM 1292 N N . HIS A 1 173 ? 12.023 24.859 2.484 1 96.56 173 HIS A N 1
ATOM 1293 C CA . HIS A 1 173 ? 11.367 24 1.515 1 96.56 173 HIS A CA 1
ATOM 1294 C C . HIS A 1 173 ? 10.031 24.578 1.07 1 96.56 173 HIS A C 1
ATOM 1296 O O . HIS A 1 173 ? 9.375 24.047 0.174 1 96.56 173 HIS A O 1
ATOM 1302 N N . ALA A 1 174 ? 9.57 25.641 1.639 1 97 174 ALA A N 1
ATOM 1303 C CA . ALA A 1 174 ? 8.266 26.234 1.306 1 97 174 ALA A CA 1
ATOM 1304 C C . ALA A 1 174 ? 8.305 26.906 -0.057 1 97 174 ALA A C 1
ATOM 1306 O O . ALA A 1 174 ? 9.344 27.438 -0.465 1 97 174 ALA A O 1
ATOM 1307 N N . TRP A 1 175 ? 7.207 26.906 -0.68 1 95 175 TRP A N 1
ATOM 1308 C CA . TRP A 1 175 ? 7.074 27.547 -1.988 1 95 175 TRP A CA 1
ATOM 1309 C C . TRP A 1 175 ? 6.988 29.062 -1.856 1 95 175 TRP A C 1
ATOM 1311 O O . TRP A 1 175 ? 7.691 29.797 -2.555 1 95 175 TRP A O 1
ATOM 1321 N N . ARG A 1 176 ? 6.117 29.516 -1.025 1 94.25 176 ARG A N 1
ATOM 1322 C CA . ARG A 1 176 ? 5.961 30.938 -0.756 1 94.25 176 ARG A CA 1
ATOM 1323 C C . ARG A 1 176 ? 6.641 31.328 0.551 1 94.25 176 ARG A C 1
ATOM 1325 O O . ARG A 1 176 ? 6.164 30.984 1.634 1 94.25 176 ARG A O 1
ATOM 1332 N N . ARG A 1 177 ? 7.648 32.219 0.42 1 96 177 ARG A N 1
ATOM 1333 C CA . ARG A 1 177 ? 8.445 32.5 1.605 1 96 177 ARG A CA 1
ATOM 1334 C C . ARG A 1 177 ? 8.469 34 1.877 1 96 177 ARG A C 1
ATOM 1336 O O . ARG A 1 177 ? 9.5 34.562 2.262 1 96 177 ARG A O 1
ATOM 1343 N N . GLU A 1 178 ? 7.414 34.625 1.558 1 96.94 178 GLU A N 1
ATOM 1344 C CA . GLU A 1 178 ? 7.234 36.031 1.854 1 96.94 178 GLU A CA 1
ATOM 1345 C C . GLU A 1 178 ? 5.977 36.281 2.682 1 96.94 178 GLU A C 1
ATOM 1347 O O . GLU A 1 178 ? 4.922 35.688 2.4 1 96.94 178 GLU A O 1
ATOM 1352 N N . PRO A 1 179 ? 6.137 37.188 3.633 1 97.62 179 PRO A N 1
ATOM 1353 C CA . PRO A 1 179 ? 4.922 37.5 4.387 1 97.62 179 PRO A CA 1
ATOM 1354 C C . PRO A 1 179 ? 3.865 38.188 3.537 1 97.62 179 PRO A C 1
ATOM 1356 O O . PRO A 1 179 ? 4.207 38.938 2.598 1 97.62 179 PRO A O 1
ATOM 1359 N N . VAL A 1 180 ? 2.678 37.938 3.785 1 97.88 180 VAL A N 1
ATOM 1360 C CA . VAL A 1 180 ? 1.536 38.656 3.207 1 97.88 180 VAL A CA 1
ATOM 1361 C C . VAL A 1 180 ? 0.624 39.156 4.32 1 97.88 180 VAL A C 1
ATOM 1363 O O . VAL A 1 180 ? 0.205 38.375 5.188 1 97.88 180 VAL A O 1
ATOM 1366 N N . ASP A 1 181 ? 0.328 40.406 4.305 1 97.81 181 ASP A N 1
ATOM 1367 C CA . ASP A 1 181 ? -0.434 40.969 5.414 1 97.81 181 ASP A CA 1
ATOM 1368 C C . ASP A 1 181 ? -1.921 40.625 5.281 1 97.81 181 ASP A C 1
ATOM 1370 O O . ASP A 1 181 ? -2.393 40.281 4.195 1 97.81 181 ASP A O 1
ATOM 1374 N N . LEU A 1 182 ? -2.592 40.812 6.375 1 98.25 182 LEU A N 1
ATOM 1375 C CA . LEU A 1 182 ? -3.99 40.406 6.492 1 98.25 182 LEU A CA 1
ATOM 1376 C C . LEU A 1 182 ? -4.859 41.188 5.5 1 98.25 182 LEU A C 1
ATOM 1378 O O . LEU A 1 182 ? -5.738 40.594 4.863 1 98.25 182 LEU A O 1
ATOM 1382 N N . GLU A 1 183 ? -4.691 42.469 5.371 1 98.31 183 GLU A N 1
ATOM 1383 C CA . GLU A 1 183 ? -5.492 43.312 4.469 1 98.31 183 GLU A CA 1
ATOM 1384 C C . GLU A 1 183 ? -5.363 42.812 3.025 1 98.31 183 GLU A C 1
ATOM 1386 O O . GLU A 1 183 ? -6.363 42.688 2.318 1 98.31 183 GLU A O 1
ATOM 1391 N N . THR A 1 184 ? -4.18 42.594 2.584 1 98.19 184 THR A N 1
ATOM 1392 C CA . THR A 1 184 ? -3.922 42.094 1.238 1 98.19 184 THR A CA 1
ATOM 1393 C C . THR A 1 184 ? -4.633 40.75 1.01 1 98.19 184 THR A C 1
ATOM 1395 O O . THR A 1 184 ? -5.199 40.531 -0.06 1 98.19 184 THR A O 1
ATOM 1398 N N . ILE A 1 185 ? -4.598 39.875 1.995 1 98.12 185 ILE A N 1
ATOM 1399 C CA . ILE A 1 185 ? -5.219 38.562 1.9 1 98.12 185 ILE A CA 1
ATOM 1400 C C . ILE A 1 185 ? -6.73 38.688 1.754 1 98.12 185 ILE A C 1
ATOM 1402 O O . ILE A 1 185 ? -7.344 38.062 0.89 1 98.12 185 ILE A O 1
ATOM 1406 N N . LEU A 1 186 ? -7.316 39.562 2.566 1 97.5 186 LEU A N 1
ATOM 1407 C CA . LEU A 1 186 ? -8.766 39.719 2.594 1 97.5 186 LEU A CA 1
ATOM 1408 C C . LEU A 1 186 ? -9.266 40.406 1.331 1 97.5 186 LEU A C 1
ATOM 1410 O O . LEU A 1 186 ? -10.383 40.188 0.879 1 97.5 186 LEU A O 1
ATOM 1414 N N . GLU A 1 187 ? -8.453 41.25 0.729 1 96.94 187 GLU A N 1
ATOM 1415 C CA . GLU A 1 187 ? -8.859 42.062 -0.422 1 96.94 187 GLU A CA 1
ATOM 1416 C C . GLU A 1 187 ? -8.5 41.344 -1.732 1 96.94 187 GLU A C 1
ATOM 1418 O O . GLU A 1 187 ? -8.844 41.844 -2.812 1 96.94 187 GLU A O 1
ATOM 1423 N N . ALA A 1 188 ? -7.832 40.25 -1.57 1 96.44 188 ALA A N 1
ATOM 1424 C CA . ALA A 1 188 ? -7.449 39.531 -2.777 1 96.44 188 ALA A CA 1
ATOM 1425 C C . ALA A 1 188 ? -8.68 39.031 -3.525 1 96.44 188 ALA A C 1
ATOM 1427 O O . ALA A 1 188 ? -9.781 39 -2.973 1 96.44 188 ALA A O 1
ATOM 1428 N N . PRO A 1 189 ? -8.516 38.656 -4.855 1 93.88 189 PRO A N 1
ATOM 1429 C CA . PRO A 1 189 ? -9.648 38.156 -5.625 1 93.88 189 PRO A CA 1
ATOM 1430 C C . PRO A 1 189 ? -10.297 36.938 -4.973 1 93.88 189 PRO A C 1
ATOM 1432 O O . PRO A 1 189 ? -9.594 36.062 -4.457 1 93.88 189 PRO A O 1
ATOM 1435 N N . LEU A 1 190 ? -11.633 36.875 -5.086 1 91.31 190 LEU A N 1
ATOM 1436 C CA . LEU A 1 190 ? -12.398 35.75 -4.582 1 91.31 190 LEU A CA 1
ATOM 1437 C C . LEU A 1 190 ? -12.266 34.531 -5.5 1 91.31 190 LEU A C 1
ATOM 1439 O O . LEU A 1 190 ? -12.328 34.688 -6.727 1 91.31 190 LEU A O 1
ATOM 1443 N N . VAL A 1 191 ? -11.977 33.406 -4.93 1 87.94 191 VAL A N 1
ATOM 1444 C CA . VAL A 1 191 ? -11.953 32.156 -5.68 1 87.94 191 VAL A CA 1
ATOM 1445 C C . VAL A 1 191 ? -13.273 31.422 -5.492 1 87.94 191 VAL A C 1
ATOM 1447 O O . VAL A 1 191 ? -13.961 31.109 -6.469 1 87.94 191 VAL A O 1
ATOM 1450 N N . SER A 1 192 ? -13.609 31.125 -4.359 1 87.94 192 SER A N 1
ATOM 1451 C CA . SER A 1 192 ? -14.875 30.547 -3.93 1 87.94 192 SER A CA 1
ATOM 1452 C C . SER A 1 192 ? -15.305 31.094 -2.57 1 87.94 192 SER A C 1
ATOM 1454 O O . SER A 1 192 ? -14.688 30.781 -1.551 1 87.94 192 SER A O 1
ATOM 1456 N N . ASP A 1 193 ? -16.375 31.766 -2.604 1 88.12 193 ASP A N 1
ATOM 1457 C CA . ASP A 1 193 ? -16.797 32.406 -1.37 1 88.12 193 ASP A CA 1
ATOM 1458 C C . ASP A 1 193 ? -16.844 31.422 -0.208 1 88.12 193 ASP A C 1
ATOM 1460 O O . ASP A 1 193 ? -17.453 30.359 -0.31 1 88.12 193 ASP A O 1
ATOM 1464 N N . PRO A 1 194 ? -16.125 31.719 0.883 1 94.12 194 PRO A N 1
ATOM 1465 C CA . PRO A 1 194 ? -15.516 32.969 1.355 1 94.12 194 PRO A CA 1
ATOM 1466 C C . PRO A 1 194 ? -14.008 33.031 1.103 1 94.12 194 PRO A C 1
ATOM 1468 O O . PRO A 1 194 ? -13.328 33.938 1.616 1 94.12 194 PRO A O 1
ATOM 1471 N N . TYR A 1 195 ? -13.461 32.156 0.361 1 94.19 195 TYR A N 1
ATOM 1472 C CA . TYR A 1 195 ? -12.016 32.031 0.218 1 94.19 195 TYR A CA 1
ATOM 1473 C C . TYR A 1 195 ? -11.492 32.969 -0.859 1 94.19 195 TYR A C 1
ATOM 1475 O O . TYR A 1 195 ? -11.938 32.938 -2.006 1 94.19 195 TYR A O 1
ATOM 1483 N N . THR A 1 196 ? -10.578 33.812 -0.453 1 95.12 196 THR A N 1
ATOM 1484 C CA . THR A 1 196 ? -9.789 34.562 -1.445 1 95.12 196 THR A CA 1
ATOM 1485 C C . THR A 1 196 ? -8.625 33.688 -1.937 1 95.12 196 THR A C 1
ATOM 1487 O O . THR A 1 196 ? -8.383 32.594 -1.425 1 95.12 196 THR A O 1
ATOM 1490 N N . LYS A 1 197 ? -7.875 34.219 -2.9 1 93.5 197 LYS A N 1
ATOM 1491 C CA . LYS A 1 197 ? -6.816 33.5 -3.588 1 93.5 197 LYS A CA 1
ATOM 1492 C C . LYS A 1 197 ? -5.758 33 -2.605 1 93.5 197 LYS A C 1
ATOM 1494 O O . LYS A 1 197 ? -5.211 31.906 -2.76 1 93.5 197 LYS A O 1
ATOM 1499 N N . TYR A 1 198 ? -5.473 33.781 -1.511 1 95.56 198 TYR A N 1
ATOM 1500 C CA . TYR A 1 198 ? -4.395 33.438 -0.584 1 95.56 198 TYR A CA 1
ATOM 1501 C C . TYR A 1 198 ? -4.855 32.438 0.452 1 95.56 198 TYR A C 1
ATOM 1503 O O . TYR A 1 198 ? -4.055 31.938 1.253 1 95.56 198 TYR A O 1
ATOM 1511 N N . MET A 1 199 ? -6.141 32.062 0.343 1 96.31 199 MET A N 1
ATOM 1512 C CA . MET A 1 199 ? -6.691 31.172 1.359 1 96.31 199 MET A CA 1
ATOM 1513 C C . MET A 1 199 ? -6.777 29.734 0.839 1 96.31 199 MET A C 1
ATOM 1515 O O . MET A 1 199 ? -7.344 28.859 1.497 1 96.31 199 MET A O 1
ATOM 1519 N N . PHE A 1 200 ? -6.246 29.562 -0.331 1 92.69 200 PHE A N 1
ATOM 1520 C CA . PHE A 1 200 ? -6.102 28.219 -0.907 1 92.69 200 PHE A CA 1
ATOM 1521 C C . PHE A 1 200 ? -4.629 27.891 -1.124 1 92.69 200 PHE A C 1
ATOM 1523 O O . PHE A 1 200 ? -3.828 28.766 -1.453 1 92.69 200 PHE A O 1
ATOM 1530 N N . CYS A 1 201 ? -4.406 26.562 -0.93 1 90.81 201 CYS A N 1
ATOM 1531 C CA . CYS A 1 201 ? -3.062 26.141 -1.304 1 90.81 201 CYS A CA 1
ATOM 1532 C C . CYS A 1 201 ? -2.943 25.969 -2.814 1 90.81 201 CYS A C 1
ATOM 1534 O O . CYS A 1 201 ? -3.953 25.953 -3.521 1 90.81 201 CYS A O 1
ATOM 1536 N N . SER A 1 202 ? -1.741 25.875 -3.291 1 87.25 202 SER A N 1
ATOM 1537 C CA . SER A 1 202 ? -1.466 25.688 -4.711 1 87.25 202 SER A CA 1
ATOM 1538 C C . SER A 1 202 ? -1.036 24.25 -4.996 1 87.25 202 SER A C 1
ATOM 1540 O O . SER A 1 202 ? -0.301 23.641 -4.211 1 87.25 202 SER A O 1
ATOM 1542 N N . PRO A 1 203 ? -1.618 23.703 -6.117 1 83.06 203 PRO A N 1
ATOM 1543 C CA . PRO A 1 203 ? -0.993 22.453 -6.543 1 83.06 203 PRO A CA 1
ATOM 1544 C C . PRO A 1 203 ? 0.508 22.594 -6.781 1 83.06 203 PRO A C 1
ATOM 1546 O O . PRO A 1 203 ? 0.947 23.531 -7.441 1 83.06 203 PRO A O 1
ATOM 1549 N N . ALA A 1 204 ? 1.24 21.75 -6.207 1 89.69 204 ALA A N 1
ATOM 1550 C CA . ALA A 1 204 ? 2.691 21.922 -6.227 1 89.69 204 ALA A CA 1
ATOM 1551 C C . ALA A 1 204 ? 3.387 20.625 -6.617 1 89.69 204 ALA A C 1
ATOM 1553 O O . ALA A 1 204 ? 2.758 19.719 -7.164 1 89.69 204 ALA A O 1
ATOM 1554 N N . GLU A 1 205 ? 4.641 20.703 -6.629 1 92.19 205 GLU A N 1
ATOM 1555 C CA . GLU A 1 205 ? 5.527 19.562 -6.805 1 92.19 205 GLU A CA 1
ATOM 1556 C C . GLU A 1 205 ? 6.551 19.469 -5.68 1 92.19 205 GLU A C 1
ATOM 1558 O O . GLU A 1 205 ? 6.84 20.469 -5.02 1 92.19 205 GLU A O 1
ATOM 1563 N N . GLY A 1 206 ? 6.988 18.203 -5.418 1 94.31 206 GLY A N 1
ATOM 1564 C CA . GLY A 1 206 ? 7.988 17.984 -4.387 1 94.31 206 GLY A CA 1
ATOM 1565 C C . GLY A 1 206 ? 8.07 16.531 -3.938 1 94.31 206 GLY A C 1
ATOM 1566 O O . GLY A 1 206 ? 7.371 15.672 -4.473 1 94.31 206 GLY A O 1
ATOM 1567 N N . GLY A 1 207 ? 8.984 16.281 -3.055 1 96 207 GLY A N 1
ATOM 1568 C CA . GLY A 1 207 ? 9.18 14.945 -2.512 1 96 207 GLY A CA 1
ATOM 1569 C C . GLY A 1 207 ? 9.656 14.953 -1.072 1 96 207 GLY A C 1
ATOM 1570 O O . GLY A 1 207 ? 10.367 15.875 -0.653 1 96 207 GLY A O 1
ATOM 1571 N N . VAL A 1 208 ? 9.242 14 -0.339 1 97.88 208 VAL A N 1
ATOM 1572 C CA . VAL A 1 208 ? 9.656 13.82 1.048 1 97.88 208 VAL A CA 1
ATOM 1573 C C . VAL A 1 208 ? 9.977 12.344 1.302 1 97.88 208 VAL A C 1
ATOM 1575 O O . VAL A 1 208 ? 9.312 11.461 0.762 1 97.88 208 VAL A O 1
ATOM 1578 N N . ALA A 1 209 ? 10.992 12.086 2.043 1 98.5 209 ALA A N 1
ATOM 1579 C CA . ALA A 1 209 ? 11.383 10.727 2.404 1 98.5 209 ALA A CA 1
ATOM 1580 C C . ALA A 1 209 ? 11.719 10.633 3.891 1 98.5 209 ALA A C 1
ATOM 1582 O O . ALA A 1 209 ? 12.328 11.539 4.457 1 98.5 209 ALA A O 1
ATOM 1583 N N . LEU A 1 210 ? 11.289 9.602 4.531 1 98.56 210 LEU A N 1
ATOM 1584 C CA . LEU A 1 210 ? 11.578 9.273 5.922 1 98.56 210 LEU A CA 1
ATOM 1585 C C . LEU A 1 210 ? 12.211 7.887 6.039 1 98.56 210 LEU A C 1
ATOM 1587 O O . LEU A 1 210 ? 11.656 6.906 5.535 1 98.56 210 LEU A O 1
ATOM 1591 N N . ILE A 1 211 ? 13.359 7.797 6.664 1 98.5 211 ILE A N 1
ATOM 1592 C CA . ILE A 1 211 ? 13.945 6.508 7.023 1 98.5 211 ILE A CA 1
ATOM 1593 C C . ILE A 1 211 ? 13.453 6.09 8.406 1 98.5 211 ILE A C 1
ATOM 1595 O O . ILE A 1 211 ? 13.648 6.816 9.391 1 98.5 211 ILE A O 1
ATOM 1599 N N . LEU A 1 212 ? 12.797 4.953 8.453 1 98.06 212 LEU A N 1
ATOM 1600 C CA . LEU A 1 212 ? 12.305 4.391 9.703 1 98.06 212 LEU A CA 1
ATOM 1601 C C . LEU A 1 212 ? 13.188 3.238 10.172 1 98.06 212 LEU A C 1
ATOM 1603 O O . LEU A 1 212 ? 13.773 2.525 9.344 1 98.06 212 LEU A O 1
ATOM 1607 N N . ALA A 1 213 ? 13.273 3.059 11.461 1 97.56 213 ALA A N 1
ATOM 1608 C CA . ALA A 1 213 ? 14.078 1.979 12.023 1 97.56 213 ALA A CA 1
ATOM 1609 C C . ALA A 1 213 ? 13.461 1.449 13.312 1 97.56 213 ALA A C 1
ATOM 1611 O O . ALA A 1 213 ? 12.711 2.162 13.992 1 97.56 213 ALA A O 1
ATOM 1612 N N . SER A 1 214 ? 13.742 0.164 13.57 1 96.56 214 SER A N 1
ATOM 1613 C CA . SER A 1 214 ? 13.461 -0.32 14.922 1 96.56 214 SER A CA 1
ATOM 1614 C C . SER A 1 214 ? 14.219 0.488 15.969 1 96.56 214 SER A C 1
ATOM 1616 O O . SER A 1 214 ? 15.242 1.101 15.664 1 96.56 214 SER A O 1
ATOM 1618 N N . GLU A 1 215 ? 13.68 0.528 17.125 1 95.12 215 GLU A N 1
ATOM 1619 C CA . GLU A 1 215 ? 14.367 1.283 18.172 1 95.12 215 GLU A CA 1
ATOM 1620 C C . GLU A 1 215 ? 15.781 0.759 18.406 1 95.12 215 GLU A C 1
ATOM 1622 O O . GLU A 1 215 ? 16.703 1.54 18.609 1 95.12 215 GLU A O 1
ATOM 1627 N N . LYS A 1 216 ? 15.93 -0.567 18.438 1 94.88 216 LYS A N 1
ATOM 1628 C CA . LYS A 1 216 ? 17.25 -1.169 18.578 1 94.88 216 LYS A CA 1
ATOM 1629 C C . LYS A 1 216 ? 18.219 -0.655 17.516 1 94.88 216 LYS A C 1
ATOM 1631 O O . LYS A 1 216 ? 19.328 -0.228 17.812 1 94.88 216 LYS A O 1
ATOM 1636 N N . LYS A 1 217 ? 17.766 -0.671 16.281 1 95.38 217 LYS A N 1
ATOM 1637 C CA . LYS A 1 217 ? 18.609 -0.218 15.18 1 95.38 217 LYS A CA 1
ATOM 1638 C C . LYS A 1 217 ? 18.875 1.283 15.266 1 95.38 217 LYS A C 1
ATOM 1640 O O . LYS A 1 217 ? 19.953 1.753 14.922 1 95.38 217 LYS A O 1
ATOM 1645 N N . ALA A 1 218 ? 17.859 2.02 15.625 1 95.94 218 ALA A N 1
ATOM 1646 C CA . ALA A 1 218 ? 18.031 3.459 15.797 1 95.94 218 ALA A CA 1
ATOM 1647 C C . ALA A 1 218 ? 19.141 3.76 16.812 1 95.94 218 ALA A C 1
ATOM 1649 O O . ALA A 1 218 ? 19.953 4.664 16.594 1 95.94 218 ALA A O 1
ATOM 1650 N N . ARG A 1 219 ? 19.172 3.096 17.906 1 95.31 219 ARG A N 1
ATOM 1651 C CA . ARG A 1 219 ? 20.203 3.266 18.922 1 95.31 219 ARG A CA 1
ATOM 1652 C C . ARG A 1 219 ? 21.578 2.9 18.375 1 95.31 219 ARG A C 1
ATOM 1654 O O . ARG A 1 219 ? 22.562 3.57 18.672 1 95.31 219 ARG A O 1
ATOM 1661 N N . GLU A 1 220 ? 21.594 1.871 17.609 1 95.88 220 GLU A N 1
ATOM 1662 C CA . GLU A 1 220 ? 22.844 1.455 17 1 95.88 220 GLU A CA 1
ATOM 1663 C C . GLU A 1 220 ? 23.406 2.541 16.078 1 95.88 220 GLU A C 1
ATOM 1665 O O . GLU A 1 220 ? 24.609 2.707 15.969 1 95.88 220 GLU A O 1
ATOM 1670 N N . LEU A 1 221 ? 22.531 3.223 15.445 1 95.06 221 LEU A N 1
ATOM 1671 C CA . LEU A 1 221 ? 22.922 4.262 14.508 1 95.06 221 LEU A CA 1
ATOM 1672 C C . LEU A 1 221 ? 23.344 5.531 15.242 1 95.06 221 LEU A C 1
ATOM 1674 O O . LEU A 1 221 ? 23.969 6.418 14.656 1 95.06 221 LEU A O 1
ATOM 1678 N N . GLY A 1 222 ? 23.047 5.691 16.516 1 91.69 222 GLY A N 1
ATOM 1679 C CA . GLY A 1 222 ? 23.438 6.84 17.312 1 91.69 222 GLY A CA 1
ATOM 1680 C C . GLY A 1 222 ? 22.641 8.086 17 1 91.69 222 GLY A C 1
ATOM 1681 O O . GLY A 1 222 ? 23.125 9.203 17.172 1 91.69 222 GLY A O 1
ATOM 1682 N N . LYS A 1 223 ? 21.484 7.973 16.484 1 81.38 223 LYS A N 1
ATOM 1683 C CA . LYS A 1 223 ? 20.625 9.102 16.109 1 81.38 223 LYS A CA 1
ATOM 1684 C C . LYS A 1 223 ? 19.688 9.469 17.25 1 81.38 223 LYS A C 1
ATOM 1686 O O . LYS A 1 223 ? 19.375 8.633 18.094 1 81.38 223 LYS A O 1
ATOM 1691 N N . PRO A 1 224 ? 19.312 10.812 17.312 1 85.5 224 PRO A N 1
ATOM 1692 C CA . PRO A 1 224 ? 18.234 11.133 18.25 1 85.5 224 PRO A CA 1
ATOM 1693 C C . PRO A 1 224 ? 16.969 10.305 18 1 85.5 224 PRO A C 1
ATOM 1695 O O . PRO A 1 224 ? 16.547 10.141 16.859 1 85.5 224 PRO A O 1
ATOM 1698 N N . LEU A 1 225 ? 16.484 9.867 19.125 1 91.12 225 LEU A N 1
ATOM 1699 C CA . LEU A 1 225 ? 15.312 9 19 1 91.12 225 LEU A CA 1
ATOM 1700 C C . LEU A 1 225 ? 14.039 9.836 18.844 1 91.12 225 LEU A C 1
ATOM 1702 O O . LEU A 1 225 ? 13.688 10.609 19.734 1 91.12 225 LEU A O 1
ATOM 1706 N N . VAL A 1 226 ? 13.453 9.812 17.734 1 97.31 226 VAL A N 1
ATOM 1707 C CA . VAL A 1 226 ? 12.102 10.297 17.469 1 97.31 226 VAL A CA 1
ATOM 1708 C C . VAL A 1 226 ? 11.172 9.117 17.203 1 97.31 226 VAL A C 1
ATOM 1710 O O . VAL A 1 226 ? 11.156 8.57 16.094 1 97.31 226 VAL A O 1
ATOM 1713 N N . ARG A 1 227 ? 10.414 8.812 18.25 1 97.69 227 ARG A N 1
ATOM 1714 C CA . ARG A 1 227 ? 9.586 7.617 18.188 1 97.69 227 ARG A CA 1
ATOM 1715 C C . ARG A 1 227 ? 8.25 7.91 17.516 1 97.69 227 ARG A C 1
ATOM 1717 O O . ARG A 1 227 ? 7.641 8.953 17.75 1 97.69 227 ARG A O 1
ATOM 1724 N N . LEU A 1 228 ? 7.902 7.078 16.578 1 96.94 228 LEU A N 1
ATOM 1725 C CA . LEU A 1 228 ? 6.566 7.07 16 1 96.94 228 LEU A CA 1
ATOM 1726 C C . LEU A 1 228 ? 5.578 6.352 16.906 1 96.94 228 LEU A C 1
ATOM 1728 O O . LEU A 1 228 ? 5.332 5.156 16.75 1 96.94 228 LEU A O 1
ATOM 1732 N N . LYS A 1 229 ? 4.887 7.098 17.766 1 95.94 229 LYS A N 1
ATOM 1733 C CA . LYS A 1 229 ? 4.027 6.52 18.797 1 95.94 229 LYS A CA 1
ATOM 1734 C C . LYS A 1 229 ? 2.693 6.066 18.203 1 95.94 229 LYS A C 1
ATOM 1736 O O . LYS A 1 229 ? 2.061 5.145 18.719 1 95.94 229 LYS A O 1
ATOM 1741 N N . ALA A 1 230 ? 2.328 6.77 17.188 1 94.06 230 ALA A N 1
ATOM 1742 C CA . ALA A 1 230 ? 1.1 6.383 16.5 1 94.06 230 ALA A CA 1
ATOM 1743 C C . ALA A 1 230 ? 1.151 6.77 15.023 1 94.06 230 ALA A C 1
ATOM 1745 O O . ALA A 1 230 ? 1.672 7.832 14.672 1 94.06 230 ALA A O 1
ATOM 1746 N N . ALA A 1 231 ? 0.735 5.996 14.195 1 92.81 231 ALA A N 1
ATOM 1747 C CA . ALA A 1 231 ? 0.384 6.23 12.797 1 92.81 231 ALA A CA 1
ATOM 1748 C C . ALA A 1 231 ? -0.918 5.523 12.43 1 92.81 231 ALA A C 1
ATOM 1750 O O . ALA A 1 231 ? -0.97 4.289 12.383 1 92.81 231 ALA A O 1
ATOM 1751 N N . THR A 1 232 ? -1.949 6.348 12.219 1 90.5 232 THR A N 1
ATOM 1752 C CA . THR A 1 232 ? -3.27 5.773 11.984 1 90.5 232 THR A CA 1
ATOM 1753 C C . THR A 1 232 ? -3.902 6.367 10.734 1 90.5 232 THR A C 1
ATOM 1755 O O . THR A 1 232 ? -3.613 7.508 10.367 1 90.5 232 THR A O 1
ATOM 1758 N N . MET A 1 233 ? -4.605 5.539 10.047 1 89.75 233 MET A N 1
ATOM 1759 C CA . MET A 1 233 ? -5.457 5.98 8.945 1 89.75 233 MET A CA 1
ATOM 1760 C C . MET A 1 233 ? -6.859 5.391 9.07 1 89.75 233 MET A C 1
ATOM 1762 O O . MET A 1 233 ? -7.012 4.215 9.414 1 89.75 233 MET A O 1
ATOM 1766 N N . ARG A 1 234 ? -7.848 6.242 8.875 1 89.81 234 ARG A N 1
ATOM 1767 C CA . ARG A 1 234 ? -9.234 5.793 8.984 1 89.81 234 ARG A CA 1
ATOM 1768 C C . ARG A 1 234 ? -10.07 6.312 7.82 1 89.81 234 ARG A C 1
ATOM 1770 O O . ARG A 1 234 ? -9.695 7.285 7.16 1 89.81 234 ARG A O 1
ATOM 1777 N N . THR A 1 235 ? -11.125 5.566 7.559 1 87.12 235 THR A N 1
ATOM 1778 C CA . THR A 1 235 ? -12.07 5.965 6.52 1 87.12 235 THR A CA 1
ATOM 1779 C C . THR A 1 235 ? -13.359 6.5 7.141 1 87.12 235 THR A C 1
ATOM 1781 O O . THR A 1 235 ? -13.484 6.555 8.367 1 87.12 235 THR A O 1
ATOM 1784 N N . ARG A 1 236 ? -14.242 6.895 6.27 1 82.5 236 ARG A N 1
ATOM 1785 C CA . ARG A 1 236 ? -15.43 7.621 6.707 1 82.5 236 ARG A CA 1
ATOM 1786 C C . ARG A 1 236 ? -16.406 6.699 7.434 1 82.5 236 ARG A C 1
ATOM 1788 O O . ARG A 1 236 ? -16.578 5.543 7.043 1 82.5 236 ARG A O 1
ATOM 1795 N N . PRO A 1 237 ? -16.938 7.195 8.57 1 81.69 237 PRO A N 1
ATOM 1796 C CA . PRO A 1 237 ? -18.047 6.52 9.242 1 81.69 237 PRO A CA 1
ATOM 1797 C C . PRO A 1 237 ? -19.422 6.898 8.672 1 81.69 237 PRO A C 1
ATOM 1799 O O . PRO A 1 237 ? -19.516 7.824 7.859 1 81.69 237 PRO A O 1
ATOM 1802 N N . PRO A 1 238 ? -20.406 6.145 9.141 1 78 238 PRO A N 1
ATOM 1803 C CA . PRO A 1 238 ? -21.75 6.52 8.672 1 78 238 PRO A CA 1
ATOM 1804 C C . PRO A 1 238 ? -22.125 7.949 9.055 1 78 238 PRO A C 1
ATOM 1806 O O . PRO A 1 238 ? -21.75 8.43 10.117 1 78 238 PRO A O 1
ATOM 1809 N N . LYS A 1 239 ? -22.812 8.672 8.164 1 71.56 239 LYS A N 1
ATOM 1810 C CA . LYS A 1 239 ? -23.422 9.977 8.391 1 71.56 239 LYS A CA 1
ATOM 1811 C C . LYS A 1 239 ? -22.375 11.086 8.359 1 71.56 239 LYS A C 1
ATOM 1813 O O . LYS A 1 239 ? -22.641 12.203 8.797 1 71.56 239 LYS A O 1
ATOM 1818 N N . SER A 1 240 ? -21.234 10.703 7.898 1 70.81 240 SER A N 1
ATOM 1819 C CA . SER A 1 240 ? -20.219 11.742 7.773 1 70.81 240 SER A CA 1
ATOM 1820 C C . SER A 1 240 ? -20.359 12.508 6.461 1 70.81 240 SER A C 1
ATOM 1822 O O . SER A 1 240 ? -20.906 11.977 5.488 1 70.81 240 SER A O 1
ATOM 1824 N N . PHE A 1 241 ? -20.047 13.781 6.469 1 66.5 241 PHE A N 1
ATOM 1825 C CA . PHE A 1 241 ? -19.984 14.625 5.277 1 66.5 241 PHE A CA 1
ATOM 1826 C C . PHE A 1 241 ? -18.547 14.82 4.824 1 66.5 241 PHE A C 1
ATOM 1828 O O . PHE A 1 241 ? -17.828 15.672 5.359 1 66.5 241 PHE A O 1
ATOM 1835 N N . GLU A 1 242 ? -18.219 14.016 3.832 1 65.12 242 GLU A N 1
ATOM 1836 C CA . GLU A 1 242 ? -16.812 14 3.42 1 65.12 242 GLU A CA 1
ATOM 1837 C C . GLU A 1 242 ? -16.672 14.289 1.931 1 65.12 242 GLU A C 1
ATOM 1839 O O . GLU A 1 242 ? -17.656 14.25 1.188 1 65.12 242 GLU A O 1
ATOM 1844 N N . VAL A 1 243 ? -15.508 14.719 1.616 1 59.81 243 VAL A N 1
ATOM 1845 C CA . VAL A 1 243 ? -15.219 15.031 0.221 1 59.81 243 VAL A CA 1
ATOM 1846 C C . VAL A 1 243 ? -15.492 13.812 -0.653 1 59.81 243 VAL A C 1
ATOM 1848 O O . VAL A 1 243 ? -15.125 12.688 -0.298 1 59.81 243 VAL A O 1
ATOM 1851 N N . PHE A 1 244 ? -16.172 14.094 -1.813 1 56.56 244 PHE A N 1
ATOM 1852 C CA . PHE A 1 244 ? -16.547 13.133 -2.842 1 56.56 244 PHE A CA 1
ATOM 1853 C C . PHE A 1 244 ? -17.5 12.078 -2.277 1 56.56 244 PHE A C 1
ATOM 1855 O O . PHE A 1 244 ? -17.547 10.945 -2.771 1 56.56 244 PHE A O 1
ATOM 1862 N N . ALA A 1 245 ? -18.125 12.492 -1.18 1 58.44 245 ALA A N 1
ATOM 1863 C CA . ALA A 1 245 ? -19.188 11.609 -0.704 1 58.44 245 ALA A CA 1
ATOM 1864 C C . ALA A 1 245 ? -20.531 11.984 -1.343 1 58.44 245 ALA A C 1
ATOM 1866 O O . ALA A 1 245 ? -20.969 13.125 -1.25 1 58.44 245 ALA A O 1
ATOM 1867 N N . PRO A 1 246 ? -20.969 11.188 -2.285 1 44.47 246 PRO A N 1
ATOM 1868 C CA . PRO A 1 246 ? -22.188 11.539 -3.016 1 44.47 246 PRO A CA 1
ATOM 1869 C C . PRO A 1 246 ? -23.391 11.711 -2.1 1 44.47 246 PRO A C 1
ATOM 1871 O O . PRO A 1 246 ? -24.422 12.242 -2.521 1 44.47 246 PRO A O 1
ATOM 1874 N N . SER A 1 247 ? -23.484 11.039 -1.013 1 48.78 247 SER A N 1
ATOM 1875 C CA . SER A 1 247 ? -24.703 11.156 -0.211 1 48.78 247 SER A CA 1
ATOM 1876 C C . SER A 1 247 ? -24.391 11.609 1.211 1 48.78 247 SER A C 1
ATOM 1878 O O . SER A 1 247 ? -23.281 11.359 1.716 1 48.78 247 SER A O 1
ATOM 1880 N N . ILE A 1 248 ? -24.906 12.805 1.611 1 50.75 248 ILE A N 1
ATOM 1881 C CA . ILE A 1 248 ? -24.875 13.211 3.012 1 50.75 248 ILE A CA 1
ATOM 1882 C C . ILE A 1 248 ? -25.938 12.461 3.799 1 50.75 248 ILE A C 1
ATOM 1884 O O . ILE A 1 248 ? -27.094 12.391 3.377 1 50.75 248 ILE A O 1
ATOM 1888 N N . ASP A 1 249 ? -25.516 11.398 4.41 1 50.41 249 ASP A N 1
ATOM 1889 C CA . ASP A 1 249 ? -26.547 10.977 5.355 1 50.41 249 ASP A CA 1
ATOM 1890 C C . ASP A 1 249 ? -26.969 12.125 6.266 1 50.41 249 ASP A C 1
ATOM 1892 O O . ASP A 1 249 ? -26.125 12.75 6.914 1 50.41 249 ASP A O 1
ATOM 1896 N N . ILE A 1 250 ? -28 12.883 5.938 1 47.5 250 ILE A N 1
ATOM 1897 C CA . ILE A 1 250 ? -28.562 14.016 6.664 1 47.5 250 ILE A CA 1
ATOM 1898 C C . ILE A 1 250 ? -28.609 13.695 8.156 1 47.5 250 ILE A C 1
ATOM 1900 O O . ILE A 1 250 ? -28.844 14.586 8.977 1 47.5 250 ILE A O 1
ATOM 1904 N N . GLY A 1 251 ? -28.516 12.383 8.523 1 48.59 251 GLY A N 1
ATOM 1905 C CA . GLY A 1 251 ? -28.75 12.148 9.938 1 48.59 251 GLY A CA 1
ATOM 1906 C C . GLY A 1 251 ? -27.531 12.43 10.805 1 48.59 251 GLY A C 1
ATOM 1907 O O . GLY A 1 251 ? -26.422 12.516 10.305 1 48.59 251 GLY A O 1
ATOM 1908 N N . GLY A 1 252 ? -27.531 13.18 12.016 1 50.28 252 GLY A N 1
ATOM 1909 C CA . GLY A 1 252 ? -26.75 13.734 13.109 1 50.28 252 GLY A CA 1
ATOM 1910 C C . GLY A 1 252 ? -25.469 12.969 13.383 1 50.28 252 GLY A C 1
ATOM 1911 O O . GLY A 1 252 ? -25.047 12.867 14.531 1 50.28 252 GLY A O 1
ATOM 1912 N N . GLY A 1 253 ? -25.047 12.188 12.523 1 55.34 253 GLY A N 1
ATOM 1913 C CA . GLY A 1 253 ? -23.859 11.547 13.047 1 55.34 253 GLY A CA 1
ATOM 1914 C C . GLY A 1 253 ? -22.656 12.477 13.102 1 55.34 253 GLY A C 1
ATOM 1915 O O . GLY A 1 253 ? -22.516 13.367 12.266 1 55.34 253 GLY A O 1
ATOM 1916 N N . LYS A 1 254 ? -22.094 12.648 14.344 1 59.16 254 LYS A N 1
ATOM 1917 C CA . LYS A 1 254 ? -21.062 13.617 14.672 1 59.16 254 LYS A CA 1
ATOM 1918 C C . LYS A 1 254 ? -19.672 13.062 14.336 1 59.16 254 LYS A C 1
ATOM 1920 O O . LYS A 1 254 ? -18.688 13.812 14.312 1 59.16 254 LYS A O 1
ATOM 1925 N N . ALA A 1 255 ? -19.641 11.797 13.922 1 76.62 255 ALA A N 1
ATOM 1926 C CA . ALA A 1 255 ? -18.25 11.328 13.844 1 76.62 255 ALA A CA 1
ATOM 1927 C C . ALA A 1 255 ? -17.703 11.477 12.43 1 76.62 255 ALA A C 1
ATOM 1929 O O . ALA A 1 255 ? -18.422 11.281 11.453 1 76.62 255 ALA A O 1
ATOM 1930 N N . THR A 1 256 ? -16.578 12.078 12.281 1 85.44 256 THR A N 1
ATOM 1931 C CA . THR A 1 256 ? -15.844 12.227 11.023 1 85.44 256 THR A CA 1
ATOM 1932 C C . THR A 1 256 ? -14.633 11.289 11 1 85.44 256 THR A C 1
ATOM 1934 O O . THR A 1 256 ? -14.242 10.742 12.031 1 85.44 256 THR A O 1
ATOM 1937 N N . ALA A 1 257 ? -14.133 11.047 9.789 1 87.62 257 ALA A N 1
ATOM 1938 C CA . ALA A 1 257 ? -12.898 10.273 9.656 1 87.62 257 ALA A CA 1
ATOM 1939 C C . ALA A 1 257 ? -11.781 10.859 10.508 1 87.62 257 ALA A C 1
ATOM 1941 O O . ALA A 1 257 ? -11 10.125 11.109 1 87.62 257 ALA A O 1
ATOM 1942 N N . THR A 1 258 ? -11.758 12.172 10.602 1 91.69 258 THR A N 1
ATOM 1943 C CA . THR A 1 258 ? -10.742 12.867 11.391 1 91.69 258 THR A CA 1
ATOM 1944 C C . THR A 1 258 ? -10.914 12.555 12.875 1 91.69 258 THR A C 1
ATOM 1946 O O . THR A 1 258 ? -9.938 12.25 13.562 1 91.69 258 THR A O 1
ATOM 1949 N N . GLN A 1 259 ? -12.102 12.602 13.336 1 92.25 259 GLN A N 1
ATOM 1950 C CA . GLN A 1 259 ? -12.352 12.352 14.758 1 92.25 259 GLN A CA 1
ATOM 1951 C C . GLN A 1 259 ? -11.977 10.922 15.133 1 92.25 259 GLN A C 1
ATOM 1953 O O . GLN A 1 259 ? -11.398 10.688 16.203 1 92.25 259 GLN A O 1
ATOM 1958 N N . ILE A 1 260 ? -12.305 10.031 14.258 1 91.81 260 ILE A N 1
ATOM 1959 C CA . ILE A 1 260 ? -12.023 8.625 14.539 1 91.81 260 ILE A CA 1
ATOM 1960 C C . ILE A 1 260 ? -10.516 8.375 14.492 1 91.81 260 ILE A C 1
ATOM 1962 O O . ILE A 1 260 ? -9.969 7.688 15.359 1 91.81 260 ILE A O 1
ATOM 1966 N N . ALA A 1 261 ? -9.859 8.93 13.492 1 93.06 261 ALA A N 1
ATOM 1967 C CA . ALA A 1 261 ? -8.414 8.766 13.359 1 93.06 261 ALA A CA 1
ATOM 1968 C C . ALA A 1 261 ? -7.68 9.406 14.539 1 93.06 261 ALA A C 1
ATOM 1970 O O . ALA A 1 261 ? -6.723 8.836 15.062 1 93.06 261 ALA A O 1
ATOM 1971 N N . SER A 1 262 ? -8.102 10.586 14.898 1 95.88 262 SER A N 1
ATOM 1972 C CA . SER A 1 262 ? -7.504 11.305 16.016 1 95.88 262 SER A CA 1
ATOM 1973 C C . SER A 1 262 ? -7.668 10.531 17.312 1 95.88 262 SER A C 1
ATOM 1975 O O . SER A 1 262 ? -6.699 10.352 18.062 1 95.88 262 SER A O 1
ATOM 1977 N N . ALA A 1 263 ? -8.875 10.078 17.594 1 94.94 263 ALA A N 1
ATOM 1978 C CA . ALA A 1 263 ? -9.133 9.305 18.812 1 94.94 263 ALA A CA 1
ATOM 1979 C C . ALA A 1 263 ? -8.266 8.047 18.859 1 94.94 263 ALA A C 1
ATOM 1981 O O . ALA A 1 263 ? -7.723 7.699 19.906 1 94.94 263 ALA A O 1
ATOM 1982 N N . ASP A 1 264 ? -8.18 7.406 17.766 1 93.75 264 ASP A N 1
ATOM 1983 C CA . ASP A 1 264 ? -7.371 6.199 17.672 1 93.75 264 ASP A CA 1
ATOM 1984 C C . ASP A 1 264 ? -5.898 6.504 17.938 1 93.75 264 ASP A C 1
ATOM 1986 O O . ASP A 1 264 ? -5.227 5.77 18.672 1 93.75 264 ASP A O 1
ATOM 1990 N N . ALA A 1 265 ? -5.395 7.543 17.328 1 95.56 265 ALA A N 1
ATOM 1991 C CA . ALA A 1 265 ? -3.992 7.922 17.5 1 95.56 265 ALA A CA 1
ATOM 1992 C C . ALA A 1 265 ? -3.676 8.242 18.953 1 95.56 265 ALA A C 1
ATOM 1994 O O . ALA A 1 265 ? -2.65 7.805 19.484 1 95.56 265 ALA A O 1
ATOM 1995 N N . PHE A 1 266 ? -4.516 8.992 19.609 1 97.69 266 PHE A N 1
ATOM 1996 C CA . PHE A 1 266 ? -4.285 9.352 21 1 97.69 266 PHE A CA 1
ATOM 1997 C C . PHE A 1 266 ? -4.344 8.109 21.891 1 97.69 266 PHE A C 1
ATOM 1999 O O . PHE A 1 266 ? -3.549 7.977 22.828 1 97.69 266 PHE A O 1
ATOM 2006 N N . ARG A 1 267 ? -5.301 7.234 21.594 1 95.75 267 ARG A N 1
ATOM 2007 C CA . ARG A 1 267 ? -5.383 5.984 22.344 1 95.75 267 ARG A CA 1
ATOM 2008 C C . ARG A 1 267 ? -4.09 5.184 22.203 1 95.75 267 ARG A C 1
ATOM 2010 O O . ARG A 1 267 ? -3.539 4.715 23.203 1 95.75 267 ARG A O 1
ATOM 2017 N N . MET A 1 268 ? -3.596 5.039 21.031 1 92.44 268 MET A N 1
ATOM 2018 C CA . MET A 1 268 ? -2.391 4.262 20.766 1 92.44 268 MET A CA 1
ATOM 2019 C C . MET A 1 268 ? -1.173 4.883 21.438 1 92.44 268 MET A C 1
ATOM 2021 O O . MET A 1 268 ? -0.316 4.172 21.953 1 92.44 268 MET A O 1
ATOM 2025 N N . ALA A 1 269 ? -1.099 6.184 21.359 1 95.38 269 ALA A N 1
ATOM 2026 C CA . ALA A 1 269 ? 0.056 6.887 21.922 1 95.38 269 ALA A CA 1
ATOM 2027 C C . ALA A 1 269 ? -0.035 6.977 23.438 1 95.38 269 ALA A C 1
ATOM 2029 O O . ALA A 1 269 ? 0.959 7.258 24.109 1 95.38 269 ALA A O 1
ATOM 2030 N N . GLY A 1 270 ? -1.228 6.832 24 1 96.62 270 GLY A N 1
ATOM 2031 C CA . GLY A 1 270 ? -1.437 6.91 25.438 1 96.62 270 GLY A CA 1
ATOM 2032 C C . GLY A 1 270 ? -1.39 8.328 25.969 1 96.62 270 GLY A C 1
ATOM 2033 O O . GLY A 1 270 ? -0.96 8.555 27.109 1 96.62 270 GLY A O 1
ATOM 2034 N N . ILE A 1 271 ? -1.666 9.273 25.156 1 97.81 271 ILE A N 1
ATOM 2035 C CA . ILE A 1 271 ? -1.685 10.672 25.562 1 97.81 271 ILE A CA 1
ATOM 2036 C C . ILE A 1 271 ? -2.934 11.352 25.016 1 97.81 271 ILE A C 1
ATOM 2038 O O . ILE A 1 271 ? -3.795 10.695 24.422 1 97.81 271 ILE A O 1
ATOM 2042 N N . GLY A 1 272 ? -3.119 12.578 25.312 1 98 272 GLY A N 1
ATOM 2043 C CA . GLY A 1 272 ? -4.25 13.344 24.812 1 98 272 GLY A CA 1
ATOM 2044 C C . GLY A 1 272 ? -3.84 14.625 24.109 1 98 272 GLY A C 1
ATOM 2045 O O . GLY A 1 272 ? -2.652 14.945 24.031 1 98 272 GLY A O 1
ATOM 2046 N N . PRO A 1 273 ? -4.848 15.352 23.578 1 98.12 273 PRO A N 1
ATOM 2047 C CA . PRO A 1 273 ? -4.551 16.578 22.828 1 98.12 273 PRO A CA 1
ATOM 2048 C C . PRO A 1 273 ? -3.758 17.594 23.641 1 98.12 273 PRO A C 1
ATOM 2050 O O . PRO A 1 273 ? -2.938 18.328 23.094 1 98.12 273 PRO A O 1
ATOM 2053 N N . GLY A 1 274 ? -3.973 17.578 24.922 1 98 274 GLY A N 1
ATOM 2054 C CA . GLY A 1 274 ? -3.285 18.516 25.797 1 98 274 GLY A CA 1
ATOM 2055 C C . GLY A 1 274 ? -1.801 18.234 25.922 1 98 274 GLY A C 1
ATOM 2056 O O . GLY A 1 274 ? -1.038 19.078 26.375 1 98 274 GLY A O 1
ATOM 2057 N N . ASP A 1 275 ? -1.35 17.125 25.484 1 98.25 275 ASP A N 1
ATOM 2058 C CA . ASP A 1 275 ? 0.043 16.703 25.609 1 98.25 275 ASP A CA 1
ATOM 2059 C C . ASP A 1 275 ? 0.839 17.047 24.359 1 98.25 275 ASP A C 1
ATOM 2061 O O . ASP A 1 275 ? 2.059 16.875 24.328 1 98.25 275 ASP A O 1
ATOM 2065 N N . ILE A 1 276 ? 0.199 17.594 23.344 1 98.69 276 ILE A N 1
ATOM 2066 C CA . ILE A 1 276 ? 0.858 17.875 22.062 1 98.69 276 ILE A CA 1
ATOM 2067 C C . ILE A 1 276 ? 1.526 19.25 22.125 1 98.69 276 ILE A C 1
ATOM 2069 O O . ILE A 1 276 ? 0.883 20.25 22.469 1 98.69 276 ILE A O 1
ATOM 2073 N N . ALA A 1 277 ? 2.793 19.281 21.75 1 98.69 277 ALA A N 1
ATOM 2074 C CA . ALA A 1 277 ? 3.564 20.516 21.828 1 98.69 277 ALA A CA 1
ATOM 2075 C C . ALA A 1 277 ? 3.537 21.266 20.5 1 98.69 277 ALA A C 1
ATOM 2077 O O . ALA A 1 277 ? 3.678 22.484 20.469 1 98.69 277 ALA A O 1
ATOM 2078 N N . VAL A 1 278 ? 3.43 20.594 19.453 1 98.75 278 VAL A N 1
ATOM 2079 C CA . VAL A 1 278 ? 3.395 21.203 18.125 1 98.75 278 VAL A CA 1
ATOM 2080 C C . VAL A 1 278 ? 2.537 20.344 17.188 1 98.75 278 VAL A C 1
ATOM 2082 O O . VAL A 1 278 ? 2.559 19.109 17.266 1 98.75 278 VAL A O 1
ATOM 2085 N N . ALA A 1 279 ? 1.737 21 16.344 1 98.81 279 ALA A N 1
ATOM 2086 C CA . ALA A 1 279 ? 0.823 20.281 15.469 1 98.81 279 ALA A CA 1
ATOM 2087 C C . ALA A 1 279 ? 0.956 20.75 14.023 1 98.81 279 ALA A C 1
ATOM 2089 O O . ALA A 1 279 ? 1.104 21.953 13.766 1 98.81 279 ALA A O 1
ATOM 2090 N N . GLN A 1 280 ? 1.027 19.844 13.117 1 98.56 280 GLN A N 1
ATOM 2091 C CA . GLN A 1 280 ? 0.815 20.078 11.695 1 98.56 280 GLN A CA 1
ATOM 2092 C C . GLN A 1 280 ? -0.562 19.594 11.258 1 98.56 280 GLN A C 1
ATOM 2094 O O . GLN A 1 280 ? -0.826 18.391 11.25 1 98.56 280 GLN A O 1
ATOM 2099 N N . LEU A 1 281 ? -1.423 20.484 10.922 1 98 281 LEU A N 1
ATOM 2100 C CA . LEU A 1 281 ? -2.781 20.156 10.5 1 98 281 LEU A CA 1
ATOM 2101 C C . LEU A 1 281 ? -3 20.5 9.031 1 98 281 LEU A C 1
ATOM 2103 O O . LEU A 1 281 ? -2.553 21.562 8.57 1 98 281 LEU A O 1
ATOM 2107 N N . GLN A 1 282 ? -3.633 19.625 8.375 1 95.12 282 GLN A N 1
ATOM 2108 C CA . GLN A 1 282 ? -3.879 19.875 6.957 1 95.12 282 GLN A CA 1
ATOM 2109 C C . GLN A 1 282 ? -4.59 21.219 6.754 1 95.12 282 GLN A C 1
ATOM 2111 O O . GLN A 1 282 ? -5.605 21.484 7.398 1 95.12 282 GLN A O 1
ATOM 2116 N N . ASP A 1 283 ? -4.074 21.906 5.812 1 95.44 283 ASP A N 1
ATOM 2117 C CA . ASP A 1 283 ? -4.617 23.234 5.508 1 95.44 283 ASP A CA 1
ATOM 2118 C C . ASP A 1 283 ? -4.578 23.516 4.008 1 95.44 283 ASP A C 1
ATOM 2120 O O . ASP A 1 283 ? -4.066 24.547 3.578 1 95.44 283 ASP A O 1
ATOM 2124 N N . THR A 1 284 ? -5.246 22.625 3.283 1 91.94 284 THR A N 1
ATOM 2125 C CA . THR A 1 284 ? -5.363 22.891 1.853 1 91.94 284 THR A CA 1
ATOM 2126 C C . THR A 1 284 ? -6.07 24.219 1.599 1 91.94 284 THR A C 1
ATOM 2128 O O . THR A 1 284 ? -5.887 24.828 0.548 1 91.94 284 THR A O 1
ATOM 2131 N N . GLU A 1 285 ? -6.867 24.594 2.445 1 93.69 285 GLU A N 1
ATOM 2132 C CA . GLU A 1 285 ? -7.469 25.922 2.555 1 93.69 285 GLU A CA 1
ATOM 2133 C C . GLU A 1 285 ? -7.523 26.391 4.008 1 93.69 285 GLU A C 1
ATOM 2135 O O . GLU A 1 285 ? -7.391 25.578 4.926 1 93.69 285 GLU A O 1
ATOM 2140 N N . ALA A 1 286 ? -7.676 27.703 4.18 1 97.31 286 ALA A N 1
ATOM 2141 C CA . ALA A 1 286 ? -7.594 28.312 5.504 1 97.31 286 ALA A CA 1
ATOM 2142 C C . ALA A 1 286 ? -8.641 27.734 6.445 1 97.31 286 ALA A C 1
ATOM 2144 O O . ALA A 1 286 ? -8.375 27.516 7.629 1 97.31 286 ALA A O 1
ATOM 2145 N N . GLY A 1 287 ? -9.812 27.484 5.957 1 96.5 287 GLY A N 1
ATOM 2146 C CA . GLY A 1 287 ? -10.898 26.953 6.77 1 96.5 287 GLY A CA 1
ATOM 2147 C C . GLY A 1 287 ? -10.609 25.562 7.301 1 96.5 287 GLY A C 1
ATOM 2148 O O . GLY A 1 287 ? -11.07 25.203 8.391 1 96.5 287 GLY A O 1
ATOM 2149 N N . ALA A 1 288 ? -9.836 24.797 6.555 1 94.81 288 ALA A N 1
ATOM 2150 C CA . ALA A 1 288 ? -9.5 23.438 6.973 1 94.81 288 ALA A CA 1
ATOM 2151 C C . ALA A 1 288 ? -8.727 23.453 8.289 1 94.81 288 ALA A C 1
ATOM 2153 O O . ALA A 1 288 ? -9.023 22.656 9.195 1 94.81 288 ALA A O 1
ATOM 2154 N N . GLU A 1 289 ? -7.719 24.281 8.391 1 97.62 289 GLU A N 1
ATOM 2155 C CA . GLU A 1 289 ? -6.973 24.359 9.641 1 97.62 289 GLU A CA 1
ATOM 2156 C C . GLU A 1 289 ? -7.895 24.656 10.82 1 97.62 289 GLU A C 1
ATOM 2158 O O . GLU A 1 289 ? -7.77 24.047 11.883 1 97.62 289 GLU A O 1
ATOM 2163 N N . ILE A 1 290 ? -8.805 25.547 10.602 1 97.88 290 ILE A N 1
ATOM 2164 C CA . ILE A 1 290 ? -9.734 25.969 11.648 1 97.88 290 ILE A CA 1
ATOM 2165 C C . ILE A 1 290 ? -10.586 24.766 12.086 1 97.88 290 ILE A C 1
ATOM 2167 O O . ILE A 1 290 ? -10.633 24.438 13.273 1 97.88 290 ILE A O 1
ATOM 2171 N N . MET A 1 291 ? -11.195 24.125 11.18 1 95 291 M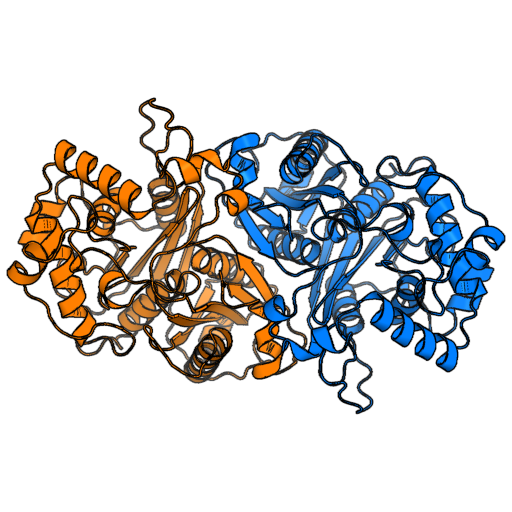ET A N 1
ATOM 2172 C CA . MET A 1 291 ? -12.07 23 11.484 1 95 291 MET A CA 1
ATOM 2173 C C . MET A 1 291 ? -11.281 21.859 12.125 1 95 291 MET A C 1
ATOM 2175 O O . MET A 1 291 ? -11.75 21.234 13.078 1 95 291 MET A O 1
ATOM 2179 N N . HIS A 1 292 ? -10.117 21.656 11.633 1 95.88 292 HIS A N 1
ATOM 2180 C CA . HIS A 1 292 ? -9.328 20.516 12.078 1 95.88 292 HIS A CA 1
ATOM 2181 C C . HIS A 1 292 ? -8.789 20.734 13.492 1 95.88 292 HIS A C 1
ATOM 2183 O O . HIS A 1 292 ? -8.555 19.766 14.227 1 95.88 292 HIS A O 1
ATOM 2189 N N . MET A 1 293 ? -8.602 21.969 13.922 1 97.69 293 MET A N 1
ATOM 2190 C CA . MET A 1 293 ? -8.211 22.219 15.305 1 97.69 293 MET A CA 1
ATOM 2191 C C . MET A 1 293 ? -9.227 21.625 16.266 1 97.69 293 MET A C 1
ATOM 2193 O O . MET A 1 293 ? -8.859 20.938 17.234 1 97.69 293 MET A O 1
ATOM 2197 N N . ALA A 1 294 ? -10.477 21.828 15.969 1 96.31 294 ALA A N 1
ATOM 2198 C CA . ALA A 1 294 ? -11.531 21.312 16.844 1 96.31 294 ALA A CA 1
ATOM 2199 C C . ALA A 1 294 ? -11.742 19.828 16.641 1 96.31 294 ALA A C 1
ATOM 2201 O O . ALA A 1 294 ? -11.906 19.078 17.594 1 96.31 294 ALA A O 1
ATOM 2202 N N . GLU A 1 295 ? -11.75 19.391 15.391 1 93.44 295 GLU A N 1
ATOM 2203 C CA . GLU A 1 295 ? -12.008 17.984 15.078 1 93.44 295 GLU A CA 1
ATOM 2204 C C . GLU A 1 295 ? -10.961 17.078 15.711 1 93.44 295 GLU A C 1
ATOM 2206 O O . GLU A 1 295 ? -11.258 15.93 16.062 1 93.44 295 GLU A O 1
ATOM 2211 N N . ASN A 1 296 ? -9.758 17.594 15.844 1 96.81 296 ASN A N 1
ATOM 2212 C CA . ASN A 1 296 ? -8.688 16.797 16.422 1 96.81 296 ASN A CA 1
ATOM 2213 C C . ASN A 1 296 ? -8.625 16.953 17.938 1 96.81 296 ASN A C 1
ATOM 2215 O O . ASN A 1 296 ? -7.73 16.391 18.594 1 96.81 296 ASN A O 1
ATOM 2219 N N . GLY A 1 297 ? -9.477 17.734 18.5 1 96.88 297 GLY A N 1
ATOM 2220 C CA . GLY A 1 297 ? -9.641 17.781 19.953 1 96.88 297 GLY A CA 1
ATOM 2221 C C . GLY A 1 297 ? -8.789 18.859 20.609 1 96.88 297 GLY A C 1
ATOM 2222 O O . GLY A 1 297 ? -8.68 18.891 21.828 1 96.88 297 GLY A O 1
ATOM 2223 N N . PHE A 1 298 ? -8.219 19.75 19.859 1 98.19 298 PHE A N 1
ATOM 2224 C CA . PHE A 1 298 ? -7.301 20.719 20.438 1 98.19 298 PHE A CA 1
ATOM 2225 C C . PHE A 1 298 ? -8.062 21.891 21.047 1 98.19 298 PHE A C 1
ATOM 2227 O O . PHE A 1 298 ? -7.574 22.562 21.953 1 98.19 298 PHE A O 1
ATOM 2234 N N . CYS A 1 299 ? -9.211 22.188 20.594 1 97.75 299 CYS A N 1
ATOM 2235 C CA . CYS A 1 299 ? -10.094 23.219 21.125 1 97.75 299 CYS A CA 1
ATOM 2236 C C . CYS A 1 299 ? -11.555 22.891 20.828 1 97.75 299 CYS A C 1
ATOM 2238 O O . CYS A 1 299 ? -11.852 21.922 20.141 1 97.75 299 CYS A O 1
ATOM 2240 N N . LYS A 1 300 ? -12.438 23.609 21.422 1 97.5 300 LYS A N 1
ATOM 2241 C CA . LYS A 1 300 ? -13.852 23.469 21.094 1 97.5 300 LYS A CA 1
ATOM 2242 C C . LYS A 1 300 ? -14.203 24.234 19.828 1 97.5 300 LYS A C 1
ATOM 2244 O O . LYS A 1 300 ? -13.5 25.172 19.438 1 97.5 300 LYS A O 1
ATOM 2249 N N . ASP A 1 301 ? -15.289 23.797 19.203 1 97.06 301 ASP A N 1
ATOM 2250 C CA . ASP A 1 301 ? -15.781 24.516 18.031 1 97.06 301 ASP A CA 1
ATOM 2251 C C . ASP A 1 301 ? -16.047 25.984 18.375 1 97.06 301 ASP A C 1
ATOM 2253 O O . ASP A 1 301 ? -16.688 26.281 19.391 1 97.06 301 ASP A O 1
ATOM 2257 N N . GLY A 1 302 ? -15.562 26.828 17.531 1 98.06 302 GLY A N 1
ATOM 2258 C CA . GLY A 1 302 ? -15.789 28.25 17.75 1 98.06 302 GLY A CA 1
ATOM 2259 C C . GLY A 1 302 ? -14.641 28.938 18.484 1 98.06 302 GLY A C 1
ATOM 2260 O O . GLY A 1 302 ? -14.406 30.125 18.297 1 98.06 302 GLY A O 1
ATOM 2261 N N . GLU A 1 303 ? -13.906 28.219 19.25 1 98.38 303 GLU A N 1
ATOM 2262 C CA . GLU A 1 303 ? -12.82 28.797 20.031 1 98.38 303 GLU A CA 1
ATOM 2263 C C . GLU A 1 303 ? -11.664 29.234 19.156 1 98.38 303 GLU A C 1
ATOM 2265 O O . GLU A 1 303 ? -10.812 30.031 19.578 1 98.38 303 GLU A O 1
ATOM 2270 N N . GLN A 1 304 ? -11.672 28.781 17.953 1 98.38 304 GLN A N 1
ATOM 2271 C CA . GLN A 1 304 ? -10.602 29.109 17.016 1 98.38 304 GLN A CA 1
ATOM 2272 C C . GLN A 1 304 ? -10.547 30.609 16.75 1 98.38 304 GLN A C 1
ATOM 2274 O O . GLN A 1 304 ? -9.469 31.172 16.531 1 98.38 304 GLN A O 1
ATOM 2279 N N . GLU A 1 305 ? -11.719 31.266 16.812 1 98.06 305 GLU A N 1
ATOM 2280 C CA . GLU A 1 305 ? -11.781 32.719 16.625 1 98.06 305 GLU A CA 1
ATOM 2281 C C . GLU A 1 305 ? -10.859 33.438 17.594 1 98.06 305 GLU A C 1
ATOM 2283 O O . GLU A 1 305 ? -10.031 34.25 17.188 1 98.06 305 GLU A O 1
ATOM 2288 N N . ARG A 1 306 ? -10.984 33.094 18.797 1 98.19 306 ARG A N 1
ATOM 2289 C CA . ARG A 1 306 ? -10.148 33.688 19.844 1 98.19 306 ARG A CA 1
ATOM 2290 C C . ARG A 1 306 ? -8.711 33.219 19.75 1 98.19 306 ARG A C 1
ATOM 2292 O O . ARG A 1 306 ? -7.77 33.969 19.922 1 98.19 306 ARG A O 1
ATOM 2299 N N . TRP A 1 307 ? -8.461 31.906 19.5 1 98.44 307 TRP A N 1
ATOM 2300 C CA . TRP A 1 307 ? -7.129 31.312 19.438 1 98.44 307 TRP A CA 1
ATOM 2301 C C . TRP A 1 307 ? -6.262 32.031 18.406 1 98.44 307 TRP A C 1
ATOM 2303 O O . TRP A 1 307 ? -5.109 32.344 18.688 1 98.44 307 TRP A O 1
ATOM 2313 N N . LEU A 1 308 ? -6.867 32.25 17.266 1 98.44 308 LEU A N 1
ATOM 2314 C CA . LEU A 1 308 ? -6.109 32.875 16.188 1 98.44 308 LEU A CA 1
ATOM 2315 C C . LEU A 1 308 ? -5.914 34.375 16.453 1 98.44 308 LEU A C 1
ATOM 2317 O O . LE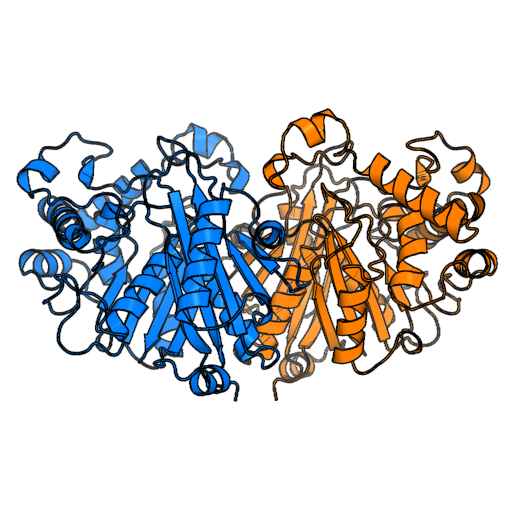U A 1 308 ? -4.848 34.906 16.156 1 98.44 308 LEU A O 1
ATOM 2321 N N . ALA A 1 309 ? -6.91 35 17 1 98.19 309 ALA A N 1
ATOM 2322 C CA . ALA A 1 309 ? -6.812 36.406 17.312 1 98.19 309 ALA A CA 1
ATOM 2323 C C . ALA A 1 309 ? -5.754 36.688 18.375 1 98.19 309 ALA A C 1
ATOM 2325 O O . ALA A 1 309 ? -5.07 37.688 18.344 1 98.19 309 ALA A O 1
ATOM 2326 N N . GLU A 1 310 ? -5.605 35.75 19.266 1 98.38 310 GLU A N 1
ATOM 2327 C CA . GLU A 1 310 ? -4.695 35.938 20.406 1 98.38 310 GLU A CA 1
ATOM 2328 C C . GLU A 1 310 ? -3.334 35.312 20.125 1 98.38 310 GLU A C 1
ATOM 2330 O O . GLU A 1 310 ? -2.439 35.375 20.969 1 98.38 310 GLU A O 1
ATOM 2335 N N . GLY A 1 311 ? -3.137 34.719 19 1 98.06 311 GLY A N 1
ATOM 2336 C CA . GLY A 1 311 ? -1.858 34.188 18.578 1 98.06 311 GLY A CA 1
ATOM 2337 C C . GLY A 1 311 ? -1.52 32.875 19.266 1 98.06 311 GLY A C 1
ATOM 2338 O O . GLY A 1 311 ? -0.345 32.531 19.438 1 98.06 311 GLY A O 1
ATOM 2339 N N . LEU A 1 312 ? -2.502 32.094 19.719 1 98.44 312 LEU A N 1
ATOM 2340 C CA . LEU A 1 312 ? -2.262 30.859 20.469 1 98.44 312 LEU A CA 1
ATOM 2341 C C . LEU A 1 312 ? -1.706 29.766 19.578 1 98.44 312 LEU A C 1
ATOM 2343 O O . LEU A 1 312 ? -1.121 28.797 20.047 1 98.44 312 LEU A O 1
ATOM 2347 N N . THR A 1 313 ? -1.868 29.906 18.219 1 98.56 313 THR A N 1
ATOM 2348 C CA . THR A 1 313 ? -1.383 28.891 17.297 1 98.56 313 THR A CA 1
ATOM 2349 C C . THR A 1 313 ? -0.068 29.312 16.656 1 98.56 313 THR A C 1
ATOM 2351 O O . THR A 1 313 ? 0.456 28.641 15.773 1 98.56 313 THR A O 1
ATOM 2354 N N . GLU A 1 314 ? 0.456 30.516 17.047 1 98.31 314 GLU A N 1
ATOM 2355 C CA . GLU A 1 314 ? 1.752 30.984 16.578 1 98.31 314 GLU A CA 1
ATOM 2356 C C . GLU A 1 314 ? 2.887 30.109 17.109 1 98.31 314 GLU A C 1
ATOM 2358 O O . GLU A 1 314 ? 2.691 29.328 18.031 1 98.31 314 GLU A O 1
ATOM 2363 N N . VAL A 1 315 ? 4.062 30.219 16.516 1 98.19 315 VAL A N 1
ATOM 2364 C CA . VAL A 1 315 ? 5.227 29.406 16.875 1 98.19 315 VAL A CA 1
ATOM 2365 C C . VAL A 1 315 ? 5.496 29.531 18.375 1 98.19 315 VAL A C 1
ATOM 2367 O O . VAL A 1 315 ? 5.879 28.547 19.016 1 98.19 315 VAL A O 1
ATOM 2370 N N . GLY A 1 316 ? 5.266 30.641 18.938 1 96.88 316 GLY A N 1
ATOM 2371 C CA . GLY A 1 316 ? 5.48 30.859 20.359 1 96.88 316 GLY A CA 1
ATOM 2372 C C . GLY A 1 316 ? 4.211 30.75 21.188 1 96.88 316 GLY A C 1
ATOM 2373 O O . GLY A 1 316 ? 4.203 31.078 22.375 1 96.88 316 GLY A O 1
ATOM 2374 N N . GLY A 1 317 ? 3.127 30.266 20.609 1 97.56 317 GLY A N 1
ATOM 2375 C CA . GLY A 1 317 ? 1.842 30.219 21.281 1 97.56 317 GLY A CA 1
ATOM 2376 C C . GLY A 1 317 ? 1.619 28.938 22.047 1 97.56 317 GLY A C 1
ATOM 2377 O O . GLY A 1 317 ? 2.562 28.172 22.281 1 97.56 317 GLY A O 1
ATOM 2378 N N . LYS A 1 318 ? 0.419 28.719 22.484 1 97.25 318 LYS A N 1
ATOM 2379 C CA . LYS A 1 318 ? 0.019 27.562 23.281 1 97.25 318 LYS A CA 1
ATOM 2380 C C . LYS A 1 318 ? 0.181 26.266 22.484 1 97.25 318 LYS A C 1
ATOM 2382 O O . LYS A 1 318 ? 0.688 25.281 23.016 1 97.25 318 LYS A O 1
ATOM 2387 N N . LEU A 1 319 ? -0.307 26.25 21.25 1 98.44 319 LEU A N 1
ATOM 2388 C CA . LEU A 1 319 ? -0.154 25.125 20.328 1 98.44 319 LEU A CA 1
ATOM 2389 C C . LEU A 1 319 ? 0.274 25.625 18.938 1 98.44 319 LEU A C 1
ATOM 2391 O O . LEU A 1 319 ? -0.57 25.875 18.078 1 98.44 319 LEU A O 1
ATOM 2395 N N . PRO A 1 320 ? 1.593 25.703 18.797 1 98.75 320 PRO A N 1
ATOM 2396 C CA . PRO A 1 320 ? 2.035 26.047 17.438 1 98.75 320 PRO A CA 1
ATOM 2397 C C . PRO A 1 320 ? 1.462 25.125 16.375 1 98.75 320 PRO A C 1
ATOM 2399 O O . PRO A 1 320 ? 1.515 23.906 16.516 1 98.75 320 PRO A O 1
ATOM 2402 N N . VAL A 1 321 ? 0.842 25.719 15.344 1 98.75 321 VAL A N 1
ATOM 2403 C CA . VAL A 1 321 ? 0.234 24.969 14.25 1 98.75 321 VAL A CA 1
ATOM 2404 C C . VAL A 1 321 ? 0.883 25.359 12.93 1 98.75 321 VAL A C 1
ATOM 2406 O O . VAL A 1 321 ? 0.977 26.547 12.609 1 98.75 321 VAL A O 1
ATOM 2409 N N . ASN A 1 322 ? 1.345 24.359 12.148 1 98.62 322 ASN A N 1
ATOM 2410 C CA . ASN A 1 322 ? 1.897 24.547 10.812 1 98.62 322 ASN A CA 1
ATOM 2411 C C . ASN A 1 322 ? 3.062 25.531 10.812 1 98.62 322 ASN A C 1
ATOM 2413 O O . ASN A 1 322 ? 3.025 26.547 10.109 1 98.62 322 ASN A O 1
ATOM 2417 N N . THR A 1 323 ? 4.105 25.109 11.484 1 98.75 323 THR A N 1
ATOM 2418 C CA . THR A 1 323 ? 5.246 25.984 11.758 1 98.75 323 THR A CA 1
ATOM 2419 C C . THR A 1 323 ? 6.035 26.25 10.484 1 98.75 323 THR A C 1
ATOM 2421 O O . THR A 1 323 ? 6.824 27.203 10.422 1 98.75 323 THR A O 1
ATOM 2424 N N . ASP A 1 324 ? 5.848 25.453 9.469 1 98.31 324 ASP A N 1
ATOM 2425 C CA . ASP A 1 324 ? 6.543 25.672 8.203 1 98.31 324 ASP A CA 1
ATOM 2426 C C . ASP A 1 324 ? 5.641 26.391 7.199 1 98.31 324 ASP A C 1
ATOM 2428 O O . ASP A 1 324 ? 5.988 26.5 6.02 1 98.31 324 ASP A O 1
ATOM 2432 N N . GLY A 1 325 ? 4.465 26.734 7.582 1 98.12 325 GLY A N 1
ATOM 2433 C CA . GLY A 1 325 ? 3.537 27.438 6.711 1 98.12 325 GLY A CA 1
ATOM 2434 C C . GLY A 1 325 ? 2.465 26.531 6.133 1 98.12 325 GLY A C 1
ATOM 2435 O O . GLY A 1 325 ? 1.534 27 5.477 1 98.12 325 GLY A O 1
ATOM 2436 N N . GLY A 1 326 ? 2.592 25.203 6.34 1 97.31 326 GLY A N 1
ATOM 2437 C CA . GLY A 1 326 ? 1.563 24.266 5.926 1 97.31 326 GLY A CA 1
ATOM 2438 C C . GLY A 1 326 ? 1.389 24.188 4.422 1 97.31 326 GLY A C 1
ATOM 2439 O O . GLY A 1 326 ? 2.262 24.625 3.67 1 97.31 326 GLY A O 1
ATOM 2440 N N . CYS A 1 327 ? 0.292 23.625 3.99 1 95.81 327 CYS A N 1
ATOM 2441 C CA . CYS A 1 327 ? -0.009 23.516 2.566 1 95.81 327 CYS A CA 1
ATOM 2442 C C . CYS A 1 327 ? -0.206 24.891 1.942 1 95.81 327 CYS A C 1
ATOM 2444 O O . CYS A 1 327 ? 0.124 25.109 0.773 1 95.81 327 CYS A O 1
ATOM 2446 N N . LEU A 1 328 ? -0.751 25.797 2.713 1 96.56 328 LEU A N 1
ATOM 2447 C CA . LEU A 1 328 ? -1.046 27.125 2.199 1 96.56 328 LEU A CA 1
ATOM 2448 C C . LEU A 1 328 ? 0.208 27.781 1.623 1 96.56 328 LEU A C 1
ATOM 2450 O O . LEU A 1 328 ? 0.168 28.359 0.54 1 96.56 328 LEU A O 1
ATOM 2454 N N . ALA A 1 329 ? 1.289 27.625 2.352 1 97.31 329 ALA A N 1
ATOM 2455 C CA . ALA A 1 329 ? 2.51 28.297 1.915 1 97.31 329 ALA A CA 1
ATOM 2456 C C . ALA A 1 329 ? 3.408 27.344 1.131 1 97.31 329 ALA A C 1
ATOM 2458 O O . ALA A 1 329 ? 4.113 27.766 0.21 1 97.31 329 ALA A O 1
ATOM 2459 N N . CYS A 1 330 ? 3.426 26.094 1.487 1 95.62 330 CYS A N 1
ATOM 2460 C CA . CYS A 1 330 ? 4.32 25.125 0.865 1 95.62 330 CYS A CA 1
ATOM 2461 C C . CYS A 1 330 ? 3.738 24.609 -0.448 1 95.62 330 CYS A C 1
ATOM 2463 O O . CYS A 1 330 ? 4.477 24.188 -1.332 1 95.62 330 CYS A O 1
ATOM 2465 N N . GLY A 1 331 ? 2.471 24.656 -0.539 1 91.31 331 GLY A N 1
ATOM 2466 C CA . GLY A 1 331 ? 1.808 23.938 -1.622 1 91.31 331 GLY A CA 1
ATOM 2467 C C . GLY A 1 331 ? 1.505 22.5 -1.289 1 91.31 331 GLY A C 1
ATOM 2468 O O . GLY A 1 331 ? 1.806 22.031 -0.188 1 91.31 331 GLY A O 1
ATOM 2469 N N . GLU A 1 332 ? 0.862 21.844 -2.348 1 87.75 332 GLU A N 1
ATOM 2470 C CA . GLU A 1 332 ? 0.417 20.484 -2.014 1 87.75 332 GLU A CA 1
ATOM 2471 C C . GLU A 1 332 ? 0.782 19.5 -3.115 1 87.75 332 GLU A C 1
ATOM 2473 O O . GLU A 1 332 ? -0.042 19.188 -3.979 1 87.75 332 GLU A O 1
ATOM 2478 N N . PRO A 1 333 ? 1.942 19 -3.098 1 87.94 333 PRO A N 1
ATOM 2479 C CA . PRO A 1 333 ? 2.131 17.703 -3.758 1 87.94 333 PRO A CA 1
ATOM 2480 C C . PRO A 1 333 ? 1.471 16.562 -3 1 87.94 333 PRO A C 1
ATOM 2482 O O . PRO A 1 333 ? 1.957 16.156 -1.941 1 87.94 333 PRO A O 1
ATOM 2485 N N . ILE A 1 334 ? 0.499 15.969 -3.541 1 82.31 334 ILE A N 1
ATOM 2486 C CA . ILE A 1 334 ? -0.431 15.094 -2.838 1 82.31 334 ILE A CA 1
ATOM 2487 C C . ILE A 1 334 ? 0.332 13.922 -2.213 1 82.31 334 ILE A C 1
ATOM 2489 O O . ILE A 1 334 ? 0.157 13.625 -1.029 1 82.31 334 ILE A O 1
ATOM 2493 N N . GLY A 1 335 ? 1.166 13.336 -2.9 1 85 335 GLY A N 1
ATOM 2494 C CA . GLY A 1 335 ? 1.89 12.18 -2.391 1 85 335 GLY A CA 1
ATOM 2495 C C . GLY A 1 335 ? 2.883 12.531 -1.3 1 85 335 GLY A C 1
ATOM 2496 O O . GLY A 1 335 ? 3.287 11.672 -0.519 1 85 335 GLY A O 1
ATOM 2497 N N . ALA A 1 336 ? 3.225 13.797 -1.19 1 90.56 336 ALA A N 1
ATOM 2498 C CA . ALA A 1 336 ? 4.32 14.18 -0.303 1 90.56 336 ALA A CA 1
ATOM 2499 C C . ALA A 1 336 ? 3.805 15.008 0.873 1 90.56 336 ALA A C 1
ATOM 2501 O O . ALA A 1 336 ? 4.461 15.094 1.913 1 90.56 336 ALA A O 1
ATOM 2502 N N . SER A 1 337 ? 2.689 15.516 0.728 1 90.25 337 SER A N 1
ATOM 2503 C CA . SER A 1 337 ? 2.219 16.531 1.661 1 90.25 337 SER A CA 1
ATOM 2504 C C . SER A 1 337 ? 2.078 15.969 3.07 1 90.25 337 SER A C 1
ATOM 2506 O O . SER A 1 337 ? 2.477 16.609 4.043 1 90.25 337 SER A O 1
ATOM 2508 N N . GLY A 1 338 ? 1.493 14.797 3.193 1 92.38 338 GLY A N 1
ATOM 2509 C CA . GLY A 1 338 ? 1.376 14.18 4.504 1 92.38 338 GLY A CA 1
ATOM 2510 C C . GLY A 1 338 ? 2.719 13.898 5.152 1 92.38 338 GLY A C 1
ATOM 2511 O O . GLY A 1 338 ? 2.881 14.078 6.359 1 92.38 338 GLY A O 1
ATOM 2512 N N . LEU A 1 339 ? 3.633 13.5 4.395 1 96.38 339 LEU A N 1
ATOM 2513 C CA . LEU A 1 339 ? 4.961 13.18 4.91 1 96.38 339 LEU A CA 1
ATOM 2514 C C . LEU A 1 339 ? 5.719 14.453 5.27 1 96.38 339 LEU A C 1
ATOM 2516 O O . LEU A 1 339 ? 6.547 14.453 6.184 1 96.38 339 LEU A O 1
ATOM 2520 N N . ARG A 1 340 ? 5.461 15.539 4.523 1 97.25 340 ARG A N 1
ATOM 2521 C CA . ARG A 1 340 ? 6.062 16.828 4.871 1 97.25 340 ARG A CA 1
ATOM 2522 C C . ARG A 1 340 ? 5.73 17.203 6.309 1 97.25 340 ARG A C 1
ATOM 2524 O O . ARG A 1 340 ? 6.582 17.734 7.031 1 97.25 340 ARG A O 1
ATOM 2531 N N . GLN A 1 341 ? 4.504 16.984 6.695 1 97.62 341 GLN A N 1
ATOM 2532 C CA . GLN A 1 341 ? 4.09 17.297 8.055 1 97.62 341 GLN A CA 1
ATOM 2533 C C . GLN A 1 341 ? 4.918 16.531 9.078 1 97.62 341 GLN A C 1
ATOM 2535 O O . GLN A 1 341 ? 5.332 17.094 10.102 1 97.62 341 GLN A O 1
ATOM 2540 N N . VAL A 1 342 ? 5.117 15.289 8.82 1 97.94 342 VAL A N 1
ATOM 2541 C CA . VAL A 1 342 ? 5.918 14.461 9.711 1 97.94 342 VAL A CA 1
ATOM 2542 C C . VAL A 1 342 ? 7.367 14.938 9.703 1 97.94 342 VAL A C 1
ATOM 2544 O O . VAL A 1 342 ? 8.016 15.016 10.75 1 97.94 342 VAL A O 1
ATOM 2547 N N . TYR A 1 343 ? 7.855 15.227 8.516 1 98.31 343 TYR A N 1
ATOM 2548 C CA . TYR A 1 343 ? 9.18 15.812 8.375 1 98.31 343 TYR A CA 1
ATOM 2549 C C . TYR A 1 343 ? 9.344 17.031 9.273 1 98.31 343 TYR A C 1
ATOM 2551 O O . TYR A 1 343 ? 10.312 17.141 10.031 1 98.31 343 TYR A O 1
ATOM 2559 N N . GLU A 1 344 ? 8.43 17.953 9.164 1 98.62 344 GLU A N 1
ATOM 2560 C CA . GLU A 1 344 ? 8.492 19.172 9.953 1 98.62 344 GLU A CA 1
ATOM 2561 C C . GLU A 1 344 ? 8.461 18.875 11.453 1 98.62 344 GLU A C 1
ATOM 2563 O O . GLU A 1 344 ? 9.172 19.516 12.227 1 98.62 344 GLU A O 1
ATOM 2568 N N . ASN A 1 345 ? 7.664 17.953 11.836 1 98.56 345 ASN A N 1
ATOM 2569 C CA . ASN A 1 345 ? 7.59 17.578 13.25 1 98.56 345 ASN A CA 1
ATOM 2570 C C . ASN A 1 345 ? 8.906 17 13.742 1 98.56 345 ASN A C 1
ATOM 2572 O O . ASN A 1 345 ? 9.312 17.234 14.883 1 98.56 345 ASN A O 1
ATOM 2576 N N . VAL A 1 346 ? 9.562 16.203 12.914 1 98.31 346 VAL A N 1
ATOM 2577 C CA . VAL A 1 346 ? 10.867 15.68 13.297 1 98.31 346 VAL A CA 1
ATOM 2578 C C . VAL A 1 346 ? 11.859 16.828 13.453 1 98.31 346 VAL A C 1
ATOM 2580 O O . VAL A 1 346 ? 12.625 16.875 14.422 1 98.31 346 VAL A O 1
ATOM 2583 N N . VAL A 1 347 ? 11.875 17.766 12.5 1 98.12 347 VAL A N 1
ATOM 2584 C CA . VAL A 1 347 ? 12.734 18.953 12.562 1 98.12 347 VAL A CA 1
ATOM 2585 C C . VAL A 1 347 ? 12.523 19.672 13.883 1 98.12 347 VAL A C 1
ATOM 2587 O O . VAL A 1 347 ? 13.492 20.031 14.562 1 98.12 347 VAL A O 1
ATOM 2590 N N . GLN A 1 348 ? 11.281 19.844 14.266 1 98.44 348 GLN A N 1
ATOM 2591 C CA . GLN A 1 348 ? 10.945 20.562 15.492 1 98.44 348 GLN A CA 1
ATOM 2592 C C . GLN A 1 348 ? 11.422 19.781 16.719 1 98.44 348 GLN A C 1
ATOM 2594 O O . GLN A 1 348 ? 11.992 20.375 17.641 1 98.44 348 GLN A O 1
ATOM 2599 N N . LEU A 1 349 ? 11.156 18.516 16.734 1 98.06 349 LEU A N 1
ATOM 2600 C CA . LEU A 1 349 ? 11.492 17.703 17.906 1 98.06 349 LEU A CA 1
ATOM 2601 C C . LEU A 1 349 ? 13.008 17.594 18.062 1 98.06 349 LEU A C 1
ATOM 2603 O O . LEU A 1 349 ? 13.508 17.422 19.188 1 98.06 349 LEU A O 1
ATOM 2607 N N . ARG A 1 350 ? 13.727 17.688 16.984 1 96.94 350 ARG A N 1
ATOM 2608 C CA . ARG A 1 350 ? 15.18 17.609 17.031 1 96.94 350 ARG A CA 1
ATOM 2609 C C . ARG A 1 350 ? 15.797 18.953 17.391 1 96.94 350 ARG A C 1
ATOM 2611 O O . ARG A 1 350 ? 17 19.031 17.672 1 96.94 350 ARG A O 1
ATOM 2618 N N . GLY A 1 351 ? 15.039 20 17.312 1 96.75 351 GLY A N 1
ATOM 2619 C CA . GLY A 1 351 ? 15.547 21.328 17.594 1 96.75 351 GLY A CA 1
ATOM 2620 C C . GLY A 1 351 ? 16.219 21.969 16.391 1 96.75 351 GLY A C 1
ATOM 2621 O O . GLY A 1 351 ? 17.031 22.891 16.547 1 96.75 351 GLY A O 1
ATOM 2622 N N . ASP A 1 352 ? 15.836 21.578 15.227 1 95.69 352 ASP A N 1
ATOM 2623 C CA . ASP A 1 352 ? 16.484 22.031 14 1 95.69 352 ASP A CA 1
ATOM 2624 C C . ASP A 1 352 ? 15.633 23.062 13.266 1 95.69 352 ASP A C 1
ATOM 2626 O O . ASP A 1 352 ? 15.867 23.344 12.086 1 95.69 352 ASP A O 1
ATOM 2630 N N . GLY A 1 353 ? 14.672 23.656 13.844 1 96.81 353 GLY A N 1
ATOM 2631 C CA . GLY A 1 353 ? 13.664 24.469 13.18 1 96.81 353 GLY A CA 1
ATOM 2632 C C . GLY A 1 353 ? 14.148 25.859 12.82 1 96.81 353 GLY A C 1
ATOM 2633 O O . GLY A 1 353 ? 13.516 26.562 12.031 1 96.81 353 GLY A O 1
ATOM 2634 N N . GLY A 1 354 ? 15.383 26.203 13.359 1 96.06 354 GLY A N 1
ATOM 2635 C CA . GLY A 1 354 ? 15.875 27.547 13.094 1 96.06 354 GLY A CA 1
ATOM 2636 C C . GLY A 1 354 ? 14.898 28.641 13.492 1 96.06 354 GLY A C 1
ATOM 2637 O O . GLY A 1 354 ? 14.398 28.656 14.625 1 96.06 354 GLY A O 1
ATOM 2638 N N . GLY A 1 355 ? 14.523 29.594 12.5 1 96.44 355 GLY A N 1
ATOM 2639 C CA . GLY A 1 355 ? 13.664 30.734 12.758 1 96.44 355 GLY A CA 1
ATOM 2640 C C . GLY A 1 355 ? 12.234 30.328 13.102 1 96.44 355 GLY A C 1
ATOM 2641 O O . GLY A 1 355 ? 11.477 31.141 13.648 1 96.44 355 GLY A O 1
ATOM 2642 N N . ARG A 1 356 ? 11.891 29.109 12.875 1 97.25 356 ARG A N 1
ATOM 2643 C CA . ARG A 1 356 ? 10.539 28.656 13.164 1 97.25 356 ARG A CA 1
ATOM 2644 C C . ARG A 1 356 ? 10.539 27.609 14.281 1 97.25 356 ARG A C 1
ATOM 2646 O O . ARG A 1 356 ? 9.547 26.906 14.492 1 97.25 356 ARG A O 1
ATOM 2653 N N . GLN A 1 357 ? 11.633 27.484 15.023 1 98.38 357 GLN A N 1
ATOM 2654 C CA . GLN A 1 357 ? 11.734 26.5 16.094 1 98.38 357 GLN A CA 1
ATOM 2655 C C . GLN A 1 357 ? 10.766 26.812 17.234 1 98.38 357 GLN A C 1
ATOM 2657 O O . GLN A 1 357 ? 10.75 27.922 17.75 1 98.38 357 GLN A O 1
ATOM 2662 N N . VAL A 1 358 ? 9.883 25.875 17.5 1 98.38 358 VAL A N 1
ATOM 2663 C CA . VAL A 1 358 ? 8.992 25.984 18.656 1 98.38 358 VAL A CA 1
ATOM 2664 C C . VAL A 1 358 ? 9.82 26.031 19.938 1 98.38 358 VAL A C 1
ATOM 2666 O O . VAL A 1 358 ? 10.68 25.172 20.172 1 98.38 358 VAL A O 1
ATOM 2669 N N . PRO A 1 359 ? 9.594 27.047 20.781 1 97.62 359 PRO A N 1
ATOM 2670 C CA . PRO A 1 359 ? 10.375 27.141 22.016 1 97.62 359 PRO A CA 1
ATOM 2671 C C . PRO A 1 359 ? 10.031 26.047 23.016 1 97.62 359 PRO A C 1
ATOM 2673 O O . PRO A 1 359 ? 8.984 25.406 22.891 1 97.62 359 PRO A O 1
ATOM 2676 N N . GLY A 1 360 ? 10.945 25.75 23.969 1 96.38 360 GLY A N 1
ATOM 2677 C CA . GLY A 1 360 ? 10.656 24.922 25.109 1 96.38 360 GLY A CA 1
ATOM 2678 C C . GLY A 1 360 ? 10.984 23.453 24.875 1 96.38 360 GLY A C 1
ATOM 2679 O O . GLY A 1 360 ? 10.516 22.578 25.609 1 96.38 360 GLY A O 1
ATOM 2680 N N . ASN A 1 361 ? 11.75 23.141 23.906 1 95.81 361 ASN A N 1
ATOM 2681 C CA . ASN A 1 361 ? 12.195 21.781 23.625 1 95.81 361 ASN A CA 1
ATOM 2682 C C . ASN A 1 361 ? 11.016 20.828 23.516 1 95.81 361 ASN A C 1
ATOM 2684 O O . ASN A 1 361 ? 10.898 19.891 24.328 1 95.81 361 ASN A O 1
ATOM 2688 N N . PRO A 1 362 ? 10.188 21.031 22.516 1 97.81 362 PRO A N 1
ATOM 2689 C CA . PRO A 1 362 ? 9 20.188 22.375 1 97.81 362 PRO A CA 1
ATOM 2690 C C . PRO A 1 362 ? 9.32 18.703 22.375 1 97.81 362 PRO A C 1
ATOM 2692 O O . PRO A 1 362 ? 10.312 18.281 21.781 1 97.81 362 PRO A O 1
ATOM 2695 N N . LYS A 1 363 ? 8.383 17.875 23 1 97.81 363 LYS A N 1
ATOM 2696 C CA . LYS A 1 363 ? 8.625 16.438 23.141 1 97.81 363 LYS A CA 1
ATOM 2697 C C . LYS A 1 363 ? 7.637 15.633 22.312 1 97.81 363 LYS A C 1
ATOM 2699 O O . LYS A 1 363 ? 7.891 14.461 22 1 97.81 363 LYS A O 1
ATOM 2704 N N . THR A 1 364 ? 6.48 16.188 22.031 1 98.62 364 THR A N 1
ATOM 2705 C CA . THR A 1 364 ? 5.441 15.5 21.281 1 98.62 364 THR A CA 1
ATOM 2706 C C . THR A 1 364 ? 4.973 16.328 20.094 1 98.62 364 THR A C 1
ATOM 2708 O O . THR A 1 364 ? 4.941 17.562 20.172 1 98.62 364 THR A O 1
ATOM 2711 N N . ALA A 1 365 ? 4.707 15.695 19.062 1 98.81 365 ALA A N 1
ATOM 2712 C CA . ALA A 1 365 ? 4.254 16.359 17.844 1 98.81 365 ALA A CA 1
ATOM 2713 C C . ALA A 1 365 ? 3.131 15.578 17.172 1 98.81 365 ALA A C 1
ATOM 2715 O O . ALA A 1 365 ? 3.066 14.352 17.281 1 98.81 365 ALA A O 1
ATOM 2716 N N . TYR A 1 366 ? 2.258 16.297 16.5 1 98.62 366 TYR A N 1
ATOM 2717 C CA . TYR A 1 366 ? 1.029 15.758 15.938 1 98.62 366 TYR A CA 1
ATOM 2718 C C . TYR A 1 366 ? 0.901 16.125 14.461 1 98.62 366 TYR A C 1
ATOM 2720 O O . TYR A 1 366 ? 1.153 17.281 14.086 1 98.62 366 TYR A O 1
ATOM 2728 N N . SER A 1 367 ? 0.648 15.18 13.594 1 97.88 367 SER A N 1
ATOM 2729 C CA . SER A 1 367 ? 0.352 15.43 12.188 1 97.88 367 SER A CA 1
ATOM 2730 C C . SER A 1 367 ? -1.023 14.891 11.812 1 97.88 367 SER A C 1
ATOM 2732 O O . SER A 1 367 ? -1.387 13.773 12.195 1 97.88 367 SER A O 1
ATOM 2734 N N . HIS A 1 368 ? -1.755 15.68 11.039 1 96.62 368 HIS A N 1
ATOM 2735 C CA . HIS A 1 368 ? -3.086 15.289 10.586 1 96.62 368 HIS A CA 1
ATOM 2736 C C . HIS A 1 368 ? -3.275 15.586 9.102 1 96.62 368 HIS A C 1
ATOM 2738 O O . HIS A 1 368 ? -2.936 16.672 8.633 1 96.62 368 HIS A O 1
ATOM 2744 N N . VAL A 1 369 ? -3.762 14.594 8.414 1 92.19 369 VAL A N 1
ATOM 2745 C CA . VAL A 1 369 ? -4.133 14.781 7.02 1 92.19 369 VAL A CA 1
ATOM 2746 C C . VAL A 1 369 ? -5.574 14.328 6.801 1 92.19 369 VAL A C 1
ATOM 2748 O O . VAL A 1 369 ? -6.055 13.414 7.48 1 92.19 369 VAL A O 1
ATOM 2751 N N . TYR A 1 370 ? -6.168 15.031 5.938 1 86.44 370 TYR A N 1
ATOM 2752 C CA . TYR A 1 370 ? -7.504 14.703 5.449 1 86.44 370 TYR A CA 1
ATOM 2753 C C . TYR A 1 370 ? -7.508 14.547 3.934 1 86.44 370 TYR A C 1
ATOM 2755 O O . TYR A 1 370 ? -6.836 15.297 3.223 1 86.44 370 TYR A O 1
ATOM 2763 N N . GLY A 1 371 ? -8.148 13.43 3.459 1 75.12 371 GLY A N 1
ATOM 2764 C CA . GLY A 1 371 ? -8.156 13.219 2.02 1 75.12 371 GLY A CA 1
ATOM 2765 C C . GLY A 1 371 ? -9.438 12.586 1.516 1 75.12 371 GLY A C 1
ATOM 2766 O O . GLY A 1 371 ? -10.281 12.164 2.309 1 75.12 371 GLY A O 1
ATOM 2767 N N . ALA A 1 372 ? -9.539 12.594 0.143 1 68.19 372 ALA A N 1
ATOM 2768 C CA . ALA A 1 372 ? -10.656 11.984 -0.572 1 68.19 372 ALA A CA 1
ATOM 2769 C C . ALA A 1 372 ? -10.422 10.492 -0.777 1 68.19 372 ALA A C 1
ATOM 2771 O O . ALA A 1 372 ? -9.289 10.047 -0.979 1 68.19 372 ALA A O 1
ATOM 2772 N N . PRO A 1 373 ? -11.383 9.617 -0.752 1 66.5 373 PRO A N 1
ATOM 2773 C CA . PRO A 1 373 ? -12.758 9.945 -0.369 1 66.5 373 PRO A CA 1
ATOM 2774 C C . PRO A 1 373 ? -13.016 9.781 1.128 1 66.5 373 PRO A C 1
ATOM 2776 O O . PRO A 1 373 ? -13.125 8.648 1.617 1 66.5 373 PRO A O 1
ATOM 2779 N N . GLY A 1 374 ? -12.984 10.711 1.896 1 75.19 374 GLY A N 1
ATOM 2780 C CA . GLY A 1 374 ? -13.32 10.664 3.309 1 75.19 374 GLY A CA 1
ATOM 2781 C C . GLY A 1 374 ? -12.328 9.875 4.137 1 75.19 374 GLY A C 1
ATOM 2782 O O . GLY A 1 374 ? -12.719 9 4.918 1 75.19 374 GLY A O 1
ATOM 2783 N N . VAL A 1 375 ? -11.062 10.125 3.908 1 84 375 VAL A N 1
ATOM 2784 C CA . VAL A 1 375 ? -10.008 9.461 4.66 1 84 375 VAL A CA 1
ATOM 2785 C C . VAL A 1 375 ? -9.258 10.477 5.516 1 84 375 VAL A C 1
ATOM 2787 O O . VAL A 1 375 ? -9.242 11.672 5.203 1 84 375 VAL A O 1
ATOM 2790 N N . SER A 1 376 ? -8.828 10.016 6.648 1 90.38 376 SER A N 1
ATOM 2791 C CA . SER A 1 376 ? -7.996 10.836 7.52 1 90.38 376 SER A CA 1
ATOM 2792 C C . SER A 1 376 ? -6.855 10.016 8.117 1 90.38 376 SER A C 1
ATOM 2794 O O . SER A 1 376 ? -7.008 8.82 8.375 1 90.38 376 SER A O 1
ATOM 2796 N N . ALA A 1 377 ? -5.719 10.648 8.203 1 93.06 377 ALA A N 1
ATOM 2797 C CA . ALA A 1 377 ? -4.555 10.008 8.812 1 93.06 377 ALA A CA 1
ATOM 2798 C C . ALA A 1 377 ? -3.939 10.906 9.891 1 93.06 377 ALA A C 1
ATOM 2800 O O . ALA A 1 377 ? -3.9 12.125 9.734 1 93.06 377 ALA A O 1
ATOM 2801 N N . VAL A 1 378 ? -3.531 10.273 10.984 1 96.12 378 VAL A N 1
ATOM 2802 C CA . VAL A 1 378 ? -2.908 11 12.094 1 96.12 378 VAL A CA 1
ATOM 2803 C C . VAL A 1 378 ? -1.613 10.297 12.5 1 96.12 378 VAL A C 1
ATOM 2805 O O . VAL A 1 378 ? -1.551 9.07 12.547 1 96.12 378 VAL A O 1
ATOM 2808 N N . THR A 1 379 ? -0.588 11.078 12.711 1 97.12 379 THR A N 1
ATOM 2809 C CA . THR A 1 379 ? 0.693 10.602 13.219 1 97.12 379 THR A CA 1
ATOM 2810 C C . THR A 1 379 ? 1.09 11.359 14.484 1 97.12 379 THR A C 1
ATOM 2812 O O . THR A 1 379 ? 0.944 12.586 14.555 1 97.12 379 THR A O 1
ATOM 2815 N N . ILE A 1 380 ? 1.487 10.625 15.508 1 98.19 380 ILE A N 1
ATOM 2816 C CA . ILE A 1 380 ? 2.002 11.227 16.734 1 98.19 380 ILE A CA 1
ATOM 2817 C C . ILE A 1 380 ? 3.453 10.797 16.938 1 98.19 380 ILE A C 1
ATOM 2819 O O . ILE A 1 380 ? 3.766 9.609 16.922 1 98.19 380 ILE A O 1
ATOM 2823 N N . LEU A 1 381 ? 4.312 11.766 17.109 1 98.31 381 LEU A N 1
ATOM 2824 C CA . LEU A 1 381 ? 5.727 11.539 17.391 1 98.31 381 LEU A CA 1
ATOM 2825 C C . LEU A 1 381 ? 6.07 11.93 18.812 1 98.31 381 LEU A C 1
ATOM 2827 O O . LEU A 1 381 ? 5.434 12.82 19.391 1 98.31 381 LEU A O 1
ATOM 2831 N N . GLU A 1 382 ? 7.098 11.227 19.328 1 97.88 382 GLU A N 1
ATOM 2832 C CA . GLU A 1 382 ? 7.594 11.531 20.656 1 97.88 382 GLU A CA 1
ATOM 2833 C C . GLU A 1 382 ? 9.117 11.414 20.734 1 97.88 382 GLU A C 1
ATOM 2835 O O . GLU A 1 382 ? 9.695 10.461 20.203 1 97.88 382 GLU A O 1
ATOM 2840 N N . ARG A 1 383 ? 9.719 12.359 21.359 1 95.38 383 ARG A N 1
ATOM 2841 C CA . ARG A 1 383 ? 11.164 12.336 21.594 1 95.38 383 ARG A CA 1
ATOM 2842 C C . ARG A 1 383 ? 11.484 11.742 22.953 1 95.38 383 ARG A C 1
ATOM 2844 O O . ARG A 1 383 ? 10.859 12.094 23.953 1 95.38 383 ARG A O 1
ATOM 2851 N N . MET B 1 1 ? 6.516 -13.375 20.531 1 39.91 1 MET B N 1
ATOM 2852 C CA . MET B 1 1 ? 6.844 -13.469 19.109 1 39.91 1 MET B CA 1
ATOM 2853 C C . MET B 1 1 ? 5.578 -13.562 18.266 1 39.91 1 MET B C 1
ATOM 2855 O O . MET B 1 1 ? 4.613 -14.219 18.656 1 39.91 1 MET B O 1
ATOM 2859 N N . SER B 1 2 ? 5.266 -12.547 17.453 1 55.41 2 SER B N 1
ATOM 2860 C CA . SER B 1 2 ? 3.967 -12.469 16.797 1 55.41 2 SER B CA 1
ATOM 2861 C C . SER B 1 2 ? 3.637 -13.766 16.062 1 55.41 2 SER B C 1
ATOM 2863 O O . SER B 1 2 ? 4.52 -14.406 15.484 1 55.41 2 SER B O 1
ATOM 2865 N N . GLY B 1 3 ? 2.648 -14.562 16.516 1 69.5 3 GLY B N 1
ATOM 2866 C CA . GLY B 1 3 ? 2.143 -15.828 16.016 1 69.5 3 GLY B CA 1
ATOM 2867 C C . GLY B 1 3 ? 1.936 -15.844 14.516 1 69.5 3 GLY B C 1
ATOM 2868 O O . GLY B 1 3 ? 2.111 -14.828 13.852 1 69.5 3 GLY B O 1
ATOM 2869 N N . ASP B 1 4 ? 1.78 -17 13.906 1 88.56 4 ASP B N 1
ATOM 2870 C CA . ASP B 1 4 ? 1.516 -17.188 12.484 1 88.56 4 ASP B CA 1
ATOM 2871 C C . ASP B 1 4 ? 0.239 -16.469 12.062 1 88.56 4 ASP B C 1
ATOM 2873 O O . ASP B 1 4 ? -0.653 -16.234 12.883 1 88.56 4 ASP B O 1
ATOM 2877 N N . VAL B 1 5 ? 0.277 -15.898 10.898 1 96.44 5 VAL B N 1
ATOM 2878 C CA . VAL B 1 5 ? -0.921 -15.375 10.25 1 96.44 5 VAL B CA 1
ATOM 2879 C C . VAL B 1 5 ? -1.621 -16.5 9.484 1 96.44 5 VAL B C 1
ATOM 2881 O O . VAL B 1 5 ? -0.965 -17.328 8.852 1 96.44 5 VAL B O 1
ATOM 2884 N N . CYS B 1 6 ? -2.918 -16.578 9.625 1 97.81 6 CYS B N 1
ATOM 2885 C CA . CYS B 1 6 ? -3.695 -17.625 8.969 1 97.81 6 CYS B CA 1
ATOM 2886 C C . CYS B 1 6 ? -4.688 -17.016 7.977 1 97.81 6 CYS B C 1
ATOM 2888 O O . CYS B 1 6 ? -5.172 -15.906 8.172 1 97.81 6 CYS B O 1
ATOM 2890 N N . ILE B 1 7 ? -4.879 -17.734 6.938 1 98.12 7 ILE B N 1
ATOM 2891 C CA . ILE B 1 7 ? -5.996 -17.406 6.055 1 98.12 7 ILE B CA 1
ATOM 2892 C C . ILE B 1 7 ? -7.25 -18.156 6.516 1 98.12 7 ILE B C 1
ATOM 2894 O O . ILE B 1 7 ? -7.301 -19.391 6.469 1 98.12 7 ILE B O 1
ATOM 2898 N N . VAL B 1 8 ? -8.305 -17.375 6.883 1 97.94 8 VAL B N 1
ATOM 2899 C CA . VAL B 1 8 ? -9.445 -18 7.543 1 97.94 8 VAL B CA 1
ATOM 2900 C C . VAL B 1 8 ? -10.68 -17.891 6.652 1 97.94 8 VAL B C 1
ATOM 2902 O O . VAL B 1 8 ? -11.711 -18.516 6.934 1 97.94 8 VAL B O 1
ATOM 2905 N N . GLY B 1 9 ? -10.617 -17.188 5.645 1 98.25 9 GLY B N 1
ATOM 2906 C CA . GLY B 1 9 ? -11.695 -17.047 4.676 1 98.25 9 GLY B CA 1
ATOM 2907 C C . GLY B 1 9 ? -11.203 -16.719 3.281 1 98.25 9 GLY B C 1
ATOM 2908 O O . GLY B 1 9 ? -10.258 -15.945 3.117 1 98.25 9 GLY B O 1
ATOM 2909 N N . ILE B 1 10 ? -11.898 -17.297 2.326 1 98.31 10 ILE B N 1
ATOM 2910 C CA . ILE B 1 10 ? -11.523 -17.047 0.938 1 98.31 10 ILE B CA 1
ATOM 2911 C C . ILE B 1 10 ? -12.781 -16.812 0.1 1 98.31 10 ILE B C 1
ATOM 2913 O O . ILE B 1 10 ? -13.836 -17.375 0.391 1 98.31 10 ILE B O 1
ATOM 2917 N N . GLY B 1 11 ? -12.688 -15.938 -0.891 1 98.56 11 GLY B N 1
ATOM 2918 C CA . GLY B 1 11 ? -13.727 -15.656 -1.866 1 98.56 11 GLY B CA 1
ATOM 2919 C C . GLY B 1 11 ? -13.18 -15.32 -3.242 1 98.56 11 GLY B C 1
ATOM 2920 O O . GLY B 1 11 ? -12.094 -14.75 -3.361 1 98.56 11 GLY B O 1
ATOM 2921 N N . ILE B 1 12 ? -13.938 -15.727 -4.27 1 98.25 12 ILE B N 1
ATOM 2922 C CA . ILE B 1 12 ? -13.508 -15.484 -5.641 1 98.25 12 ILE B CA 1
ATOM 2923 C C . ILE B 1 12 ? -14.727 -15.242 -6.531 1 98.25 12 ILE B C 1
ATOM 2925 O O . ILE B 1 12 ? -15.727 -15.961 -6.434 1 98.25 12 ILE B O 1
ATOM 2929 N N . HIS B 1 13 ? -14.688 -14.148 -7.219 1 97.44 13 HIS B N 1
ATOM 2930 C CA . HIS B 1 13 ? -15.617 -13.961 -8.328 1 97.44 13 HIS B CA 1
ATOM 2931 C C . HIS B 1 13 ? -15.109 -14.641 -9.594 1 97.44 13 HIS B C 1
ATOM 2933 O O . HIS B 1 13 ? -13.938 -14.508 -9.953 1 97.44 13 HIS B O 1
ATOM 2939 N N . PRO B 1 14 ? -15.977 -15.336 -10.234 1 95.56 14 PRO B N 1
ATOM 2940 C CA . PRO B 1 14 ? -15.516 -16.016 -11.453 1 95.56 14 PRO B CA 1
ATOM 2941 C C . PRO B 1 14 ? -14.805 -15.062 -12.414 1 95.56 14 PRO B C 1
ATOM 2943 O O . PRO B 1 14 ? -15.219 -13.914 -12.578 1 95.56 14 PRO B O 1
ATOM 2946 N N . PHE B 1 15 ? -13.656 -15.555 -12.953 1 95.88 15 PHE B N 1
ATOM 2947 C CA . PHE B 1 15 ? -12.898 -14.781 -13.93 1 95.88 15 PHE B CA 1
ATOM 2948 C C . PHE B 1 15 ? -13.516 -14.914 -15.32 1 95.88 15 PHE B C 1
ATOM 2950 O O . PHE B 1 15 ? -14.312 -15.82 -15.57 1 95.88 15 PHE B O 1
ATOM 2957 N N . GLY B 1 16 ? -13.164 -13.977 -16.203 1 92.94 16 GLY B N 1
ATOM 2958 C CA . GLY B 1 16 ? -13.719 -13.938 -17.547 1 92.94 16 GLY B CA 1
ATOM 2959 C C . GLY B 1 16 ? -14.375 -12.609 -17.891 1 92.94 16 GLY B C 1
ATOM 2960 O O . GLY B 1 16 ? -13.734 -11.562 -17.828 1 92.94 16 GLY B O 1
ATOM 2961 N N . ARG B 1 17 ? -15.656 -12.766 -18.406 1 91.38 17 ARG B N 1
ATOM 2962 C CA . ARG B 1 17 ? -16.438 -11.57 -18.719 1 91.38 17 ARG B CA 1
ATOM 2963 C C . ARG B 1 17 ? -17.781 -11.602 -18.031 1 91.38 17 ARG B C 1
ATOM 2965 O O . ARG B 1 17 ? -18.5 -12.602 -18.094 1 91.38 17 ARG B O 1
ATOM 2972 N N . THR B 1 18 ? -17.984 -10.562 -17.297 1 91.56 18 THR B N 1
ATOM 2973 C CA . THR B 1 18 ? -19.266 -10.438 -16.594 1 91.56 18 THR B CA 1
ATOM 2974 C C . THR B 1 18 ? -19.938 -9.117 -16.938 1 91.56 18 THR B C 1
ATOM 2976 O O . THR B 1 18 ? -19.672 -8.094 -16.312 1 91.56 18 THR B O 1
ATOM 2979 N N . ASP B 1 19 ? -20.953 -9.219 -17.734 1 89 19 ASP B N 1
ATOM 2980 C CA . ASP B 1 19 ? -21.641 -8.016 -18.188 1 89 19 ASP B CA 1
ATOM 2981 C C . ASP B 1 19 ? -22.453 -7.395 -17.047 1 89 19 ASP B C 1
ATOM 2983 O O . ASP B 1 19 ? -23.062 -8.109 -16.25 1 89 19 ASP B O 1
ATOM 2987 N N . GLY B 1 20 ? -22.391 -6.133 -16.938 1 88.94 20 GLY B N 1
ATOM 2988 C CA . GLY B 1 20 ? -23.281 -5.41 -16.047 1 88.94 20 GLY B CA 1
ATOM 2989 C C . GLY B 1 20 ? -22.688 -5.191 -14.672 1 88.94 20 GLY B C 1
ATOM 2990 O O . GLY B 1 20 ? -23.25 -4.484 -13.836 1 88.94 20 GLY B O 1
ATOM 2991 N N . LEU B 1 21 ? -21.578 -5.844 -14.445 1 90.88 21 LEU B N 1
ATOM 2992 C CA . LEU B 1 21 ? -20.938 -5.629 -13.156 1 90.88 21 LEU B CA 1
ATOM 2993 C C . LEU B 1 21 ? -19.594 -4.918 -13.336 1 90.88 21 LEU B C 1
ATOM 2995 O O . LEU B 1 21 ? -18.828 -5.254 -14.234 1 90.88 21 LEU B O 1
ATOM 2999 N N . SER B 1 22 ? -19.406 -3.863 -12.516 1 90 22 SER B N 1
ATOM 3000 C CA . SER B 1 22 ? -18.109 -3.201 -12.5 1 90 22 SER B CA 1
ATOM 3001 C C . SER B 1 22 ? -17.047 -4.062 -11.812 1 90 22 SER B C 1
ATOM 3003 O O . SER B 1 22 ? -17.375 -5.039 -11.141 1 90 22 SER B O 1
ATOM 3005 N N . GLY B 1 23 ? -15.773 -3.812 -12.07 1 91.12 23 GLY B N 1
ATOM 3006 C CA . GLY B 1 23 ? -14.711 -4.484 -11.344 1 91.12 23 GLY B CA 1
ATOM 3007 C C . GLY B 1 23 ? -14.867 -4.402 -9.836 1 91.12 23 GLY B C 1
ATOM 3008 O O . GLY B 1 23 ? -14.641 -5.383 -9.125 1 91.12 23 GLY B O 1
ATOM 3009 N N . LEU B 1 24 ? -15.266 -3.242 -9.43 1 90.81 24 LEU B N 1
ATOM 3010 C CA . LEU B 1 24 ? -15.477 -3.02 -8 1 90.81 24 LEU B CA 1
ATOM 3011 C C . LEU B 1 24 ? -16.547 -3.965 -7.461 1 90.81 24 LEU B C 1
ATOM 3013 O O . LEU B 1 24 ? -16.375 -4.543 -6.387 1 90.81 24 LEU B O 1
ATOM 3017 N N . GLU B 1 25 ? -17.578 -4.113 -8.188 1 93.38 25 GLU B N 1
ATOM 3018 C CA . GLU B 1 25 ? -18.672 -4.992 -7.762 1 93.38 25 GLU B CA 1
ATOM 3019 C C . GLU B 1 25 ? -18.219 -6.449 -7.723 1 93.38 25 GLU B C 1
ATOM 3021 O O . GLU B 1 25 ? -18.672 -7.219 -6.867 1 93.38 25 GLU B O 1
ATOM 3026 N N . GLN B 1 26 ? -17.391 -6.824 -8.602 1 95.75 26 GLN B N 1
ATOM 3027 C CA . GLN B 1 26 ? -16.844 -8.172 -8.578 1 95.75 26 GLN B CA 1
ATOM 3028 C C . GLN B 1 26 ? -15.953 -8.391 -7.355 1 95.75 26 GLN B C 1
ATOM 3030 O O . GLN B 1 26 ? -15.984 -9.461 -6.746 1 95.75 26 GLN B O 1
ATOM 3035 N N . GLY B 1 27 ? -15.188 -7.348 -7.031 1 96.31 27 GLY B N 1
ATOM 3036 C CA . GLY B 1 27 ? -14.422 -7.391 -5.797 1 96.31 27 GLY B CA 1
ATOM 3037 C C . GLY B 1 27 ? -15.289 -7.516 -4.559 1 96.31 27 GLY B C 1
ATOM 3038 O O . GLY B 1 27 ? -14.984 -8.305 -3.658 1 96.31 27 GLY B O 1
ATOM 3039 N N . VAL B 1 28 ? -16.359 -6.758 -4.535 1 96.31 28 VAL B N 1
ATOM 3040 C CA . VAL B 1 28 ? -17.297 -6.785 -3.412 1 96.31 28 VAL B CA 1
ATOM 3041 C C . VAL B 1 28 ? -17.891 -8.18 -3.268 1 96.31 28 VAL B C 1
ATOM 3043 O O . VAL B 1 28 ? -18.062 -8.688 -2.152 1 96.31 28 VAL B O 1
ATOM 3046 N N . PHE B 1 29 ? -18.281 -8.758 -4.367 1 97.19 29 PHE B N 1
ATOM 3047 C CA . PHE B 1 29 ? -18.797 -10.133 -4.367 1 97.19 29 PHE B CA 1
ATOM 3048 C C . PHE B 1 29 ? -17.797 -11.07 -3.689 1 97.19 29 PHE B C 1
ATOM 3050 O O . PHE B 1 29 ? -18.172 -11.859 -2.82 1 97.19 29 PHE B O 1
ATOM 3057 N N . ALA B 1 30 ? -16.5 -11 -4.062 1 98.25 30 ALA B N 1
ATOM 3058 C CA . ALA B 1 30 ? -15.461 -11.852 -3.504 1 98.25 30 ALA B CA 1
ATOM 3059 C C . ALA B 1 30 ? -15.312 -11.625 -2.002 1 98.25 30 ALA B C 1
ATOM 3061 O O . ALA B 1 30 ? -15.125 -12.578 -1.24 1 98.25 30 ALA B O 1
ATOM 3062 N N . VAL B 1 31 ? -15.367 -10.367 -1.571 1 98.44 31 VAL B N 1
ATOM 3063 C CA . VAL B 1 31 ? -15.234 -10.039 -0.157 1 98.44 31 VAL B CA 1
ATOM 3064 C C . VAL B 1 31 ? -16.375 -10.672 0.634 1 98.44 31 VAL B C 1
ATOM 3066 O O . VAL B 1 31 ? -16.156 -11.266 1.69 1 98.44 31 VAL B O 1
ATOM 3069 N N . ARG B 1 32 ? -17.594 -10.539 0.164 1 98.44 32 ARG B N 1
ATOM 3070 C CA . ARG B 1 32 ? -18.75 -11.117 0.854 1 98.44 32 ARG B CA 1
ATOM 3071 C C . ARG B 1 32 ? -18.609 -12.633 0.964 1 98.44 32 ARG B C 1
ATOM 3073 O O . ARG B 1 32 ? -18.953 -13.211 1.997 1 98.44 32 ARG B O 1
ATOM 3080 N N . GLN B 1 33 ? -18.188 -13.242 -0.12 1 98.5 33 GLN B N 1
ATOM 3081 C CA . GLN B 1 33 ? -17.969 -14.68 -0.078 1 98.5 33 GLN B CA 1
ATOM 3082 C C . GLN B 1 33 ? -16.906 -15.039 0.962 1 98.5 33 GLN B C 1
ATOM 3084 O O . GLN B 1 33 ? -17.047 -16.031 1.681 1 98.5 33 GLN B O 1
ATOM 3089 N N . ALA B 1 34 ? -15.812 -14.297 1.039 1 98.44 34 ALA B N 1
ATOM 3090 C CA . ALA B 1 34 ? -14.734 -14.562 1.994 1 98.44 34 ALA B CA 1
ATOM 3091 C C . ALA B 1 34 ? -15.227 -14.391 3.43 1 98.44 34 ALA B C 1
ATOM 3093 O O . ALA B 1 34 ? -14.844 -15.156 4.316 1 98.44 34 ALA B O 1
ATOM 3094 N N . LEU B 1 35 ? -16.016 -13.328 3.654 1 98.31 35 LEU B N 1
ATOM 3095 C CA . LEU B 1 35 ? -16.594 -13.109 4.973 1 98.31 35 LEU B CA 1
ATOM 3096 C C . LEU B 1 35 ? -17.469 -14.289 5.383 1 98.31 35 LEU B C 1
ATOM 3098 O O . LEU B 1 35 ? -17.375 -14.781 6.512 1 98.31 35 LEU B O 1
ATO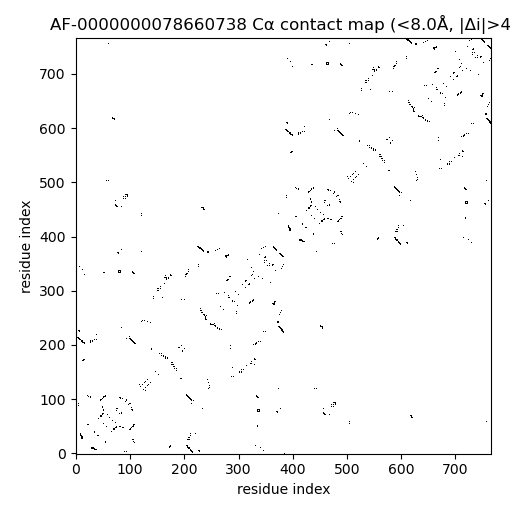M 3102 N N . GLY B 1 36 ? -18.359 -14.711 4.477 1 98.06 36 GLY B N 1
ATOM 3103 C CA . GLY B 1 36 ? -19.188 -15.883 4.727 1 98.06 36 GLY B CA 1
ATOM 3104 C C . GLY B 1 36 ? -18.359 -17.125 5.027 1 98.06 36 GLY B C 1
ATOM 3105 O O . GLY B 1 36 ? -18.703 -17.891 5.934 1 98.06 36 GLY B O 1
ATOM 3106 N N . ASP B 1 37 ? -17.328 -17.359 4.266 1 97.69 37 ASP B N 1
ATOM 3107 C CA . ASP B 1 37 ? -16.453 -18.5 4.461 1 97.69 37 ASP B CA 1
ATOM 3108 C C . ASP B 1 37 ? -15.789 -18.453 5.836 1 97.69 37 ASP B C 1
ATOM 3110 O O . ASP B 1 37 ? -15.648 -19.484 6.5 1 97.69 37 ASP B O 1
ATOM 3114 N N . ALA B 1 38 ? -15.32 -17.328 6.262 1 97.31 38 ALA B N 1
ATOM 3115 C CA . ALA B 1 38 ? -14.664 -17.141 7.555 1 97.31 38 ALA B CA 1
ATOM 3116 C C . ALA B 1 38 ? -15.672 -17.203 8.695 1 97.31 38 ALA B C 1
ATOM 3118 O O . ALA B 1 38 ? -15.305 -17.453 9.844 1 97.31 38 ALA B O 1
ATOM 3119 N N . GLY B 1 39 ? -16.938 -16.859 8.359 1 97.38 39 GLY B N 1
ATOM 3120 C CA . GLY B 1 39 ? -17.984 -16.812 9.375 1 97.38 39 GLY B CA 1
ATOM 3121 C C . GLY B 1 39 ? -17.938 -15.531 10.195 1 97.38 39 GLY B C 1
ATOM 3122 O O . GLY B 1 39 ? -18.188 -15.555 11.406 1 97.38 39 GLY B O 1
ATOM 3123 N N . ILE B 1 40 ? -17.531 -14.445 9.641 1 97.38 40 ILE B N 1
ATOM 3124 C CA . ILE B 1 40 ? -17.469 -13.172 10.352 1 97.38 40 ILE B CA 1
ATOM 3125 C C . ILE B 1 40 ? -18.25 -12.109 9.578 1 97.38 40 ILE B C 1
ATOM 3127 O O . ILE B 1 40 ? -18.688 -12.359 8.453 1 97.38 40 ILE B O 1
ATOM 3131 N N . GLU B 1 41 ? -18.422 -10.953 10.242 1 97.88 41 GLU B N 1
ATOM 3132 C CA . GLU B 1 41 ? -19.109 -9.82 9.633 1 97.88 41 GLU B CA 1
ATOM 3133 C C . GLU B 1 41 ? -18.125 -8.75 9.188 1 97.88 41 GLU B C 1
ATOM 3135 O O . GLU B 1 41 ? -17 -8.688 9.688 1 97.88 41 GLU B O 1
ATOM 3140 N N . TRP B 1 42 ? -18.547 -7.922 8.234 1 97.06 42 TRP B N 1
ATOM 3141 C CA . TRP B 1 42 ? -17.734 -6.832 7.723 1 97.06 42 TRP B CA 1
ATOM 3142 C C . TRP B 1 42 ? -17.219 -5.949 8.859 1 97.06 42 TRP B C 1
ATOM 3144 O O . TRP B 1 42 ? -16.078 -5.496 8.844 1 97.06 42 TRP B O 1
ATOM 3154 N N . GLY B 1 43 ? -18.016 -5.734 9.852 1 95.62 43 GLY B N 1
ATOM 3155 C CA . GLY B 1 43 ? -17.656 -4.902 10.992 1 95.62 43 GLY B CA 1
ATOM 3156 C C . GLY B 1 43 ? -16.547 -5.492 11.828 1 95.62 43 GLY B C 1
ATOM 3157 O O . GLY B 1 43 ? -15.922 -4.793 12.641 1 95.62 43 GLY B O 1
ATOM 3158 N N . ASP B 1 44 ? -16.234 -6.781 11.625 1 96.81 44 ASP B N 1
ATOM 3159 C CA . ASP B 1 44 ? -15.172 -7.453 12.375 1 96.81 44 ASP B CA 1
ATOM 3160 C C . ASP B 1 44 ? -13.797 -7.18 11.766 1 96.81 44 ASP B C 1
ATOM 3162 O O . ASP B 1 44 ? -12.773 -7.383 12.414 1 96.81 44 ASP B O 1
ATOM 3166 N N . VAL B 1 45 ? -13.789 -6.816 10.5 1 97.31 45 VAL B N 1
ATOM 3167 C CA . VAL B 1 45 ? -12.531 -6.559 9.797 1 97.31 45 VAL B CA 1
ATOM 3168 C C . VAL B 1 45 ? -11.906 -5.266 10.312 1 97.31 45 VAL B C 1
ATOM 3170 O O . VAL B 1 45 ? -12.555 -4.215 10.32 1 97.31 45 VAL B O 1
ATOM 3173 N N . GLN B 1 46 ? -10.672 -5.355 10.711 1 95.75 46 GLN B N 1
ATOM 3174 C CA . GLN B 1 46 ? -10.039 -4.238 11.398 1 95.75 46 GLN B CA 1
ATOM 3175 C C . GLN B 1 46 ? -9.227 -3.379 10.43 1 95.75 46 GLN B C 1
ATOM 3177 O O . GLN B 1 46 ? -8.945 -2.213 10.711 1 95.75 46 GLN B O 1
ATOM 3182 N N . PHE B 1 47 ? -8.781 -3.949 9.344 1 95.38 47 PHE B N 1
ATOM 3183 C CA . PHE B 1 47 ? -8.055 -3.229 8.305 1 95.38 47 PHE B CA 1
ATOM 3184 C C . PHE B 1 47 ? -8.172 -3.949 6.965 1 95.38 47 PHE B C 1
ATOM 3186 O O . PHE B 1 47 ? -8.578 -5.113 6.914 1 95.38 47 PHE B O 1
ATOM 3193 N N . ALA B 1 48 ? -7.816 -3.238 5.887 1 96.5 48 ALA B N 1
ATOM 3194 C CA . ALA B 1 48 ? -7.859 -3.855 4.562 1 96.5 48 ALA B CA 1
ATOM 3195 C C . ALA B 1 48 ? -6.766 -3.289 3.66 1 96.5 48 ALA B C 1
ATOM 3197 O O . ALA B 1 48 ? -6.402 -2.117 3.775 1 96.5 48 ALA B O 1
ATOM 3198 N N . TYR B 1 49 ? -6.203 -4.137 2.861 1 95.81 49 TYR B N 1
ATOM 3199 C CA . TYR B 1 49 ? -5.375 -3.779 1.717 1 95.81 49 TYR B CA 1
ATOM 3200 C C . TYR B 1 49 ? -6.008 -4.254 0.415 1 95.81 49 TYR B C 1
ATOM 3202 O O . TYR B 1 49 ? -6.477 -5.391 0.325 1 95.81 49 TYR B O 1
ATOM 3210 N N . GLY B 1 50 ? -6.023 -3.389 -0.549 1 93.69 50 GLY B N 1
ATOM 3211 C CA . GLY B 1 50 ? -6.656 -3.748 -1.809 1 93.69 50 GLY B CA 1
ATOM 3212 C C . GLY B 1 50 ? -5.852 -3.318 -3.021 1 93.69 50 GLY B C 1
ATOM 3213 O O . GLY B 1 50 ? -5.16 -2.299 -2.986 1 93.69 50 GLY B O 1
ATOM 3214 N N . SER B 1 51 ? -6.008 -4.121 -4.062 1 90 51 SER B N 1
ATOM 3215 C CA . SER B 1 51 ? -5.27 -3.83 -5.285 1 90 51 SER B CA 1
ATOM 3216 C C . SER B 1 51 ? -6.199 -3.789 -6.496 1 90 51 SER B C 1
ATOM 3218 O O . SER B 1 51 ? -7.129 -4.598 -6.602 1 90 51 SER B O 1
ATOM 3220 N N . SER B 1 52 ? -5.992 -2.842 -7.371 1 83.44 52 SER B N 1
ATOM 3221 C CA . SER B 1 52 ? -6.609 -2.752 -8.695 1 83.44 52 SER B CA 1
ATOM 3222 C C . SER B 1 52 ? -5.734 -1.959 -9.656 1 83.44 52 SER B C 1
ATOM 3224 O O . SER B 1 52 ? -5.117 -0.966 -9.273 1 83.44 52 SER B O 1
ATOM 3226 N N . ASP B 1 53 ? -5.691 -2.393 -10.773 1 73.62 53 ASP B N 1
ATOM 3227 C CA . ASP B 1 53 ? -4.91 -1.674 -11.773 1 73.62 53 ASP B CA 1
ATOM 3228 C C . ASP B 1 53 ? -5.793 -0.72 -12.578 1 73.62 53 ASP B C 1
ATOM 3230 O O . ASP B 1 53 ? -5.359 0.378 -12.938 1 73.62 53 ASP B O 1
ATOM 3234 N N . SER B 1 54 ? -6.984 -1.154 -12.852 1 68.81 54 SER B N 1
ATOM 3235 C CA . SER B 1 54 ? -7.727 -0.35 -13.812 1 68.81 54 SER B CA 1
ATOM 3236 C C . SER B 1 54 ? -9.211 -0.301 -13.469 1 68.81 54 SER B C 1
ATOM 3238 O O . SER B 1 54 ? -10.039 0.062 -14.305 1 68.81 54 SER B O 1
ATOM 3240 N N . ALA B 1 55 ? -9.555 -0.723 -12.352 1 71.94 55 ALA B N 1
ATOM 3241 C CA . ALA B 1 55 ? -10.984 -0.828 -12.094 1 71.94 55 ALA B CA 1
ATOM 3242 C C . ALA B 1 55 ? -11.391 0.027 -10.891 1 71.94 55 ALA B C 1
ATOM 3244 O O . ALA B 1 55 ? -12.344 -0.297 -10.188 1 71.94 55 ALA B O 1
ATOM 3245 N N . GLY B 1 56 ? -10.609 1.059 -10.633 1 71.81 56 GLY B N 1
ATOM 3246 C CA . GLY B 1 56 ? -10.969 1.96 -9.547 1 71.81 56 GLY B CA 1
ATOM 3247 C C . GLY B 1 56 ? -10.234 1.656 -8.25 1 71.81 56 GLY B C 1
ATOM 3248 O O . GLY B 1 56 ? -9.594 0.614 -8.125 1 71.81 56 GLY B O 1
ATOM 3249 N N . ASN B 1 57 ? -10.438 2.553 -7.305 1 78 57 ASN B N 1
ATOM 3250 C CA . ASN B 1 57 ? -9.75 2.43 -6.023 1 78 57 ASN B CA 1
ATOM 3251 C C . ASN B 1 57 ? -10.453 1.441 -5.102 1 78 57 ASN B C 1
ATOM 3253 O O . ASN B 1 57 ? -11.641 1.605 -4.797 1 78 57 ASN B O 1
ATOM 3257 N N . PRO B 1 58 ? -9.742 0.513 -4.562 1 83.81 58 PRO B N 1
ATOM 3258 C CA . PRO B 1 58 ? -10.336 -0.526 -3.719 1 83.81 58 PRO B CA 1
ATOM 3259 C C . PRO B 1 58 ? -10.977 0.039 -2.455 1 83.81 58 PRO B C 1
ATOM 3261 O O . PRO B 1 58 ? -11.984 -0.497 -1.976 1 83.81 58 PRO B O 1
ATOM 3264 N N . ASP B 1 59 ? -10.461 1.061 -1.912 1 82.19 59 ASP B N 1
ATOM 3265 C CA . ASP B 1 59 ? -10.953 1.604 -0.651 1 82.19 59 ASP B CA 1
ATOM 3266 C C . ASP B 1 59 ? -12.398 2.086 -0.792 1 82.19 59 ASP B C 1
ATOM 3268 O O . ASP B 1 59 ? -13.109 2.223 0.204 1 82.19 59 ASP B O 1
ATOM 3272 N N . THR B 1 60 ? -12.844 2.324 -1.976 1 81.12 60 THR B N 1
ATOM 3273 C CA . THR B 1 60 ? -14.203 2.805 -2.199 1 81.12 60 THR B CA 1
ATOM 3274 C C . THR B 1 60 ? -15.219 1.681 -1.99 1 81.12 60 THR B C 1
ATOM 3276 O O . THR B 1 60 ? -16.422 1.929 -1.915 1 81.12 60 THR B O 1
ATOM 3279 N N . MET B 1 61 ? -14.773 0.493 -1.803 1 88.44 61 MET B N 1
ATOM 3280 C CA . MET B 1 61 ? -15.641 -0.653 -1.546 1 88.44 61 MET B CA 1
ATOM 3281 C C . MET B 1 61 ? -16.453 -0.452 -0.266 1 88.44 61 MET B C 1
ATOM 3283 O O . MET B 1 61 ? -17.5 -1.073 -0.081 1 88.44 61 MET B O 1
ATOM 3287 N N . VAL B 1 62 ? -15.938 0.373 0.576 1 86.44 62 VAL B N 1
ATOM 3288 C CA . VAL B 1 62 ? -16.578 0.573 1.87 1 86.44 62 VAL B CA 1
ATOM 3289 C C . VAL B 1 62 ? -18 1.123 1.669 1 86.44 62 VAL B C 1
ATOM 3291 O O . VAL B 1 62 ? -18.891 0.873 2.482 1 86.44 62 VAL B O 1
ATOM 3294 N N . ASP B 1 63 ? -18.188 1.785 0.595 1 83.56 63 ASP B N 1
ATOM 3295 C CA . ASP B 1 63 ? -19.516 2.311 0.28 1 83.56 63 ASP B CA 1
ATOM 3296 C C . ASP B 1 63 ? -20.516 1.18 0.057 1 83.56 63 ASP B C 1
ATOM 3298 O O . ASP B 1 63 ? -21.719 1.351 0.287 1 83.56 63 ASP B O 1
ATOM 3302 N N . ARG B 1 64 ? -20.062 0.077 -0.449 1 88.19 64 ARG B N 1
ATOM 3303 C CA . ARG B 1 64 ? -20.922 -1.067 -0.769 1 88.19 64 ARG B CA 1
ATOM 3304 C C . ARG B 1 64 ? -20.969 -2.055 0.393 1 88.19 64 ARG B C 1
ATOM 3306 O O . ARG B 1 64 ? -21.938 -2.783 0.554 1 88.19 64 ARG B O 1
ATOM 3313 N N . LEU B 1 65 ? -19.906 -2.111 1.148 1 92.12 65 LEU B N 1
ATOM 3314 C CA . LEU B 1 65 ? -19.781 -3.123 2.191 1 92.12 65 LEU B CA 1
ATOM 3315 C C . LEU B 1 65 ? -20.266 -2.584 3.535 1 92.12 65 LEU B C 1
ATOM 3317 O O . LEU B 1 65 ? -20.672 -3.354 4.406 1 92.12 65 LEU B O 1
ATOM 3321 N N . GLY B 1 66 ? -20.141 -1.306 3.67 1 89.44 66 GLY B N 1
ATOM 3322 C CA . GLY B 1 66 ? -20.469 -0.641 4.922 1 89.44 66 GLY B CA 1
ATOM 3323 C C . GLY B 1 66 ? -19.375 0.294 5.402 1 89.44 66 GLY B C 1
ATOM 3324 O O . GLY B 1 66 ? -18.188 -0.005 5.254 1 89.44 66 GLY B O 1
ATOM 3325 N N . LEU B 1 67 ? -19.812 1.418 5.992 1 86.31 67 LEU B N 1
ATOM 3326 C CA . LEU B 1 67 ? -18.891 2.436 6.48 1 86.31 67 LEU B CA 1
ATOM 3327 C C . LEU B 1 67 ? -18.516 2.182 7.941 1 86.31 67 LEU B C 1
ATOM 3329 O O . LEU 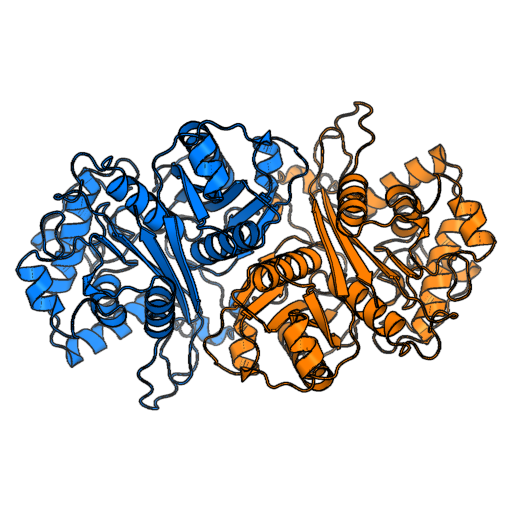B 1 67 ? -19.172 2.709 8.844 1 86.31 67 LEU B O 1
ATOM 3333 N N . THR B 1 68 ? -17.422 1.506 8.172 1 86.19 68 THR B N 1
ATOM 3334 C CA . THR B 1 68 ? -17.062 1.108 9.523 1 86.19 68 THR B CA 1
ATOM 3335 C C . THR B 1 68 ? -15.914 1.976 10.055 1 86.19 68 THR B C 1
ATOM 3337 O O . THR B 1 68 ? -15.516 1.85 11.211 1 86.19 68 THR B O 1
ATOM 3340 N N . GLY B 1 69 ? -15.344 2.801 9.148 1 87.38 69 GLY B N 1
ATOM 3341 C CA . GLY B 1 69 ? -14.242 3.65 9.555 1 87.38 69 GLY B CA 1
ATOM 3342 C C . GLY B 1 69 ? -12.906 2.932 9.555 1 87.38 69 GLY B C 1
ATOM 3343 O O . GLY B 1 69 ? -11.891 3.496 9.969 1 87.38 69 GLY B O 1
ATOM 3344 N N . MET B 1 70 ? -12.906 1.689 9.086 1 88.56 70 MET B N 1
ATOM 3345 C CA . MET B 1 70 ? -11.664 0.928 9.133 1 88.56 70 MET B CA 1
ATOM 3346 C C . MET B 1 70 ? -10.664 1.452 8.102 1 88.56 70 MET B C 1
ATOM 3348 O O . MET B 1 70 ? -11.055 2.092 7.125 1 88.56 70 MET B O 1
ATOM 3352 N N . GLN B 1 71 ? -9.453 1.182 8.438 1 89.94 71 GLN B N 1
ATOM 3353 C CA . GLN B 1 71 ? -8.383 1.555 7.516 1 89.94 71 GLN B CA 1
ATOM 3354 C C . GLN B 1 71 ? -8.406 0.687 6.262 1 89.94 71 GLN B C 1
ATOM 3356 O O . GLN B 1 71 ? -8.469 -0.542 6.352 1 89.94 71 GLN B O 1
ATOM 3361 N N . PHE B 1 72 ? -8.43 1.322 5.121 1 91.12 72 PHE B N 1
ATOM 3362 C CA . PHE B 1 72 ? -8.367 0.64 3.832 1 91.12 72 PHE B CA 1
ATOM 3363 C C . PHE B 1 72 ? -7.32 1.277 2.93 1 91.12 72 PHE B C 1
ATOM 3365 O O . PHE B 1 72 ? -7.492 2.41 2.473 1 91.12 72 PHE B O 1
ATOM 3372 N N . ILE B 1 73 ? -6.234 0.512 2.646 1 91.75 73 ILE B N 1
ATOM 3373 C CA . ILE B 1 73 ? -5.105 1.041 1.89 1 91.75 73 ILE B CA 1
ATOM 3374 C C . ILE B 1 73 ? -5.09 0.43 0.49 1 91.75 73 ILE B C 1
ATOM 3376 O O . ILE B 1 73 ? -5.207 -0.789 0.336 1 91.75 73 ILE B O 1
ATOM 3380 N N . ASN B 1 74 ? -4.918 1.279 -0.491 1 90.38 74 ASN B N 1
ATOM 3381 C CA . ASN B 1 74 ? -4.777 0.832 -1.872 1 90.38 74 ASN B CA 1
ATOM 3382 C C . ASN B 1 74 ? -3.312 0.606 -2.24 1 90.38 74 ASN B C 1
ATOM 3384 O O . ASN B 1 74 ? -2.473 1.481 -2.025 1 90.38 74 ASN B O 1
ATOM 3388 N N . VAL B 1 75 ? -3.043 -0.568 -2.799 1 90.5 75 VAL B N 1
ATOM 3389 C CA . VAL B 1 75 ? -1.698 -0.864 -3.277 1 90.5 75 VAL B CA 1
ATOM 3390 C C . VAL B 1 75 ? -1.717 -1.045 -4.793 1 90.5 75 VAL B C 1
ATOM 3392 O O . VAL B 1 75 ? -2.713 -1.505 -5.359 1 90.5 75 VAL B O 1
ATOM 3395 N N . ARG B 1 76 ? -0.558 -0.665 -5.461 1 83.94 76 ARG B N 1
ATOM 3396 C CA . ARG B 1 76 ? -0.466 -0.731 -6.918 1 83.94 76 ARG B CA 1
ATOM 3397 C C . ARG B 1 76 ? 0.931 -1.155 -7.359 1 83.94 76 ARG B C 1
ATOM 3399 O O . ARG B 1 76 ? 1.812 -0.312 -7.547 1 83.94 76 ARG B O 1
ATOM 3406 N N . ASN B 1 77 ? 1.153 -2.387 -7.625 1 80.12 77 ASN B N 1
ATOM 3407 C CA . ASN B 1 77 ? 2.434 -2.916 -8.086 1 80.12 77 ASN B CA 1
ATOM 3408 C C . ASN B 1 77 ? 2.258 -3.844 -9.281 1 80.12 77 ASN B C 1
ATOM 3410 O O . ASN B 1 77 ? 2.803 -4.949 -9.305 1 80.12 77 ASN B O 1
ATOM 3414 N N . GLY B 1 78 ? 1.447 -3.471 -10.156 1 74.06 78 GLY B N 1
ATOM 3415 C CA . GLY B 1 78 ? 1.239 -4.301 -11.336 1 74.06 78 GLY B CA 1
ATOM 3416 C C . GLY B 1 78 ? 0.775 -5.707 -11 1 74.06 78 GLY B C 1
ATOM 3417 O O . GLY B 1 78 ? -0.096 -5.891 -10.148 1 74.06 78 GLY B O 1
ATOM 3418 N N . CYS B 1 79 ? 1.406 -6.645 -11.68 1 72.62 79 CYS B N 1
ATOM 3419 C CA . CYS B 1 79 ? 0.992 -8.031 -11.523 1 72.62 79 CYS B CA 1
ATOM 3420 C C . CYS B 1 79 ? 1.311 -8.539 -10.117 1 72.62 79 CYS B C 1
ATOM 3422 O O . CYS B 1 79 ? 0.793 -9.578 -9.695 1 72.62 79 CYS B O 1
ATOM 3424 N N . ALA B 1 80 ? 2.102 -7.832 -9.477 1 78.12 80 ALA B N 1
ATOM 3425 C CA . ALA B 1 80 ? 2.469 -8.258 -8.125 1 78.12 80 ALA B CA 1
ATOM 3426 C C . ALA B 1 80 ? 1.608 -7.555 -7.078 1 78.12 80 ALA B C 1
ATOM 3428 O O . ALA B 1 80 ? 1.885 -7.641 -5.879 1 78.12 80 ALA B O 1
ATOM 3429 N N . ALA B 1 81 ? 0.584 -6.859 -7.496 1 82.94 81 ALA B N 1
ATOM 3430 C CA . ALA B 1 81 ? -0.244 -6.07 -6.586 1 82.94 81 ALA B CA 1
ATOM 3431 C C . ALA B 1 81 ? -0.912 -6.961 -5.543 1 82.94 81 ALA B C 1
ATOM 3433 O O . ALA B 1 81 ? -1.018 -6.582 -4.371 1 82.94 81 ALA B O 1
ATOM 3434 N N . GLY B 1 82 ? -1.349 -8.078 -6.008 1 86.12 82 GLY B N 1
ATOM 3435 C CA . GLY B 1 82 ? -1.928 -9 -5.051 1 86.12 82 GLY B CA 1
ATOM 3436 C C . GLY B 1 82 ? -0.952 -9.43 -3.971 1 86.12 82 GLY B C 1
ATOM 3437 O O . GLY B 1 82 ? -1.31 -9.5 -2.793 1 86.12 82 GLY B O 1
ATOM 3438 N N . GLY B 1 83 ? 0.238 -9.711 -4.402 1 87.56 83 GLY B N 1
ATOM 3439 C CA . GLY B 1 83 ? 1.281 -10.062 -3.453 1 87.56 83 GLY B CA 1
ATOM 3440 C C . GLY B 1 83 ? 1.607 -8.945 -2.484 1 87.56 83 GLY B C 1
ATOM 3441 O O . GLY B 1 83 ? 1.867 -9.195 -1.305 1 87.56 83 GLY B O 1
ATOM 3442 N N . SER B 1 84 ? 1.543 -7.75 -2.961 1 90.69 84 SER B N 1
ATOM 3443 C CA . SER B 1 84 ? 1.796 -6.59 -2.115 1 90.69 84 SER B CA 1
ATOM 3444 C C . SER B 1 84 ? 0.728 -6.449 -1.035 1 90.69 84 SER B C 1
ATOM 3446 O O . SER B 1 84 ? 1.039 -6.133 0.115 1 90.69 84 SER B O 1
ATOM 3448 N N . ALA B 1 85 ? -0.5 -6.676 -1.449 1 93.44 85 ALA B N 1
ATOM 3449 C CA . ALA B 1 85 ? -1.608 -6.613 -0.5 1 93.44 85 ALA B CA 1
ATOM 3450 C C . ALA B 1 85 ? -1.464 -7.672 0.586 1 93.44 85 ALA B C 1
ATOM 3452 O O . ALA B 1 85 ? -1.644 -7.387 1.771 1 93.44 85 ALA B O 1
ATOM 3453 N N . LEU B 1 86 ? -1.117 -8.852 0.183 1 94.25 86 LEU B N 1
ATOM 3454 C CA . LEU B 1 86 ? -0.981 -9.961 1.118 1 94.25 86 LEU B CA 1
ATOM 3455 C C . LEU B 1 86 ? 0.192 -9.734 2.066 1 94.25 86 LEU B C 1
ATOM 3457 O O . LEU B 1 86 ? 0.077 -9.969 3.271 1 94.25 86 LEU B O 1
ATOM 3461 N N . PHE B 1 87 ? 1.308 -9.289 1.548 1 93.12 87 PHE B N 1
ATOM 3462 C CA . PHE B 1 87 ? 2.479 -8.984 2.363 1 93.12 87 PHE B CA 1
ATOM 3463 C C . PHE B 1 87 ? 2.145 -7.945 3.422 1 93.12 87 PHE B C 1
ATOM 3465 O O . PHE B 1 87 ? 2.43 -8.141 4.605 1 93.12 87 PHE B O 1
ATOM 3472 N N . SER B 1 88 ? 1.551 -6.891 2.959 1 95.19 88 SER B N 1
ATOM 3473 C CA . SER B 1 88 ? 1.234 -5.785 3.857 1 95.19 88 SER B CA 1
ATOM 3474 C C . SER B 1 88 ? 0.248 -6.219 4.938 1 95.19 88 SER B C 1
ATO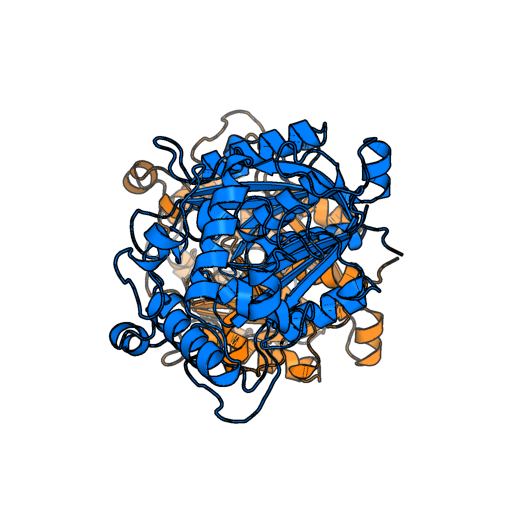M 3476 O O . SER B 1 88 ? 0.395 -5.848 6.105 1 95.19 88 SER B O 1
ATOM 3478 N N . ALA B 1 89 ? -0.735 -6.961 4.559 1 95.69 89 ALA B N 1
ATOM 3479 C CA . ALA B 1 89 ? -1.716 -7.453 5.52 1 95.69 89 ALA B CA 1
ATOM 3480 C C . ALA B 1 89 ? -1.062 -8.375 6.547 1 95.69 89 ALA B C 1
ATOM 3482 O O . ALA B 1 89 ? -1.381 -8.312 7.738 1 95.69 89 ALA B O 1
ATOM 3483 N N . GLN B 1 90 ? -0.201 -9.234 6.074 1 95.31 90 GLN B N 1
ATOM 3484 C CA . GLN B 1 90 ? 0.516 -10.125 6.98 1 95.31 90 GLN B CA 1
ATOM 3485 C C . GLN B 1 90 ? 1.319 -9.328 8.008 1 95.31 90 GLN B C 1
ATOM 3487 O O . GLN B 1 90 ? 1.317 -9.664 9.195 1 95.31 90 GLN B O 1
ATOM 3492 N N . MET B 1 91 ? 2.031 -8.297 7.535 1 94.25 91 MET B N 1
ATOM 3493 C CA . MET B 1 91 ? 2.85 -7.488 8.438 1 94.25 91 MET B CA 1
ATOM 3494 C C . MET B 1 91 ? 1.985 -6.809 9.492 1 94.25 91 MET B C 1
ATOM 3496 O O . MET B 1 91 ? 2.391 -6.695 10.648 1 94.25 91 MET B O 1
ATOM 3500 N N . ALA B 1 92 ? 0.837 -6.336 9.078 1 94.38 92 ALA B N 1
ATOM 3501 C CA . ALA B 1 92 ? -0.064 -5.672 10.016 1 94.38 92 ALA B CA 1
ATOM 3502 C C . ALA B 1 92 ? -0.479 -6.621 11.141 1 94.38 92 ALA B C 1
ATOM 3504 O O . ALA B 1 92 ? -0.493 -6.234 12.312 1 94.38 92 ALA B O 1
ATOM 3505 N N . ILE B 1 93 ? -0.776 -7.816 10.828 1 96.12 93 ILE B N 1
ATOM 3506 C CA . ILE B 1 93 ? -1.186 -8.789 11.836 1 96.12 93 ILE B CA 1
ATOM 3507 C C . ILE B 1 93 ? 0.02 -9.203 12.68 1 96.12 93 ILE B C 1
ATOM 3509 O O . ILE B 1 93 ? -0.078 -9.297 13.906 1 96.12 93 ILE B O 1
ATOM 3513 N N . LYS B 1 94 ? 1.139 -9.414 12.062 1 94.25 94 LYS B N 1
ATOM 3514 C CA . LYS B 1 94 ? 2.346 -9.812 12.781 1 94.25 94 LYS B CA 1
ATOM 3515 C C . LYS B 1 94 ? 2.791 -8.719 13.75 1 94.25 94 LYS B C 1
ATOM 3517 O O . LYS B 1 94 ? 3.498 -9 14.727 1 94.25 94 LYS B O 1
ATOM 3522 N N . SER B 1 95 ? 2.457 -7.5 13.422 1 92.38 95 SER B N 1
ATOM 3523 C CA . SER B 1 95 ? 2.807 -6.391 14.305 1 92.38 95 SER B CA 1
ATOM 3524 C C . SER B 1 95 ? 2.191 -6.57 15.688 1 92.38 95 SER B C 1
ATOM 3526 O O . SER B 1 95 ? 2.645 -5.957 16.656 1 92.38 95 SER B O 1
ATOM 3528 N N . GLY B 1 96 ? 1.062 -7.301 15.75 1 91.94 96 GLY B N 1
ATOM 3529 C CA . GLY B 1 96 ? 0.338 -7.512 17 1 91.94 96 GLY B CA 1
ATOM 3530 C C . GLY B 1 96 ? -0.753 -6.484 17.234 1 91.94 96 GLY B C 1
ATOM 3531 O O . GLY B 1 96 ? -1.522 -6.594 18.188 1 91.94 96 GLY B O 1
ATOM 3532 N N . GLU B 1 97 ? -0.899 -5.547 16.328 1 89.75 97 GLU B N 1
ATOM 3533 C CA . GLU B 1 97 ? -1.868 -4.473 16.516 1 89.75 97 GLU B CA 1
ATOM 3534 C C . GLU B 1 97 ? -3.254 -4.887 16.047 1 89.75 97 GLU B C 1
ATOM 3536 O O . GLU B 1 97 ? -4.262 -4.305 16.453 1 89.75 97 GLU B O 1
ATOM 3541 N N . PHE B 1 98 ? -3.326 -5.855 15.18 1 94.19 98 PHE B N 1
ATOM 3542 C CA . PHE B 1 98 ? -4.586 -6.277 14.586 1 94.19 98 PHE B CA 1
ATOM 3543 C C . PHE B 1 98 ? -4.719 -7.797 14.617 1 94.19 98 PHE B C 1
ATOM 3545 O O . PHE B 1 98 ? -3.713 -8.516 14.617 1 94.19 98 PHE B O 1
ATOM 3552 N N . ASP B 1 99 ? -5.992 -8.25 14.586 1 96.44 99 ASP B N 1
ATOM 3553 C CA . ASP B 1 99 ? -6.234 -9.688 14.633 1 96.44 99 ASP B CA 1
ATOM 3554 C C . ASP B 1 99 ? -6.91 -10.172 13.352 1 96.44 99 ASP B C 1
ATOM 3556 O O . ASP B 1 99 ? -6.82 -11.352 13.008 1 96.44 99 ASP B O 1
ATOM 3560 N N . ILE B 1 100 ? -7.633 -9.281 12.703 1 97.62 100 ILE B N 1
ATOM 3561 C CA . ILE B 1 100 ? -8.383 -9.672 11.516 1 97.62 100 ILE B CA 1
ATOM 3562 C C . ILE B 1 100 ? -8.227 -8.602 10.438 1 97.62 100 ILE B C 1
ATOM 3564 O O . ILE B 1 100 ? -8.43 -7.414 10.695 1 97.62 100 ILE B O 1
ATOM 3568 N N . GLY B 1 101 ? -7.887 -9.039 9.25 1 97.94 101 GLY B N 1
ATOM 3569 C CA . GLY B 1 101 ? -7.758 -8.117 8.141 1 97.94 101 GLY B CA 1
ATOM 3570 C C . GLY B 1 101 ? -8.172 -8.727 6.809 1 97.94 101 GLY B C 1
ATOM 3571 O O . GLY B 1 101 ? -8.57 -9.891 6.754 1 97.94 101 GLY B O 1
ATOM 3572 N N . LEU B 1 102 ? -8.164 -7.863 5.781 1 98.12 102 LEU B N 1
ATOM 3573 C CA . LEU B 1 102 ? -8.617 -8.242 4.445 1 98.12 102 LEU B CA 1
ATOM 3574 C C . LEU B 1 102 ? -7.559 -7.922 3.4 1 98.12 102 LEU B C 1
ATOM 3576 O O . LEU B 1 102 ? -6.965 -6.84 3.424 1 98.12 102 LEU B O 1
ATOM 3580 N N . 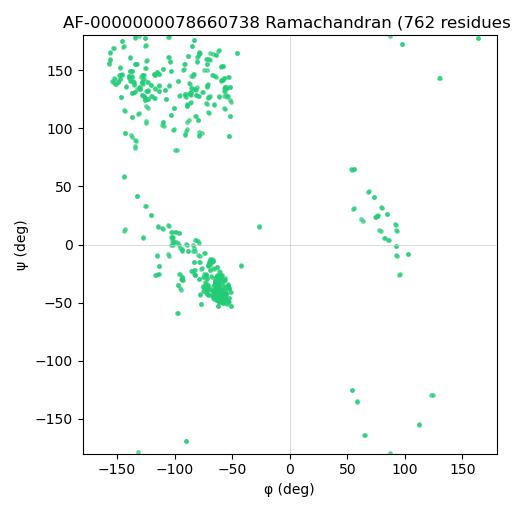ALA B 1 103 ? -7.188 -8.859 2.592 1 97.94 103 ALA B N 1
ATOM 3581 C CA . ALA B 1 103 ? -6.512 -8.625 1.317 1 97.94 103 ALA B CA 1
ATOM 3582 C C . ALA B 1 103 ? -7.445 -8.891 0.142 1 97.94 103 ALA B C 1
ATOM 3584 O O . ALA B 1 103 ? -8.023 -9.969 0.033 1 97.94 103 ALA B O 1
ATOM 3585 N N . VAL B 1 104 ? -7.602 -7.906 -0.744 1 97.44 104 VAL B N 1
ATOM 3586 C CA . VAL B 1 104 ? -8.539 -8.062 -1.85 1 97.44 104 VAL B CA 1
ATOM 3587 C C . VAL B 1 104 ? -7.934 -7.484 -3.127 1 97.44 104 VAL B C 1
ATOM 3589 O O . VAL B 1 104 ? -7.141 -6.539 -3.074 1 97.44 104 VAL B O 1
ATOM 3592 N N . GLY B 1 105 ? -8.195 -8.094 -4.207 1 95.5 105 GLY B N 1
ATOM 3593 C CA . GLY B 1 105 ? -7.828 -7.625 -5.531 1 95.5 105 GLY B CA 1
ATOM 3594 C C . GLY B 1 105 ? -8.914 -7.848 -6.57 1 95.5 105 GLY B C 1
ATOM 3595 O O . GLY B 1 105 ? -9.617 -8.859 -6.527 1 95.5 105 GLY B O 1
ATOM 3596 N N . PHE B 1 106 ? -9.016 -6.898 -7.508 1 94 106 PHE B N 1
ATOM 3597 C CA . PHE B 1 106 ? -9.969 -7.012 -8.602 1 94 106 PHE B CA 1
ATOM 3598 C C . PHE B 1 106 ? -9.531 -6.172 -9.797 1 94 106 PHE B C 1
ATOM 3600 O O . PHE B 1 106 ? -8.727 -5.254 -9.648 1 94 106 PHE B O 1
ATOM 3607 N N . ASP B 1 107 ? -10 -6.57 -10.953 1 91.31 107 ASP B N 1
ATOM 3608 C CA . ASP B 1 107 ? -9.82 -5.762 -12.148 1 91.31 107 ASP B CA 1
ATOM 3609 C C . ASP B 1 107 ? -10.898 -6.078 -13.188 1 91.31 107 ASP B C 1
ATOM 3611 O O . ASP B 1 107 ? -11.555 -7.117 -13.117 1 91.31 107 ASP B O 1
ATOM 3615 N N . LYS B 1 108 ? -11.094 -5.203 -14.039 1 88.69 108 LYS B N 1
ATOM 3616 C CA . LYS B 1 108 ? -11.93 -5.332 -15.234 1 88.69 108 LYS B CA 1
ATOM 3617 C C . LYS B 1 108 ? -11.242 -4.723 -16.453 1 88.69 108 LYS B C 1
ATOM 3619 O O . LYS B 1 108 ? -11.383 -3.529 -16.719 1 88.69 108 LYS B O 1
ATOM 3624 N N . HIS B 1 109 ? -10.547 -5.555 -17.156 1 82 109 HIS B N 1
ATOM 3625 C CA . HIS B 1 109 ? -9.82 -5.086 -18.344 1 82 109 HIS B CA 1
ATOM 3626 C C . HIS B 1 109 ? -10.703 -5.098 -19.578 1 82 109 HIS B C 1
ATOM 3628 O O . HIS B 1 109 ? -11.539 -5.996 -19.75 1 82 109 HIS B O 1
ATOM 3634 N N . PRO B 1 110 ? -10.547 -4.004 -20.344 1 72.06 110 PRO B N 1
ATOM 3635 C CA . PRO B 1 110 ? -11.266 -4.074 -21.625 1 72.06 110 PRO B CA 1
ATOM 3636 C C . PRO B 1 110 ? -10.781 -5.215 -22.5 1 72.06 110 PRO B C 1
ATOM 3638 O O . PRO B 1 110 ? -9.75 -5.828 -22.219 1 72.06 110 PRO B O 1
ATOM 3641 N N . ARG B 1 111 ? -11.695 -5.414 -23.578 1 68.5 111 ARG B N 1
ATOM 3642 C CA . ARG B 1 111 ? -11.3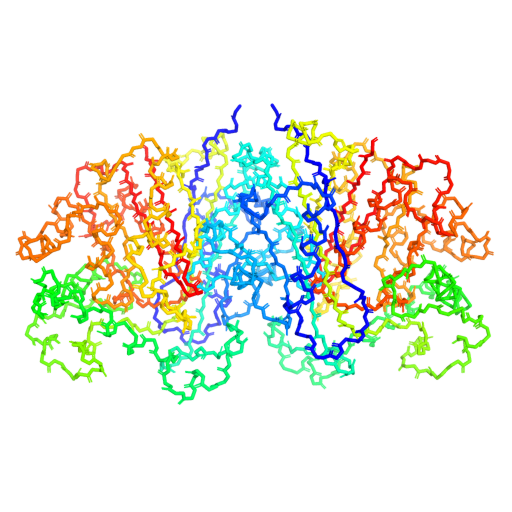05 -6.441 -24.547 1 68.5 111 ARG B CA 1
ATOM 3643 C C . ARG B 1 111 ? -10.023 -6.047 -25.281 1 68.5 111 ARG B C 1
ATOM 3645 O O . ARG B 1 111 ? -9.742 -4.859 -25.453 1 68.5 111 ARG B O 1
ATOM 3652 N N . GLY B 1 112 ? -9.195 -7.031 -25.578 1 58.22 112 GLY B N 1
ATOM 3653 C CA . GLY B 1 112 ? -7.949 -6.805 -26.297 1 58.22 112 GLY B CA 1
ATOM 3654 C C . GLY B 1 112 ? -6.715 -7.051 -25.453 1 58.22 112 GLY B C 1
ATOM 3655 O O . GLY B 1 112 ? -6.707 -7.949 -24.594 1 58.22 112 GLY B O 1
ATOM 3656 N N . ALA B 1 113 ? -5.551 -6.383 -25.828 1 47.81 113 ALA B N 1
ATOM 3657 C CA . ALA B 1 113 ? -4.266 -6.586 -25.172 1 47.81 113 ALA B CA 1
ATOM 3658 C C . ALA B 1 113 ? -4.082 -5.602 -24.016 1 47.81 113 ALA B C 1
ATOM 3660 O O . ALA B 1 113 ? -4.738 -4.559 -23.969 1 47.81 113 ALA B O 1
ATOM 3661 N N . PHE B 1 114 ? -3.322 -5.984 -23.172 1 53.5 114 PHE B N 1
ATOM 3662 C CA . PHE B 1 114 ? -2.916 -5.07 -22.109 1 53.5 114 PHE B CA 1
ATOM 3663 C C . PHE B 1 114 ? -2.291 -3.807 -22.703 1 53.5 114 PHE B C 1
ATOM 3665 O O . PHE B 1 114 ? -1.468 -3.883 -23.609 1 53.5 114 PHE B O 1
ATOM 3672 N N . ASN B 1 115 ? -2.93 -2.711 -22.453 1 47.84 115 ASN B N 1
ATOM 3673 C CA . ASN B 1 115 ? -2.387 -1.454 -22.969 1 47.84 115 ASN B CA 1
ATOM 3674 C C . ASN B 1 115 ? -1.612 -0.705 -21.875 1 47.84 115 ASN B C 1
ATOM 3676 O O . ASN B 1 115 ? -2.133 0.235 -21.281 1 47.84 115 ASN B O 1
ATOM 3680 N N . ALA B 1 116 ? -0.361 -1.147 -21.703 1 54.38 116 ALA B N 1
ATOM 3681 C CA . ALA B 1 116 ? 0.49 -0.435 -20.766 1 54.38 116 ALA B CA 1
ATOM 3682 C C . ALA B 1 116 ? 1.044 0.847 -21.375 1 54.38 116 ALA B C 1
ATOM 3684 O O . ALA B 1 116 ? 1.518 0.843 -22.516 1 54.38 116 ALA B O 1
ATOM 3685 N N . MET B 1 117 ? 0.822 1.982 -20.578 1 53.44 117 MET B N 1
ATOM 3686 C CA . MET B 1 117 ? 1.402 3.24 -21.047 1 53.44 117 MET B CA 1
ATOM 3687 C C . MET B 1 117 ? 2.832 3.398 -20.547 1 53.44 117 MET B C 1
ATOM 3689 O O . MET B 1 117 ? 3.09 3.248 -19.344 1 53.44 117 MET B O 1
ATOM 3693 N N . PRO B 1 118 ? 3.691 3.695 -21.406 1 45.94 118 PRO B N 1
ATOM 3694 C CA . PRO B 1 118 ? 5.098 3.869 -21.016 1 45.94 118 PRO B CA 1
ATOM 3695 C C . PRO B 1 118 ? 5.277 4.848 -19.859 1 45.94 118 PRO B C 1
ATOM 3697 O O . PRO B 1 118 ? 6.121 4.629 -18.984 1 45.94 118 PRO B O 1
ATOM 3700 N N . SER B 1 119 ? 4.535 5.863 -19.844 1 46.53 119 SER B N 1
ATOM 3701 C CA . SER B 1 119 ? 4.684 6.934 -18.859 1 46.53 119 SER B CA 1
ATOM 3702 C C . SER B 1 119 ? 4.453 6.414 -17.438 1 46.53 119 SER B C 1
ATOM 3704 O O . SER B 1 119 ? 5.055 6.91 -16.484 1 46.53 119 SER B O 1
ATOM 3706 N N . GLU B 1 120 ? 3.66 5.375 -17.375 1 51.12 120 GLU B N 1
ATOM 3707 C CA . GLU B 1 120 ? 3.369 4.797 -16.062 1 51.12 120 GLU B CA 1
ATOM 3708 C C . GLU B 1 120 ? 4.602 4.125 -15.469 1 51.12 120 GLU B C 1
ATOM 3710 O O . GLU B 1 120 ? 4.711 3.979 -14.25 1 51.12 120 GLU B O 1
ATOM 3715 N N . TYR B 1 121 ? 5.469 3.803 -16.391 1 50.06 121 TYR B N 1
ATOM 3716 C CA . TYR B 1 121 ? 6.668 3.088 -15.977 1 50.06 121 TYR B CA 1
ATOM 3717 C C . TYR B 1 121 ? 7.906 3.969 -16.109 1 50.06 121 TYR B C 1
ATOM 3719 O O . TYR B 1 121 ? 9.031 3.471 -16.109 1 50.06 121 TYR B O 1
ATOM 3727 N N . ASN B 1 122 ? 7.645 5.211 -16.281 1 47.59 122 ASN B N 1
ATOM 3728 C CA . ASN B 1 122 ? 8.68 6.219 -16.453 1 47.59 122 ASN B CA 1
ATOM 3729 C C . ASN B 1 122 ? 9.602 5.879 -17.609 1 47.59 122 ASN B C 1
ATOM 3731 O O . ASN B 1 122 ? 10.82 6.035 -17.516 1 47.59 122 ASN B O 1
ATOM 3735 N N . LEU B 1 123 ? 9.039 5.242 -18.547 1 52.84 123 LEU B N 1
ATOM 3736 C CA . LEU B 1 123 ? 9.773 4.945 -19.781 1 52.84 123 LEU B CA 1
ATOM 3737 C C . LEU B 1 123 ? 9.453 5.969 -20.859 1 52.84 123 LEU B C 1
ATOM 3739 O O . LEU B 1 123 ? 8.367 6.543 -20.875 1 52.84 123 LEU B O 1
ATOM 3743 N N . PRO B 1 124 ? 10.555 6.277 -21.547 1 52.34 124 PRO B N 1
ATOM 3744 C CA . PRO B 1 124 ? 10.297 7.23 -22.641 1 52.34 124 PRO B CA 1
ATOM 3745 C C . PRO B 1 124 ? 9.305 6.703 -23.656 1 52.34 124 PRO B C 1
ATOM 3747 O O . PRO B 1 124 ? 9.18 5.488 -23.844 1 52.34 124 PRO B O 1
ATOM 3750 N N . ASP B 1 125 ? 8.703 7.633 -24.203 1 52.44 125 ASP B N 1
ATOM 3751 C CA . ASP B 1 125 ? 7.664 7.309 -25.188 1 52.44 125 ASP B CA 1
ATOM 3752 C C . ASP B 1 125 ? 8.219 6.434 -26.297 1 52.44 125 ASP B C 1
ATOM 3754 O O . ASP B 1 125 ? 7.52 5.559 -26.812 1 52.44 125 ASP B O 1
ATOM 3758 N N . TRP B 1 126 ? 9.484 6.75 -26.641 1 46.91 126 TRP B N 1
ATOM 3759 C CA . TRP B 1 126 ? 10.047 6.012 -27.766 1 46.91 126 TRP B CA 1
ATOM 3760 C C . TRP B 1 126 ? 10.109 4.516 -27.469 1 46.91 126 TRP B C 1
ATOM 3762 O O . TRP B 1 126 ? 10.062 3.689 -28.375 1 46.91 126 TRP B O 1
ATOM 3772 N N . TYR B 1 127 ? 10.18 4.152 -26.297 1 49.03 127 TYR B N 1
ATOM 3773 C CA . TYR B 1 127 ? 10.219 2.758 -25.859 1 49.03 127 TYR B CA 1
ATOM 3774 C C . TYR B 1 127 ? 8.953 2.021 -26.281 1 49.03 127 TYR B C 1
ATOM 3776 O O . TYR B 1 127 ? 9.016 0.876 -26.734 1 49.03 127 TYR B O 1
ATOM 3784 N N . GLY B 1 128 ? 7.93 2.693 -26.109 1 43.25 128 GLY B N 1
ATOM 3785 C CA . GLY B 1 128 ? 6.656 2.15 -26.562 1 43.25 128 GLY B CA 1
ATOM 3786 C C . GLY B 1 128 ? 6.484 2.201 -28.062 1 43.25 128 GLY B C 1
ATOM 3787 O O . GLY B 1 128 ? 6.016 1.237 -28.672 1 43.25 128 GLY B O 1
ATOM 3788 N N . GLU B 1 129 ? 6.949 3.303 -28.562 1 44.34 129 GLU B N 1
ATOM 3789 C CA . GLU B 1 129 ? 6.82 3.486 -30.016 1 44.34 129 GLU B CA 1
ATOM 3790 C C . GLU B 1 129 ? 7.641 2.449 -30.766 1 44.34 129 GLU B C 1
ATOM 3792 O O . GLU B 1 129 ? 7.246 2.014 -31.859 1 44.34 129 GLU B O 1
ATOM 3797 N N . ALA B 1 130 ? 8.703 2.107 -30.125 1 42.72 130 ALA B N 1
ATOM 3798 C CA . ALA B 1 130 ? 9.586 1.146 -30.781 1 42.72 130 ALA B CA 1
ATOM 3799 C C . ALA B 1 130 ? 9.094 -0.283 -30.578 1 42.72 130 ALA B C 1
ATOM 3801 O O . ALA B 1 130 ? 9.711 -1.235 -31.062 1 42.72 130 ALA B O 1
ATOM 3802 N N . GLY B 1 131 ? 7.977 -0.402 -29.953 1 43.16 131 GLY B N 1
ATOM 3803 C CA . GLY B 1 131 ? 7.348 -1.706 -29.828 1 43.16 131 GLY B CA 1
ATOM 3804 C C . GLY B 1 131 ? 7.859 -2.498 -28.641 1 43.16 131 GLY B C 1
ATOM 3805 O O . GLY B 1 131 ? 7.512 -3.668 -28.469 1 43.16 131 GLY B O 1
ATOM 3806 N N . TYR B 1 132 ? 8.727 -1.865 -27.859 1 44.62 132 TYR B N 1
ATOM 3807 C CA . TYR B 1 132 ? 9.383 -2.594 -26.766 1 44.62 132 TYR B CA 1
ATOM 3808 C C . TYR B 1 132 ? 8.453 -2.723 -25.562 1 44.62 132 TYR B C 1
ATOM 3810 O O . TYR B 1 132 ? 8.766 -3.439 -24.609 1 44.62 132 TYR B O 1
ATOM 3818 N N . MET B 1 133 ? 7.266 -2.195 -25.875 1 51.75 133 MET B N 1
ATOM 3819 C CA . MET B 1 133 ? 6.297 -2.25 -24.781 1 51.75 133 MET B CA 1
ATOM 3820 C C . MET B 1 133 ? 5.281 -3.365 -25 1 51.75 133 MET B C 1
ATOM 3822 O O . MET B 1 133 ? 4.426 -3.613 -24.156 1 51.75 133 MET B O 1
ATOM 3826 N N . ILE B 1 134 ? 5.508 -4.008 -26.125 1 48 134 ILE B N 1
ATOM 3827 C CA . ILE B 1 134 ? 4.582 -5.102 -26.391 1 48 134 ILE B CA 1
ATOM 3828 C C . ILE B 1 134 ? 4.992 -6.332 -25.578 1 48 134 ILE B C 1
ATOM 3830 O O . ILE B 1 134 ? 5.965 -7.008 -25.922 1 48 134 ILE B O 1
ATOM 3834 N N . THR B 1 135 ? 4.234 -6.566 -24.625 1 65.69 135 THR B N 1
ATOM 3835 C CA . THR B 1 135 ? 4.578 -7.59 -23.641 1 65.69 135 THR B CA 1
ATOM 3836 C C . THR B 1 135 ? 4.637 -8.969 -24.297 1 65.69 135 THR B C 1
ATOM 3838 O O . THR B 1 135 ? 5.488 -9.789 -23.953 1 65.69 135 THR B O 1
ATOM 3841 N N . THR B 1 136 ? 3.912 -9.109 -25.328 1 70.88 136 THR B N 1
ATOM 3842 C CA . THR B 1 136 ? 3.885 -10.414 -25.969 1 70.88 136 THR B CA 1
ATOM 3843 C C . THR B 1 136 ? 5.199 -10.695 -26.688 1 70.88 136 THR B C 1
ATOM 3845 O O . THR B 1 136 ? 5.691 -11.82 -26.688 1 70.88 136 THR B O 1
ATOM 3848 N N . GLN B 1 137 ? 5.676 -9.68 -27.266 1 71.62 137 GLN B N 1
ATOM 3849 C CA . GLN B 1 137 ? 6.941 -9.836 -27.969 1 71.62 137 GLN B CA 1
ATOM 3850 C C . GLN B 1 137 ? 8.094 -10.055 -27 1 71.62 137 GLN B C 1
ATOM 3852 O O . GLN B 1 137 ? 9.016 -10.82 -27.281 1 71.62 137 GLN B O 1
ATOM 3857 N N . PHE B 1 138 ? 8.008 -9.398 -25.984 1 76.38 138 PHE B N 1
ATOM 3858 C CA . PHE B 1 138 ? 9.039 -9.57 -24.969 1 76.38 138 PHE B CA 1
ATOM 3859 C C . PHE B 1 138 ? 9.07 -11.008 -24.453 1 76.38 138 PHE B C 1
ATOM 3861 O O . PHE B 1 138 ? 10.133 -11.625 -24.406 1 76.38 138 PHE B O 1
ATOM 3868 N N . PHE B 1 139 ? 7.957 -11.477 -24.219 1 83.69 139 PHE B N 1
ATOM 3869 C CA . PHE B 1 139 ? 7.883 -12.82 -23.641 1 83.69 139 PHE B CA 1
ATOM 3870 C C . PHE B 1 139 ? 8.258 -13.867 -24.688 1 83.69 139 PHE B C 1
ATOM 3872 O O . PHE B 1 139 ? 8.836 -14.898 -24.359 1 83.69 139 PHE B O 1
ATOM 3879 N N . ALA B 1 140 ? 7.875 -13.555 -25.859 1 85.69 140 ALA B N 1
ATOM 3880 C CA . ALA B 1 140 ? 8.25 -14.461 -26.938 1 85.69 140 ALA B CA 1
ATOM 3881 C C . ALA B 1 140 ? 9.766 -14.531 -27.094 1 85.69 140 ALA B C 1
ATOM 3883 O O . ALA B 1 140 ? 10.328 -15.609 -27.281 1 85.69 140 ALA B O 1
ATOM 3884 N N . ASN B 1 141 ? 10.367 -13.383 -27.031 1 82.88 141 ASN B N 1
ATOM 3885 C CA . ASN B 1 141 ? 11.82 -13.344 -27.141 1 82.88 141 ASN B CA 1
ATOM 3886 C C . ASN B 1 141 ? 12.492 -14.062 -25.969 1 82.88 141 ASN B C 1
ATOM 3888 O O . ASN B 1 141 ? 13.5 -14.75 -26.156 1 82.88 141 ASN B O 1
ATOM 3892 N N . LYS B 1 142 ? 11.977 -13.883 -24.891 1 84.56 142 LYS B N 1
ATOM 3893 C CA . LYS B 1 142 ? 12.539 -14.492 -23.688 1 84.56 142 LYS B CA 1
ATOM 3894 C C . LYS B 1 142 ? 12.469 -16.016 -23.766 1 84.56 142 LYS B C 1
ATOM 3896 O O . LYS B 1 142 ? 13.445 -16.703 -23.469 1 84.56 142 LYS B O 1
ATOM 3901 N N . ILE B 1 143 ? 11.359 -16.5 -24.172 1 91.5 143 ILE B N 1
ATOM 3902 C CA . ILE B 1 143 ? 11.188 -17.953 -24.172 1 91.5 143 ILE B CA 1
ATOM 3903 C C . ILE B 1 143 ? 11.992 -18.578 -25.312 1 91.5 143 ILE B C 1
ATOM 3905 O O . ILE B 1 143 ? 12.516 -19.688 -25.188 1 91.5 143 ILE B O 1
ATOM 3909 N N . MET B 1 144 ? 12.055 -17.859 -26.406 1 90.88 144 MET B N 1
ATOM 3910 C CA . MET B 1 144 ? 12.844 -18.375 -27.516 1 90.88 144 MET B CA 1
ATOM 3911 C C . MET B 1 144 ? 14.289 -18.609 -27.094 1 90.88 144 MET B C 1
ATOM 3913 O O . MET B 1 144 ? 14.883 -19.625 -27.453 1 90.88 144 MET B O 1
ATOM 3917 N N . ARG B 1 145 ? 14.789 -17.625 -26.438 1 88.94 145 ARG B N 1
ATOM 3918 C CA . ARG B 1 145 ? 16.156 -17.781 -25.938 1 88.94 145 ARG B CA 1
ATOM 3919 C C . ARG B 1 145 ? 16.25 -18.969 -24.984 1 88.94 145 ARG B C 1
ATOM 3921 O O . ARG B 1 145 ? 17.203 -19.75 -25.062 1 88.94 145 ARG B O 1
ATOM 3928 N N . TYR B 1 146 ? 15.32 -19.078 -24.125 1 91.94 146 TYR B N 1
ATOM 3929 C CA . TYR B 1 146 ? 15.32 -20.156 -23.141 1 91.94 146 TYR B CA 1
ATOM 3930 C C . TYR B 1 146 ? 15.211 -21.516 -23.828 1 91.94 146 TYR B C 1
ATOM 3932 O O . TYR B 1 146 ? 15.891 -22.469 -23.453 1 91.94 146 TYR B O 1
ATOM 3940 N N . MET B 1 147 ? 14.352 -21.625 -24.797 1 96 147 MET B N 1
ATOM 3941 C CA . MET B 1 147 ? 14.18 -22.844 -25.562 1 96 147 MET B CA 1
ATOM 3942 C C . MET B 1 147 ? 15.484 -23.25 -26.234 1 96 147 MET B C 1
ATOM 3944 O O . MET B 1 147 ? 15.859 -24.438 -26.219 1 96 147 MET B O 1
ATOM 3948 N N . HIS B 1 148 ? 16.125 -22.281 -26.797 1 94.25 148 HIS B N 1
ATOM 3949 C CA . HIS B 1 148 ? 17.406 -22.531 -27.453 1 94.25 148 HIS B CA 1
ATOM 3950 C C . HIS B 1 148 ? 18.469 -22.984 -26.453 1 94.25 148 HIS B C 1
ATOM 3952 O O . HIS B 1 148 ? 19.156 -23.984 -26.688 1 94.25 148 HIS B O 1
ATOM 3958 N N . ASP B 1 149 ? 18.547 -22.344 -25.328 1 94 149 ASP B N 1
ATOM 3959 C CA . ASP B 1 149 ? 19.609 -22.578 -24.344 1 94 149 ASP B CA 1
ATOM 3960 C C . ASP B 1 149 ? 19.391 -23.891 -23.594 1 94 149 ASP B C 1
ATOM 3962 O O . ASP B 1 149 ? 20.344 -24.531 -23.156 1 94 149 ASP B O 1
ATOM 3966 N N . HIS B 1 150 ? 18.125 -24.297 -23.469 1 96.75 150 HIS B N 1
ATOM 3967 C CA . HIS B 1 150 ? 17.875 -25.375 -22.531 1 96.75 150 HIS B CA 1
ATOM 3968 C C . HIS B 1 150 ? 17.109 -26.516 -23.172 1 96.75 150 HIS B C 1
ATOM 3970 O O . HIS B 1 150 ? 16.688 -27.453 -22.5 1 96.75 150 HIS B O 1
ATOM 3976 N N . GLY B 1 151 ? 16.859 -26.5 -24.453 1 97.31 151 GLY B N 1
ATOM 3977 C CA . GLY B 1 151 ? 16.297 -27.609 -25.203 1 97.31 151 GLY B CA 1
ATOM 3978 C C . GLY B 1 151 ? 14.82 -27.828 -24.922 1 97.31 151 GLY B C 1
ATOM 3979 O O . GLY B 1 151 ? 14.375 -28.969 -24.766 1 97.31 151 GLY B O 1
ATOM 3980 N N . ILE B 1 152 ? 14.062 -26.766 -24.812 1 98 152 ILE B N 1
ATOM 3981 C CA . ILE B 1 152 ? 12.617 -26.859 -24.641 1 98 152 ILE B CA 1
ATOM 3982 C C . ILE B 1 152 ? 11.93 -26.844 -26 1 98 152 ILE B C 1
ATOM 3984 O O . ILE B 1 152 ? 12.203 -25.969 -26.828 1 98 152 ILE B O 1
ATOM 3988 N N . SER B 1 153 ? 11.086 -27.781 -26.281 1 97.81 153 SER B N 1
ATOM 3989 C CA . SER B 1 153 ? 10.438 -27.906 -27.578 1 97.81 153 SER B CA 1
ATOM 3990 C C . SER B 1 153 ? 9.148 -27.094 -27.625 1 97.81 153 SER B C 1
ATOM 3992 O O . SER B 1 153 ? 8.609 -26.703 -26.578 1 97.81 153 SER B O 1
ATOM 3994 N N . GLN B 1 154 ? 8.688 -26.844 -28.844 1 96.44 154 GLN B N 1
ATOM 3995 C CA . GLN B 1 154 ? 7.383 -26.219 -29.031 1 96.44 154 GLN B CA 1
ATOM 3996 C C . GLN B 1 154 ? 6.27 -27.094 -28.469 1 96.44 154 GLN B C 1
ATOM 3998 O O . GLN B 1 154 ? 5.27 -26.578 -27.953 1 96.44 154 GLN B O 1
ATOM 4003 N N . GLN B 1 155 ? 6.438 -28.375 -28.609 1 97.81 155 GLN B N 1
ATOM 4004 C CA . GLN B 1 155 ? 5.477 -29.328 -28.062 1 97.81 155 GLN B CA 1
ATOM 4005 C C . GLN B 1 155 ? 5.293 -29.125 -26.562 1 97.81 155 GLN B C 1
ATOM 4007 O O . GLN B 1 155 ? 4.176 -29.203 -26.047 1 97.81 155 GLN B O 1
ATOM 4012 N N . THR B 1 156 ? 6.375 -28.875 -25.922 1 98.31 156 THR B N 1
ATOM 4013 C CA . THR B 1 156 ? 6.336 -28.672 -24.469 1 98.31 156 THR B CA 1
ATOM 4014 C C . THR B 1 156 ? 5.523 -27.422 -24.125 1 98.31 156 THR B C 1
ATOM 4016 O O . THR B 1 156 ? 4.781 -27.422 -23.141 1 98.31 156 THR B O 1
ATOM 4019 N N . LEU B 1 157 ? 5.652 -26.359 -24.906 1 98.31 157 LEU B N 1
ATOM 4020 C CA . LEU B 1 157 ? 4.801 -25.203 -24.719 1 98.31 157 LEU B CA 1
ATOM 4021 C C . LEU B 1 157 ? 3.328 -25.578 -24.828 1 98.31 157 LEU B C 1
ATOM 4023 O O . LEU B 1 157 ? 2.508 -25.141 -24.016 1 98.31 157 LEU B O 1
ATOM 4027 N N . GLY B 1 158 ? 3.029 -26.359 -25.828 1 98.5 158 GLY B N 1
ATOM 4028 C CA . GLY B 1 158 ? 1.664 -26.828 -26.031 1 98.5 158 GLY B CA 1
ATOM 4029 C C . GLY B 1 158 ? 1.138 -27.656 -24.875 1 98.5 158 GLY B C 1
ATOM 4030 O O . GLY B 1 158 ? -0.038 -27.562 -24.516 1 98.5 158 GLY B O 1
ATOM 4031 N N . ARG B 1 159 ? 1.985 -28.5 -24.281 1 98.62 159 ARG B N 1
ATOM 4032 C CA . ARG B 1 159 ? 1.584 -29.359 -23.172 1 98.62 159 ARG B CA 1
ATOM 4033 C C . ARG B 1 159 ? 1.193 -28.531 -21.953 1 98.62 159 ARG B C 1
ATOM 4035 O O . ARG B 1 159 ? 0.297 -28.922 -21.203 1 98.62 159 ARG B O 1
ATOM 4042 N N . VAL B 1 160 ? 1.907 -27.406 -21.766 1 98.69 160 VAL B N 1
ATOM 4043 C CA . VAL B 1 160 ? 1.554 -26.531 -20.656 1 98.69 160 VAL B CA 1
ATOM 4044 C C . VAL B 1 160 ? 0.124 -26.016 -20.828 1 98.69 160 VAL B C 1
ATOM 4046 O O . VAL B 1 160 ? -0.681 -26.078 -19.906 1 98.69 160 VAL B O 1
ATOM 4049 N N . ALA B 1 161 ? -0.164 -25.547 -22.031 1 98.5 161 ALA B N 1
ATOM 4050 C CA . ALA B 1 161 ? -1.496 -25.031 -22.328 1 98.5 161 ALA B CA 1
ATOM 4051 C C . ALA B 1 161 ? -2.549 -26.125 -22.234 1 98.5 161 ALA B C 1
ATOM 4053 O O . ALA B 1 161 ? -3.639 -25.922 -21.703 1 98.5 161 ALA B O 1
ATOM 4054 N N . GLU B 1 162 ? -2.26 -27.266 -22.781 1 98.69 162 GLU B N 1
ATOM 4055 C CA . GLU B 1 162 ? -3.191 -28.391 -22.734 1 98.69 162 GLU B CA 1
ATOM 4056 C C . GLU B 1 162 ? -3.551 -28.75 -21.297 1 98.69 162 GLU B C 1
ATOM 4058 O O . GLU B 1 162 ? -4.723 -28.953 -20.969 1 98.69 162 GLU B O 1
ATOM 4063 N N . LYS B 1 163 ? -2.533 -28.875 -20.469 1 98.44 163 LYS B N 1
ATOM 4064 C CA . LYS B 1 163 ? -2.744 -29.156 -19.062 1 98.44 163 LYS B CA 1
ATOM 4065 C C . LYS B 1 163 ? -3.629 -28.094 -18.406 1 98.44 163 LYS B C 1
ATOM 4067 O O . LYS B 1 163 ? -4.516 -28.406 -17.625 1 98.44 163 LYS B O 1
ATOM 4072 N N . ALA B 1 164 ? -3.342 -26.859 -18.703 1 98.38 164 ALA B N 1
ATOM 4073 C CA . ALA B 1 164 ? -4.105 -25.75 -18.125 1 98.38 164 ALA B CA 1
ATOM 4074 C C . ALA B 1 164 ? -5.594 -25.891 -18.438 1 98.38 164 ALA B C 1
ATOM 4076 O O . ALA B 1 164 ? -6.438 -25.75 -17.562 1 98.38 164 ALA B O 1
ATOM 4077 N N . PHE B 1 165 ? -5.902 -26.172 -19.688 1 98.19 165 PHE B N 1
ATOM 4078 C CA . PHE B 1 165 ? -7.293 -26.25 -20.125 1 98.19 165 PHE B CA 1
ATOM 4079 C C . PHE B 1 165 ? -7.965 -27.484 -19.562 1 98.19 165 PHE B C 1
ATOM 4081 O O . PHE B 1 165 ? -9.156 -27.469 -19.234 1 98.19 165 PHE B O 1
ATOM 4088 N N . ARG B 1 166 ? -7.25 -28.547 -19.453 1 97.69 166 ARG B N 1
ATOM 4089 C CA . ARG B 1 166 ? -7.789 -29.75 -18.828 1 97.69 166 ARG B CA 1
ATOM 4090 C C . ARG B 1 166 ? -8.117 -29.5 -17.359 1 97.69 166 ARG B C 1
ATOM 4092 O O . ARG B 1 166 ? -9.188 -29.891 -16.875 1 97.69 166 ARG B O 1
ATOM 4099 N N . ASN B 1 167 ? -7.223 -28.922 -16.641 1 98.19 167 ASN B N 1
ATOM 4100 C CA . ASN B 1 167 ? -7.418 -28.625 -15.219 1 98.19 167 ASN B CA 1
ATOM 4101 C C . ASN B 1 167 ? -8.594 -27.688 -15 1 98.19 167 ASN B C 1
ATOM 4103 O O . ASN B 1 167 ? -9.344 -27.844 -14.031 1 98.19 167 ASN B O 1
ATOM 4107 N N . ALA B 1 168 ? -8.766 -26.734 -15.859 1 97.81 168 ALA B N 1
ATOM 4108 C CA . ALA B 1 168 ? -9.734 -25.656 -15.695 1 97.81 168 ALA B CA 1
ATOM 4109 C C . ALA B 1 168 ? -11.164 -26.203 -15.758 1 97.81 168 ALA B C 1
ATOM 4111 O O . ALA B 1 168 ? -12.102 -25.562 -15.273 1 97.81 168 ALA B O 1
ATOM 4112 N N . VAL B 1 169 ? -11.352 -27.359 -16.328 1 97.62 169 VAL B N 1
ATOM 4113 C CA . VAL B 1 169 ? -12.664 -27.984 -16.422 1 97.62 169 VAL B CA 1
ATOM 4114 C C . VAL B 1 169 ? -13.266 -28.141 -15.031 1 97.62 169 VAL B C 1
ATOM 4116 O O . VAL B 1 169 ? -14.484 -28.031 -14.859 1 97.62 169 VAL B O 1
ATOM 4119 N N . HIS B 1 170 ? -12.422 -28.281 -14.094 1 96.94 170 HIS B N 1
ATOM 4120 C CA . HIS B 1 170 ? -12.875 -28.562 -12.734 1 96.94 170 HIS B CA 1
ATOM 4121 C C . HIS B 1 170 ? -12.797 -27.312 -11.867 1 96.94 170 HIS B C 1
ATOM 4123 O O . HIS B 1 170 ? -12.969 -27.391 -10.648 1 96.94 170 HIS B O 1
ATOM 4129 N N . ALA B 1 171 ? -12.508 -26.25 -12.406 1 97.38 171 ALA B N 1
ATOM 4130 C CA . ALA B 1 171 ? -12.406 -24.984 -11.664 1 97.38 171 ALA B CA 1
ATOM 4131 C C . ALA B 1 171 ? -13.555 -24.047 -12.023 1 97.38 171 ALA B C 1
ATOM 4133 O O . ALA B 1 171 ? -13.516 -23.375 -13.055 1 97.38 171 ALA B O 1
ATOM 4134 N N . ASP B 1 172 ? -14.492 -23.891 -11.172 1 95.88 172 ASP B N 1
ATOM 4135 C CA . ASP B 1 172 ? -15.719 -23.141 -11.445 1 95.88 172 ASP B CA 1
ATOM 4136 C C . ASP B 1 172 ? -15.422 -21.688 -11.766 1 95.88 172 ASP B C 1
ATOM 4138 O O . ASP B 1 172 ? -16.172 -21.031 -12.492 1 95.88 172 ASP B O 1
ATOM 4142 N N . HIS B 1 173 ? -14.344 -21.172 -11.25 1 96.5 173 HIS B N 1
ATOM 4143 C CA . HIS B 1 173 ? -14.047 -19.75 -11.43 1 96.5 173 HIS B CA 1
ATOM 4144 C C . HIS B 1 173 ? -13.258 -19.516 -12.711 1 96.5 173 HIS B C 1
ATOM 4146 O O . HIS B 1 173 ? -13.008 -18.359 -13.086 1 96.5 173 HIS B O 1
ATOM 4152 N N . ALA B 1 174 ? -12.844 -20.516 -13.422 1 96.94 174 ALA B N 1
ATOM 4153 C CA . ALA B 1 174 ? -12.031 -20.344 -14.625 1 96.94 174 ALA B CA 1
ATOM 4154 C C . ALA B 1 174 ? -12.867 -19.828 -15.781 1 96.94 174 ALA B C 1
ATOM 4156 O O . ALA B 1 174 ? -14.07 -20.109 -15.875 1 96.94 174 ALA B O 1
ATOM 4157 N N . TRP B 1 175 ? -12.234 -19.109 -16.625 1 95.06 175 TRP B N 1
ATOM 4158 C CA . TRP B 1 175 ? -12.891 -18.547 -17.797 1 95.06 175 TRP B CA 1
ATOM 4159 C C . TRP B 1 175 ? -13.094 -19.625 -18.875 1 95.06 175 TRP B C 1
ATOM 4161 O O . TRP B 1 175 ? -14.195 -19.766 -19.406 1 95.06 175 TRP B O 1
ATOM 4171 N N . ARG B 1 176 ? -12.062 -20.312 -19.203 1 94.25 176 ARG B N 1
ATOM 4172 C CA . ARG B 1 176 ? -12.133 -21.406 -20.156 1 94.25 176 ARG B CA 1
ATOM 4173 C C . ARG B 1 176 ? -12.172 -22.75 -19.453 1 94.25 176 ARG B C 1
ATOM 4175 O O . ARG B 1 176 ? -11.164 -23.203 -18.906 1 94.25 176 ARG B O 1
ATOM 4182 N N . ARG B 1 177 ? -13.297 -23.469 -19.672 1 95.94 177 ARG B N 1
ATOM 4183 C CA . ARG B 1 177 ? -13.469 -24.703 -18.906 1 95.94 177 ARG B CA 1
ATOM 4184 C C . ARG B 1 177 ? -13.703 -25.891 -19.844 1 95.94 177 ARG B C 1
ATOM 4186 O O . ARG B 1 177 ? -14.523 -26.766 -19.547 1 95.94 177 ARG B O 1
ATOM 4193 N N . GLU B 1 178 ? -13.086 -25.812 -20.953 1 96.88 178 GLU B N 1
ATOM 4194 C CA . GLU B 1 178 ? -13.125 -26.906 -21.906 1 96.88 178 GLU B CA 1
ATOM 4195 C C . GLU B 1 178 ? -11.711 -27.375 -22.266 1 96.88 178 GLU B C 1
ATOM 4197 O O . GLU B 1 178 ? -10.82 -26.547 -22.484 1 96.88 178 GLU B O 1
ATOM 4202 N N . PRO B 1 179 ? -11.609 -28.703 -22.375 1 97.62 179 PRO B N 1
ATOM 4203 C CA . PRO B 1 179 ? -10.289 -29.172 -22.797 1 97.62 179 PRO B CA 1
ATOM 4204 C C . PRO B 1 179 ? -9.961 -28.781 -24.234 1 97.62 179 PRO B C 1
ATOM 4206 O O . PRO B 1 179 ? -10.859 -28.656 -25.078 1 97.62 179 PRO B O 1
ATOM 4209 N N . VAL B 1 180 ? -8.773 -28.516 -24.5 1 97.88 180 VAL B N 1
ATOM 4210 C CA . VAL B 1 180 ? -8.234 -28.281 -25.844 1 97.88 180 VAL B CA 1
ATOM 4211 C C . VAL B 1 180 ? -7.047 -29.219 -26.078 1 97.88 180 VAL B C 1
ATOM 4213 O O . VAL B 1 180 ? -6.102 -29.234 -25.297 1 97.88 180 VAL B O 1
ATOM 4216 N N . ASP B 1 181 ? -7.086 -29.953 -27.125 1 97.75 181 ASP B N 1
ATOM 4217 C CA . ASP B 1 181 ? -6.035 -30.938 -27.344 1 97.75 181 ASP B CA 1
ATOM 4218 C C . ASP B 1 181 ? -4.766 -30.297 -27.875 1 97.75 181 ASP B C 1
ATOM 4220 O O . ASP B 1 181 ? -4.809 -29.172 -28.406 1 97.75 181 ASP B O 1
ATOM 4224 N N . LEU B 1 182 ? -3.717 -31.047 -27.781 1 98.25 182 LEU B N 1
ATOM 4225 C CA . LEU B 1 182 ? -2.383 -30.547 -28.094 1 98.25 182 LEU B CA 1
ATOM 4226 C C . LEU B 1 182 ? -2.299 -30.125 -29.562 1 98.25 182 LEU B C 1
ATOM 4228 O O . LEU B 1 182 ? -1.722 -29.078 -29.891 1 98.25 182 LEU B O 1
ATOM 4232 N N . GLU B 1 183 ? -2.807 -30.906 -30.484 1 98.31 183 GLU B N 1
ATOM 4233 C CA . GLU B 1 183 ? -2.75 -30.625 -31.922 1 98.31 183 GLU B CA 1
ATOM 4234 C C . GLU B 1 183 ? -3.439 -29.297 -32.219 1 98.31 183 GLU B C 1
ATOM 4236 O O . GLU B 1 183 ? -2.898 -28.469 -32.969 1 98.31 183 GLU B O 1
ATOM 4241 N N . THR B 1 184 ? -4.594 -29.094 -31.719 1 98.12 184 THR B N 1
ATOM 4242 C CA . THR B 1 184 ? -5.344 -27.859 -31.906 1 98.12 184 THR B CA 1
ATOM 4243 C C . THR B 1 184 ? -4.547 -26.656 -31.406 1 98.12 184 THR B C 1
ATOM 4245 O O . THR B 1 184 ? -4.527 -25.609 -32.031 1 98.12 184 THR B O 1
ATOM 4248 N N . ILE B 1 185 ? -3.898 -26.812 -30.25 1 98.06 185 ILE B N 1
ATOM 4249 C CA . ILE B 1 185 ? -3.115 -25.734 -29.641 1 98.06 185 ILE B CA 1
ATOM 4250 C C . ILE B 1 185 ? -1.939 -25.391 -30.547 1 98.06 185 ILE B C 1
ATOM 4252 O O . ILE B 1 185 ? -1.69 -24.203 -30.828 1 98.06 185 ILE B O 1
ATOM 4256 N N . LEU B 1 186 ? -1.25 -26.391 -31.047 1 97.44 186 LEU B N 1
ATOM 4257 C CA . LEU B 1 186 ? -0.045 -26.172 -31.844 1 97.44 186 LEU B CA 1
ATOM 4258 C C . LEU B 1 186 ? -0.391 -25.609 -33.219 1 97.44 186 LEU B C 1
ATOM 4260 O O . LEU B 1 186 ? 0.398 -24.859 -33.812 1 97.44 186 LEU B O 1
ATOM 4264 N N . GLU B 1 187 ? -1.563 -25.906 -33.75 1 96.88 187 GLU B N 1
ATOM 4265 C CA . GLU B 1 187 ? -1.949 -25.516 -35.094 1 96.88 187 GLU B CA 1
ATOM 4266 C C . GLU B 1 187 ? -2.723 -24.188 -35.062 1 96.88 187 GLU B C 1
ATOM 4268 O O . GLU B 1 187 ? -3.051 -23.641 -36.125 1 96.88 187 GLU B O 1
ATOM 4273 N N . ALA B 1 188 ? -2.963 -23.75 -33.875 1 96.31 188 ALA B N 1
ATOM 4274 C CA . ALA B 1 188 ? -3.697 -22.5 -33.781 1 96.31 188 ALA B CA 1
ATOM 4275 C C . ALA B 1 188 ? -2.898 -21.344 -34.375 1 96.31 188 ALA B C 1
ATOM 4277 O O . ALA B 1 188 ? -1.69 -21.453 -34.594 1 96.31 188 ALA B O 1
ATOM 4278 N N . PRO B 1 189 ? -3.578 -20.172 -34.688 1 93.75 189 PRO B N 1
ATOM 4279 C CA . PRO B 1 189 ? -2.867 -19.016 -35.25 1 93.75 189 PRO B CA 1
ATOM 4280 C C . PRO B 1 189 ? -1.729 -18.547 -34.344 1 93.75 189 PRO B C 1
ATOM 4282 O O . PRO B 1 189 ? -1.881 -18.5 -33.125 1 93.75 189 PRO B O 1
ATOM 4285 N N . LEU B 1 190 ? -0.634 -18.125 -35 1 91.06 190 LEU B N 1
ATOM 4286 C CA . LEU B 1 190 ? 0.519 -17.578 -34.312 1 91.06 190 LEU B CA 1
ATOM 4287 C C . LEU B 1 190 ? 0.237 -16.156 -33.844 1 91.06 190 LEU B C 1
ATOM 4289 O O . LEU B 1 190 ? -0.318 -15.344 -34.562 1 91.06 190 LEU B O 1
ATOM 4293 N N . VAL B 1 191 ? 0.525 -15.883 -32.594 1 87.56 191 VAL B N 1
ATOM 4294 C CA . VAL B 1 191 ? 0.428 -14.531 -32.062 1 87.56 191 VAL B CA 1
ATOM 4295 C C . VAL B 1 191 ? 1.809 -13.875 -32.062 1 87.56 191 VAL B C 1
ATOM 4297 O O . VAL B 1 191 ? 2 -12.812 -32.656 1 87.56 191 VAL B O 1
ATOM 4300 N N . SER B 1 192 ? 2.713 -14.422 -31.422 1 87.38 192 SER B N 1
ATOM 4301 C CA . SER B 1 192 ? 4.125 -14.055 -31.391 1 87.38 192 SER B CA 1
ATOM 4302 C C . SER B 1 192 ? 5.012 -15.297 -31.312 1 87.38 192 SER B C 1
ATOM 4304 O O . SER B 1 192 ? 5.039 -15.984 -30.281 1 87.38 192 SER B O 1
ATOM 4306 N N . ASP B 1 193 ? 5.746 -15.477 -32.344 1 87.81 193 ASP B N 1
ATOM 4307 C CA . ASP B 1 193 ? 6.547 -16.688 -32.406 1 87.81 193 ASP B CA 1
ATOM 4308 C C . ASP B 1 193 ? 7.367 -16.875 -31.125 1 87.81 193 ASP B C 1
ATOM 4310 O O . ASP B 1 193 ? 8.086 -15.961 -30.703 1 87.81 193 ASP B O 1
ATOM 4314 N N . PRO B 1 194 ? 7.199 -18 -30.438 1 94 194 PRO B N 1
ATOM 4315 C CA . PRO B 1 194 ? 6.633 -19.297 -30.812 1 94 194 PRO B CA 1
ATOM 4316 C C . PRO B 1 194 ? 5.223 -19.516 -30.266 1 94 194 PRO B C 1
ATOM 4318 O O . PRO B 1 194 ? 4.691 -20.625 -30.312 1 94 194 PRO B O 1
ATOM 4321 N N . TYR B 1 195 ? 4.602 -18.547 -29.75 1 93.88 195 TYR B N 1
ATOM 4322 C CA . TYR B 1 195 ? 3.336 -18.688 -29.031 1 93.88 195 TYR B CA 1
ATOM 4323 C C . TYR B 1 195 ? 2.158 -18.641 -30 1 93.88 195 TYR B C 1
ATOM 4325 O O . TYR B 1 195 ? 1.999 -17.688 -30.75 1 93.88 195 TYR B O 1
ATOM 4333 N N . THR B 1 196 ? 1.388 -19.703 -29.969 1 94.94 196 THR B N 1
ATOM 4334 C CA . THR B 1 196 ? 0.081 -19.641 -30.609 1 94.94 196 THR B CA 1
ATOM 4335 C C . THR B 1 196 ? -0.949 -19 -29.688 1 94.94 196 THR B C 1
ATOM 4337 O O . THR B 1 196 ? -0.653 -18.703 -28.531 1 94.94 196 THR B O 1
ATOM 4340 N N . LYS B 1 197 ? -2.168 -18.812 -30.188 1 93.38 197 LYS B N 1
ATOM 4341 C CA . LYS B 1 197 ? -3.229 -18.094 -29.5 1 93.38 197 LYS B CA 1
ATOM 4342 C C . LYS B 1 197 ? -3.545 -18.734 -28.156 1 93.38 197 LYS B C 1
ATOM 4344 O O . LYS B 1 197 ? -3.824 -18.031 -27.172 1 93.38 197 LYS B O 1
ATOM 4349 N N . TYR B 1 198 ? -3.441 -20.078 -28.031 1 95.5 198 TYR B N 1
ATOM 4350 C CA . TYR B 1 198 ? -3.834 -20.797 -26.812 1 95.5 198 TYR B CA 1
ATOM 4351 C C . TYR B 1 198 ? -2.715 -20.766 -25.781 1 95.5 198 TYR B C 1
ATOM 4353 O O . TYR B 1 198 ? -2.9 -21.203 -24.641 1 95.5 198 TYR B O 1
ATOM 4361 N N . MET B 1 199 ? -1.582 -20.156 -26.172 1 96.19 199 MET B N 1
ATOM 4362 C CA . MET B 1 199 ? -0.426 -20.172 -25.281 1 96.19 199 MET B CA 1
ATOM 4363 C C . MET B 1 199 ? -0.281 -18.844 -24.562 1 96.19 199 MET B C 1
ATOM 4365 O O . MET B 1 199 ? 0.717 -18.609 -23.875 1 96.19 199 MET B O 1
ATOM 4369 N N . PHE B 1 200 ? -1.256 -18 -24.766 1 92.56 200 PHE B N 1
ATOM 4370 C CA . PHE B 1 200 ? -1.349 -16.75 -24.016 1 92.56 200 PHE B CA 1
ATOM 4371 C C . PHE B 1 200 ? -2.621 -16.703 -23.188 1 92.56 200 PHE B C 1
ATOM 4373 O O . PHE B 1 200 ? -3.66 -17.234 -23.594 1 92.56 200 PHE B O 1
ATOM 4380 N N . CYS B 1 201 ? -2.424 -16.031 -22.031 1 90.75 201 CYS B N 1
ATOM 4381 C CA . CYS B 1 201 ? -3.643 -15.797 -21.266 1 90.75 201 CYS B CA 1
ATOM 4382 C C . CYS B 1 201 ? -4.426 -14.625 -21.844 1 90.75 201 CYS B C 1
ATOM 4384 O O . CYS B 1 201 ? -3.902 -13.867 -22.656 1 90.75 201 CYS B O 1
ATOM 4386 N N . SER B 1 202 ? -5.648 -14.5 -21.453 1 87.12 202 SER B N 1
ATOM 4387 C CA . SER B 1 202 ? -6.516 -13.414 -21.891 1 87.12 202 SER B CA 1
ATOM 4388 C C . SER B 1 202 ? -6.688 -12.367 -20.781 1 87.12 202 SER B C 1
ATOM 4390 O O . SER B 1 202 ? -6.789 -12.711 -19.609 1 87.12 202 SER B O 1
ATOM 4392 N N . PRO B 1 203 ? -6.625 -11.078 -21.234 1 82.94 203 PRO B N 1
ATOM 4393 C CA . PRO B 1 203 ? -7.059 -10.094 -20.25 1 82.94 203 PRO B CA 1
ATOM 4394 C C . PRO B 1 203 ? -8.477 -10.352 -19.75 1 82.94 203 PRO B C 1
ATOM 4396 O O . PRO B 1 203 ? -9.391 -10.57 -20.547 1 82.94 203 PRO B O 1
ATOM 4399 N N . ALA B 1 204 ? -8.641 -10.414 -18.516 1 89.62 204 ALA B N 1
ATOM 4400 C CA . ALA B 1 204 ? -9.914 -10.844 -17.953 1 89.62 204 ALA B CA 1
ATOM 4401 C C . ALA B 1 204 ? -10.391 -9.867 -16.875 1 89.62 204 ALA B C 1
ATOM 4403 O O . ALA B 1 204 ? -9.914 -8.734 -16.812 1 89.62 204 ALA B O 1
ATOM 4404 N N . GLU B 1 205 ? -11.492 -10.195 -16.359 1 92.25 205 GLU B N 1
ATOM 4405 C CA . GLU B 1 205 ? -12.062 -9.516 -15.195 1 92.25 205 GLU B CA 1
ATOM 4406 C C . GLU B 1 205 ? -12.367 -10.508 -14.07 1 92.25 205 GLU B C 1
ATOM 4408 O O . GLU B 1 205 ? -12.523 -11.703 -14.32 1 92.25 205 GLU B O 1
ATOM 4413 N N . GLY B 1 206 ? -12.32 -9.961 -12.812 1 94.38 206 GLY B N 1
ATOM 4414 C CA . GLY B 1 206 ? -12.625 -10.789 -11.656 1 94.38 206 GLY B CA 1
ATOM 4415 C C . GLY B 1 206 ? -12.148 -10.18 -10.352 1 94.38 206 GLY B C 1
ATOM 4416 O O . GLY B 1 206 ? -11.617 -9.07 -10.328 1 94.38 206 GLY B O 1
ATOM 4417 N N . GLY B 1 207 ? -12.438 -10.867 -9.289 1 96.06 207 GLY B N 1
ATOM 4418 C CA . GLY B 1 207 ? -12.039 -10.43 -7.961 1 96.06 207 GLY B CA 1
ATOM 4419 C C . GLY B 1 207 ? -11.766 -11.586 -7.012 1 96.06 207 GLY B C 1
ATOM 4420 O O . GLY B 1 207 ? -12.375 -12.648 -7.129 1 96.06 207 GLY B O 1
ATOM 4421 N N . VAL B 1 208 ? -10.836 -11.391 -6.156 1 97.88 208 VAL B N 1
ATOM 4422 C CA . VAL B 1 208 ? -10.477 -12.367 -5.133 1 97.88 208 VAL B CA 1
ATOM 4423 C C . VAL B 1 208 ? -10.297 -11.664 -3.789 1 97.88 208 VAL B C 1
ATOM 4425 O O . VAL B 1 208 ? -9.781 -10.539 -3.734 1 97.88 208 VAL B O 1
ATOM 4428 N N . ALA B 1 209 ? -10.742 -12.266 -2.746 1 98.5 209 ALA B N 1
ATOM 4429 C CA . ALA B 1 209 ? -10.594 -11.727 -1.396 1 98.5 209 ALA B CA 1
ATOM 4430 C C . ALA B 1 209 ? -10.141 -12.805 -0.421 1 98.5 209 ALA B C 1
ATOM 4432 O O . ALA B 1 209 ? -10.594 -13.953 -0.497 1 98.5 209 ALA B O 1
ATOM 4433 N N . LEU B 1 210 ? -9.227 -12.5 0.438 1 98.56 210 LEU B N 1
ATOM 4434 C CA . LEU B 1 210 ? -8.734 -13.359 1.51 1 98.56 210 LEU B CA 1
ATOM 4435 C C . LEU B 1 210 ? -8.891 -12.68 2.867 1 98.56 210 LEU B C 1
ATOM 4437 O O . LEU B 1 210 ? -8.438 -11.547 3.057 1 98.56 210 LEU B O 1
ATOM 4441 N N . ILE B 1 211 ? -9.555 -13.344 3.797 1 98.5 211 ILE B N 1
ATOM 4442 C CA . ILE B 1 211 ? -9.578 -12.891 5.184 1 98.5 211 ILE B CA 1
ATOM 4443 C C . ILE B 1 211 ? -8.406 -13.508 5.949 1 98.5 211 ILE B C 1
ATOM 4445 O O . ILE B 1 211 ? -8.273 -14.727 6.012 1 98.5 211 ILE B O 1
ATOM 4449 N N . LEU B 1 212 ? -7.574 -12.641 6.477 1 98.06 212 LEU B N 1
ATOM 4450 C CA . LEU B 1 212 ? -6.426 -13.062 7.277 1 98.06 212 LEU B CA 1
ATOM 4451 C C . LEU B 1 212 ? -6.691 -12.852 8.766 1 98.06 212 LEU B C 1
ATOM 4453 O O . LEU B 1 212 ? -7.41 -11.922 9.141 1 98.06 212 LEU B O 1
ATOM 4457 N N . ALA B 1 213 ? -6.102 -13.68 9.586 1 97.56 213 ALA B N 1
ATOM 4458 C CA . ALA B 1 213 ? -6.27 -13.562 11.031 1 97.56 213 ALA B CA 1
ATOM 4459 C C . ALA B 1 213 ? -5.004 -14.008 11.758 1 97.56 213 ALA B C 1
ATOM 4461 O O . ALA B 1 213 ? -4.211 -14.789 11.234 1 97.56 213 ALA B O 1
ATOM 4462 N N . SER B 1 214 ? -4.824 -13.422 12.953 1 96.56 214 SER B N 1
ATOM 4463 C CA . SER B 1 214 ? -3.832 -14.008 13.844 1 96.56 214 SER B CA 1
ATOM 4464 C C . SER B 1 214 ? -4.16 -15.469 14.148 1 96.56 214 SER B C 1
ATOM 4466 O O . SER B 1 214 ? -5.312 -15.883 14.039 1 96.56 214 SER B O 1
ATOM 4468 N N . GLU B 1 215 ? -3.16 -16.203 14.445 1 95.06 215 GLU B N 1
ATOM 4469 C CA . GLU B 1 215 ? -3.41 -17.609 14.75 1 95.06 215 GLU B CA 1
ATOM 4470 C C . GLU B 1 215 ? -4.383 -17.75 15.922 1 95.06 215 GLU B C 1
ATOM 4472 O O . GLU B 1 215 ? -5.25 -18.625 15.906 1 95.06 215 GLU B O 1
ATOM 4477 N N . LYS B 1 216 ? -4.191 -16.953 16.969 1 94.88 216 LYS B N 1
ATOM 4478 C CA . LYS B 1 216 ? -5.109 -16.969 18.109 1 94.88 216 LYS B CA 1
ATOM 4479 C C . LYS B 1 216 ? -6.551 -16.75 17.656 1 94.88 216 LYS B C 1
ATOM 4481 O O . LYS B 1 216 ? -7.445 -17.5 18.031 1 94.88 216 LYS B O 1
ATOM 4486 N N . LYS B 1 217 ? -6.762 -15.742 16.844 1 95.38 217 LYS B N 1
ATOM 4487 C CA . LYS B 1 217 ? -8.102 -15.438 16.359 1 95.38 217 LYS B CA 1
ATOM 4488 C C . LYS B 1 217 ? -8.625 -16.547 15.445 1 95.38 217 LYS B C 1
ATOM 4490 O O . LYS B 1 217 ? -9.82 -16.844 15.453 1 95.38 217 LYS B O 1
ATOM 4495 N N . ALA B 1 218 ? -7.773 -17.047 14.617 1 95.88 218 ALA B N 1
ATOM 4496 C CA . ALA B 1 218 ? -8.164 -18.156 13.75 1 95.88 218 ALA B CA 1
ATOM 4497 C C . ALA B 1 218 ? -8.688 -19.344 14.562 1 95.88 218 ALA B C 1
ATOM 4499 O O . ALA B 1 218 ? -9.688 -19.969 14.195 1 95.88 218 ALA B O 1
ATOM 4500 N N . ARG B 1 219 ? -8.039 -19.703 15.609 1 95.31 219 ARG B N 1
ATOM 4501 C CA . ARG B 1 219 ? -8.461 -20.781 16.484 1 95.31 219 ARG B CA 1
ATOM 4502 C C . ARG B 1 219 ? -9.805 -20.469 17.141 1 95.31 219 ARG B C 1
ATOM 4504 O O . ARG B 1 219 ? -10.656 -21.344 17.281 1 95.31 219 ARG B O 1
ATOM 4511 N N . GLU B 1 220 ? -9.953 -19.234 17.5 1 95.88 220 GLU B N 1
ATOM 4512 C CA . GLU B 1 220 ? -11.219 -18.812 18.094 1 95.88 220 GLU B CA 1
ATOM 4513 C C . GLU B 1 220 ? -12.375 -18.984 17.125 1 95.88 220 GLU B C 1
ATOM 4515 O O . GLU B 1 220 ? -13.492 -19.297 17.516 1 95.88 220 GLU B O 1
ATOM 4520 N N . LEU B 1 221 ? -12.094 -18.781 15.891 1 95.06 221 LEU B N 1
ATOM 4521 C CA . LEU B 1 221 ? -13.125 -18.875 14.859 1 95.06 221 LEU B CA 1
ATOM 4522 C C . LEU B 1 221 ? -13.414 -20.328 14.516 1 95.06 221 LEU B C 1
ATOM 4524 O O . LEU B 1 221 ? -14.422 -20.625 13.875 1 95.06 221 LEU B O 1
ATOM 4528 N N . GLY B 1 222 ? -12.586 -21.281 14.891 1 91.69 222 GLY B N 1
ATOM 4529 C CA . GLY B 1 222 ? -12.797 -22.688 14.648 1 91.69 222 GLY B CA 1
ATOM 4530 C C . GLY B 1 222 ? -12.555 -23.094 13.203 1 91.69 222 GLY B C 1
ATOM 4531 O O . GLY B 1 222 ? -13.141 -24.062 12.719 1 91.69 222 GLY B O 1
ATOM 4532 N N . LYS B 1 223 ? -11.805 -22.391 12.484 1 81.62 223 LYS B N 1
ATOM 4533 C CA . LYS B 1 223 ? -11.516 -22.656 11.078 1 81.62 223 LYS B CA 1
ATOM 4534 C C . LYS B 1 223 ? -10.25 -23.516 10.93 1 81.62 223 LYS B C 1
ATOM 4536 O O . LYS B 1 223 ? -9.391 -23.5 11.812 1 81.62 223 LYS B O 1
ATOM 4541 N N . PRO B 1 224 ? -10.211 -24.328 9.812 1 85.75 224 PRO B N 1
ATOM 4542 C CA . PRO B 1 224 ? -8.93 -24.969 9.539 1 85.75 224 PRO B CA 1
ATOM 4543 C C . PRO B 1 224 ? -7.781 -23.969 9.406 1 85.75 224 PRO B C 1
ATOM 4545 O O . PRO B 1 224 ? -7.926 -22.938 8.742 1 85.75 224 PRO B O 1
ATOM 4548 N N . LEU B 1 225 ? -6.734 -24.375 10.055 1 90.94 225 LEU B N 1
ATOM 4549 C CA . LEU B 1 225 ? -5.598 -23.469 10.055 1 90.94 225 LEU B CA 1
ATOM 4550 C C . LEU B 1 225 ? -4.789 -23.609 8.773 1 90.94 225 LEU B C 1
ATOM 4552 O O . LEU B 1 225 ? -4.254 -24.672 8.477 1 90.94 225 LEU B O 1
ATOM 4556 N N . VAL B 1 226 ? -4.812 -22.641 7.953 1 97.31 226 VAL B N 1
ATOM 4557 C CA . VAL B 1 226 ? -3.898 -22.469 6.828 1 97.31 226 VAL B CA 1
ATOM 4558 C C . VAL B 1 226 ? -2.971 -21.281 7.098 1 97.31 226 VAL B C 1
ATOM 4560 O O . VAL B 1 226 ? -3.359 -20.125 6.922 1 97.31 226 VAL B O 1
ATOM 4563 N N . ARG B 1 227 ? -1.76 -21.672 7.473 1 97.62 227 ARG B N 1
ATOM 4564 C CA . ARG B 1 227 ? -0.811 -20.656 7.91 1 97.62 227 ARG B CA 1
ATOM 4565 C C . ARG B 1 227 ? -0.067 -20.047 6.723 1 97.62 227 ARG B C 1
ATOM 4567 O O . ARG B 1 227 ? 0.32 -20.766 5.797 1 97.62 227 ARG B O 1
ATOM 4574 N N . LEU B 1 228 ? -0.031 -18.766 6.688 1 96.94 228 LEU B N 1
ATOM 4575 C CA . LEU B 1 228 ? 0.829 -18.047 5.762 1 96.94 228 LEU B CA 1
ATOM 4576 C C . LEU B 1 228 ? 2.268 -18.016 6.266 1 96.94 228 LEU B C 1
ATOM 4578 O O . LEU B 1 228 ? 2.676 -17.047 6.93 1 96.94 228 LEU B O 1
ATOM 4582 N N . LYS B 1 229 ? 3.098 -18.953 5.828 1 95.88 229 LYS B N 1
ATOM 4583 C CA . LYS B 1 229 ? 4.449 -19.125 6.352 1 95.88 229 LYS B CA 1
ATOM 4584 C C . LYS B 1 229 ? 5.402 -18.094 5.746 1 95.88 229 LYS B C 1
ATOM 4586 O O . LYS B 1 229 ? 6.402 -17.734 6.367 1 95.88 229 LYS B O 1
ATOM 4591 N N . ALA B 1 230 ? 5.059 -17.734 4.559 1 94 230 ALA B N 1
ATOM 4592 C CA . ALA B 1 230 ? 5.859 -16.703 3.906 1 94 230 ALA B CA 1
ATOM 4593 C C . ALA B 1 230 ? 5.02 -15.914 2.914 1 94 230 ALA B C 1
ATOM 4595 O O . ALA B 1 230 ? 4.164 -16.469 2.223 1 94 230 ALA B O 1
ATOM 4596 N N . ALA B 1 231 ? 5.16 -14.711 2.859 1 92.88 231 ALA B N 1
ATOM 4597 C CA . ALA B 1 231 ? 4.738 -13.773 1.822 1 92.88 231 ALA B CA 1
ATOM 4598 C C . ALA B 1 231 ? 5.828 -12.75 1.533 1 92.88 231 ALA B C 1
ATOM 4600 O O . ALA B 1 231 ? 6.133 -11.898 2.375 1 92.88 231 ALA B O 1
ATOM 4601 N N . THR B 1 232 ? 6.418 -12.898 0.341 1 90.62 232 THR B N 1
ATOM 4602 C CA . THR B 1 232 ? 7.555 -12.047 0.008 1 90.62 232 THR B CA 1
ATOM 4603 C C . THR B 1 232 ? 7.352 -11.375 -1.347 1 90.62 232 THR B C 1
ATOM 4605 O O . THR B 1 232 ? 6.637 -11.898 -2.203 1 90.62 232 THR B O 1
ATOM 4608 N N . MET B 1 233 ? 7.832 -10.195 -1.437 1 89.81 233 MET B N 1
ATOM 4609 C CA . MET B 1 233 ? 7.922 -9.484 -2.709 1 89.81 233 MET B CA 1
ATOM 4610 C C . MET B 1 233 ? 9.305 -8.867 -2.891 1 89.81 233 MET B C 1
ATOM 4612 O O . MET B 1 233 ? 9.875 -8.312 -1.947 1 89.81 233 MET B O 1
ATOM 4616 N N . ARG B 1 234 ? 9.859 -9.055 -4.074 1 89.88 234 ARG B N 1
ATOM 4617 C CA . ARG B 1 234 ? 11.195 -8.523 -4.359 1 89.88 234 ARG B CA 1
ATOM 4618 C C . ARG B 1 234 ? 11.227 -7.832 -5.719 1 89.88 234 ARG B C 1
ATOM 4620 O O . ARG B 1 234 ? 10.367 -8.078 -6.566 1 89.88 234 ARG B O 1
ATOM 4627 N N . THR B 1 235 ? 12.164 -6.918 -5.824 1 87.19 235 THR B N 1
ATOM 4628 C CA . THR B 1 235 ? 12.383 -6.215 -7.082 1 87.19 235 THR B CA 1
ATOM 4629 C C . THR B 1 235 ? 13.641 -6.723 -7.777 1 87.19 235 THR B C 1
ATOM 4631 O O . THR B 1 235 ? 14.328 -7.602 -7.262 1 87.19 235 THR B O 1
ATOM 4634 N N . ARG B 1 236 ? 13.883 -6.156 -8.93 1 82.44 236 ARG B N 1
ATOM 4635 C CA . ARG B 1 236 ? 14.922 -6.676 -9.805 1 82.44 236 ARG B CA 1
ATOM 4636 C C . ARG B 1 236 ? 16.312 -6.371 -9.242 1 82.44 236 ARG B C 1
ATOM 4638 O O . ARG B 1 236 ? 16.547 -5.285 -8.703 1 82.44 236 ARG B O 1
ATOM 4645 N N . PRO B 1 237 ? 17.188 -7.398 -9.297 1 81.62 237 PRO B N 1
ATOM 4646 C CA . PRO B 1 237 ? 18.609 -7.176 -9 1 81.62 237 PRO B CA 1
ATOM 4647 C C . PRO B 1 237 ? 19.391 -6.691 -10.219 1 81.62 237 PRO B C 1
ATOM 4649 O O . PRO B 1 237 ? 18.875 -6.688 -11.336 1 81.62 237 PRO B O 1
ATOM 4652 N N . PRO B 1 238 ? 20.641 -6.297 -9.93 1 77.81 238 PRO B N 1
ATOM 4653 C CA . PRO B 1 238 ? 21.453 -5.898 -11.07 1 77.81 238 PRO B CA 1
ATOM 4654 C C . PRO B 1 238 ? 21.641 -7.02 -12.094 1 77.81 238 PRO B C 1
ATOM 4656 O O . PRO B 1 238 ? 21.719 -8.195 -11.719 1 77.81 238 PRO B O 1
ATOM 4659 N N . LYS B 1 239 ? 21.609 -6.695 -13.375 1 71.56 239 LYS B N 1
ATOM 4660 C CA . LYS B 1 239 ? 21.938 -7.582 -14.492 1 71.56 239 LYS B CA 1
ATOM 4661 C C . LYS B 1 239 ? 20.781 -8.523 -14.805 1 71.56 239 LYS B C 1
ATOM 4663 O O . LYS B 1 239 ? 20.953 -9.5 -15.539 1 71.56 239 LYS B O 1
ATOM 4668 N N . SER B 1 240 ? 19.719 -8.203 -14.211 1 70.69 240 SER B N 1
ATOM 4669 C CA . SER B 1 240 ? 18.547 -9.016 -14.539 1 70.69 240 SER B CA 1
ATOM 4670 C C . SER B 1 240 ? 17.875 -8.539 -15.812 1 70.69 240 SER B C 1
ATOM 4672 O O . SER B 1 240 ? 17.969 -7.359 -16.172 1 70.69 240 SER B O 1
ATOM 4674 N N . PHE B 1 241 ? 17.312 -9.445 -16.578 1 66.31 241 PHE B N 1
ATOM 4675 C CA . PHE B 1 241 ? 16.516 -9.148 -17.766 1 66.31 241 PHE B CA 1
ATOM 4676 C C . PHE B 1 241 ? 15.023 -9.273 -17.438 1 66.31 241 PHE B C 1
ATOM 4678 O O . PHE B 1 241 ? 14.477 -10.375 -17.453 1 66.31 241 PHE B O 1
ATOM 4685 N N . GLU B 1 242 ? 14.469 -8.102 -17.188 1 64.81 242 GLU B N 1
ATOM 4686 C CA . GLU B 1 242 ? 13.094 -8.109 -16.719 1 64.81 242 GLU B CA 1
ATOM 4687 C C . GLU B 1 242 ? 12.188 -7.266 -17.609 1 64.81 242 GLU B C 1
ATOM 4689 O O . GLU B 1 242 ? 12.68 -6.477 -18.422 1 64.81 242 GLU B O 1
ATOM 4694 N N . VAL B 1 243 ? 10.945 -7.574 -17.5 1 59.16 243 VAL B N 1
ATOM 4695 C CA . VAL B 1 243 ? 9.961 -6.836 -18.281 1 59.16 243 VAL B CA 1
ATOM 4696 C C . VAL B 1 243 ? 10.062 -5.344 -17.969 1 59.16 243 VAL B C 1
ATOM 4698 O O . VAL B 1 243 ? 10.188 -4.953 -16.812 1 59.16 243 VAL B O 1
ATOM 4701 N N . PHE B 1 244 ? 10.031 -4.551 -19.078 1 56.75 244 PHE B N 1
ATOM 4702 C CA . PHE B 1 244 ? 10.086 -3.094 -19.078 1 56.75 244 PHE B CA 1
ATOM 4703 C C . PHE B 1 244 ? 11.406 -2.602 -18.516 1 56.75 244 PHE B C 1
ATOM 4705 O O . PHE B 1 244 ? 11.492 -1.483 -18 1 56.75 244 PHE B O 1
ATOM 4712 N N . ALA B 1 245 ? 12.359 -3.525 -18.547 1 57.88 245 ALA B N 1
ATOM 4713 C CA . ALA B 1 245 ? 13.703 -3.061 -18.203 1 57.88 245 ALA B CA 1
ATOM 4714 C C . ALA B 1 245 ? 14.422 -2.531 -19.438 1 57.88 245 ALA B C 1
ATOM 4716 O O . ALA B 1 245 ? 14.555 -3.238 -20.453 1 57.88 245 ALA B O 1
ATOM 4717 N N . PRO B 1 246 ? 14.57 -1.23 -19.531 1 44.25 246 PRO B N 1
ATOM 4718 C CA . PRO B 1 246 ? 15.164 -0.646 -20.734 1 44.25 246 PRO B CA 1
ATOM 4719 C C . PRO B 1 246 ? 16.578 -1.14 -21 1 44.25 246 PRO B C 1
ATOM 4721 O O . PRO B 1 246 ? 17.125 -0.921 -22.078 1 44.25 246 PRO B O 1
ATOM 4724 N N . SER B 1 247 ? 17.312 -1.506 -20.016 1 48.44 247 SER B N 1
ATOM 4725 C CA . SER B 1 247 ? 18.703 -1.887 -20.281 1 48.44 247 SER B CA 1
ATOM 4726 C C . SER B 1 247 ? 19 -3.281 -19.75 1 48.44 247 SER B C 1
ATOM 4728 O O . SER B 1 247 ? 18.359 -3.738 -18.797 1 48.44 247 SER B O 1
ATOM 4730 N N . ILE B 1 248 ? 19.391 -4.211 -20.656 1 51.41 248 ILE B N 1
ATOM 4731 C CA . ILE B 1 248 ? 19.938 -5.496 -20.219 1 51.41 248 ILE B CA 1
ATOM 4732 C C . ILE B 1 248 ? 21.391 -5.328 -19.812 1 51.41 248 ILE B C 1
ATOM 4734 O O . ILE B 1 248 ? 22.188 -4.727 -20.547 1 51.41 248 ILE B O 1
ATOM 4738 N N . ASP B 1 249 ? 21.594 -5.172 -18.562 1 50.53 249 ASP B N 1
ATOM 4739 C CA . ASP B 1 249 ? 23.016 -5.352 -18.281 1 50.53 249 ASP B CA 1
ATOM 4740 C C . ASP B 1 249 ? 23.516 -6.68 -18.844 1 50.53 249 ASP B C 1
ATOM 4742 O O . ASP B 1 249 ? 22.969 -7.738 -18.531 1 50.53 249 ASP B O 1
ATOM 4746 N N . ILE B 1 250 ? 24.047 -6.73 -20.047 1 47.84 250 ILE B N 1
ATOM 4747 C CA . ILE B 1 250 ? 24.594 -7.883 -20.766 1 47.84 250 ILE B CA 1
ATOM 4748 C C . ILE B 1 250 ? 25.422 -8.734 -19.812 1 47.84 250 ILE B C 1
ATOM 4750 O O . ILE B 1 250 ? 25.781 -9.867 -20.125 1 47.84 250 ILE B O 1
ATOM 4754 N N . GLY B 1 251 ? 25.828 -8.148 -18.641 1 49.16 251 GLY B N 1
ATOM 4755 C CA . GLY B 1 251 ? 26.766 -8.945 -17.859 1 49.16 251 GLY B CA 1
ATOM 4756 C C . GLY B 1 251 ? 26.078 -10.023 -17.031 1 49.16 251 GLY B C 1
ATOM 4757 O O . GLY B 1 251 ? 24.875 -9.969 -16.812 1 49.16 251 GLY B O 1
ATOM 4758 N N . GLY B 1 252 ? 26.5 -11.383 -16.906 1 50.59 252 GLY B N 1
ATOM 4759 C CA . GLY B 1 252 ? 26.234 -12.703 -16.359 1 50.59 252 GLY B CA 1
ATOM 4760 C C . GLY B 1 252 ? 25.406 -12.672 -15.086 1 50.59 252 GLY B C 1
ATOM 4761 O O . GLY B 1 252 ? 25.578 -13.523 -14.211 1 50.59 252 GLY B O 1
ATOM 4762 N N . GLY B 1 253 ? 24.797 -11.625 -14.766 1 55.44 253 GLY B N 1
ATOM 4763 C CA . GLY B 1 253 ? 24.172 -11.844 -13.469 1 55.44 253 GLY B CA 1
ATOM 4764 C C . GLY B 1 253 ? 22.984 -12.781 -13.523 1 55.44 253 GLY B C 1
ATOM 4765 O O . GLY B 1 253 ? 22.266 -12.812 -14.523 1 55.44 253 GLY B O 1
ATOM 4766 N N . LYS B 1 254 ? 23.078 -13.906 -12.758 1 59.31 254 LYS B N 1
ATOM 4767 C CA . LYS B 1 254 ? 22.141 -15.023 -12.773 1 59.31 254 LYS B CA 1
ATOM 4768 C C . LYS B 1 254 ? 20.922 -14.742 -11.891 1 59.31 254 LYS B C 1
ATOM 4770 O O . LYS B 1 254 ? 19.922 -15.453 -11.953 1 59.31 254 LYS B O 1
ATOM 4775 N N . ALA B 1 255 ? 20.969 -13.609 -11.172 1 76.81 255 ALA B N 1
ATOM 4776 C CA . ALA B 1 255 ? 19.875 -13.562 -10.211 1 76.81 255 ALA B CA 1
ATOM 4777 C C . ALA B 1 255 ? 18.703 -12.773 -10.773 1 76.81 255 ALA B C 1
ATOM 4779 O O . ALA B 1 255 ? 18.891 -11.773 -11.477 1 76.81 255 ALA B O 1
ATOM 4780 N N . THR B 1 256 ? 17.547 -13.312 -10.758 1 85.5 256 THR B N 1
ATOM 4781 C CA . THR B 1 256 ? 16.297 -12.68 -11.141 1 85.5 256 THR B CA 1
ATOM 4782 C C . THR B 1 256 ? 15.469 -12.328 -9.914 1 85.5 256 THR B C 1
ATOM 4784 O O . THR B 1 256 ? 15.75 -12.797 -8.812 1 85.5 256 THR B O 1
ATOM 4787 N N . ALA B 1 257 ? 14.516 -11.422 -10.102 1 87.75 257 ALA B N 1
ATOM 4788 C CA . ALA B 1 257 ? 13.594 -11.094 -9.023 1 87.75 257 ALA B CA 1
ATOM 4789 C C . ALA B 1 257 ? 12.914 -12.344 -8.484 1 87.75 257 ALA B C 1
ATOM 4791 O O . ALA B 1 257 ? 12.711 -12.484 -7.27 1 87.75 257 ALA B O 1
ATOM 4792 N N . THR B 1 258 ? 12.633 -13.273 -9.359 1 91.75 258 THR B N 1
ATOM 4793 C CA . THR B 1 258 ? 11.992 -14.531 -8.977 1 91.75 258 THR B CA 1
ATOM 4794 C C . THR B 1 258 ? 12.914 -15.359 -8.094 1 91.75 258 THR B C 1
ATOM 4796 O O . THR B 1 258 ? 12.484 -15.883 -7.059 1 91.75 258 THR B O 1
ATOM 4799 N N . GLN B 1 259 ? 14.125 -15.461 -8.461 1 92.38 259 GLN B N 1
ATOM 4800 C CA . GLN B 1 259 ? 15.078 -16.266 -7.691 1 92.38 259 GLN B CA 1
ATOM 4801 C C . GLN B 1 259 ? 15.273 -15.68 -6.289 1 92.38 259 GLN B C 1
ATOM 4803 O O . GLN B 1 259 ? 15.336 -16.422 -5.309 1 92.38 259 GLN B O 1
ATOM 4808 N N . ILE B 1 260 ? 15.328 -14.391 -6.242 1 91.94 260 ILE B N 1
ATOM 4809 C CA . ILE B 1 260 ? 15.555 -13.742 -4.957 1 91.94 260 ILE B CA 1
ATOM 4810 C C . ILE B 1 260 ? 14.312 -13.891 -4.082 1 91.94 260 ILE B C 1
ATOM 4812 O O . ILE B 1 260 ? 14.414 -14.188 -2.891 1 91.94 260 ILE B O 1
ATOM 4816 N N . ALA B 1 261 ? 13.141 -13.68 -4.668 1 93.06 261 ALA B N 1
ATOM 4817 C CA . ALA B 1 261 ? 11.891 -13.812 -3.928 1 93.06 261 ALA B CA 1
ATOM 4818 C C . ALA B 1 261 ? 11.68 -15.25 -3.449 1 93.06 261 ALA B C 1
ATOM 4820 O O . ALA B 1 261 ? 11.258 -15.477 -2.314 1 93.06 261 ALA B O 1
ATOM 4821 N N . SER B 1 262 ? 11.938 -16.172 -4.32 1 95.88 262 SER B N 1
ATOM 4822 C CA . SER B 1 262 ? 11.797 -17.594 -3.99 1 95.88 262 SER B CA 1
ATOM 4823 C C . SER B 1 262 ? 12.734 -17.984 -2.852 1 95.88 262 SER B C 1
ATOM 4825 O O . SER B 1 262 ? 12.312 -18.625 -1.889 1 95.88 262 SER B O 1
ATOM 4827 N N . ALA B 1 263 ? 13.992 -17.625 -2.957 1 95.06 263 ALA B N 1
ATOM 4828 C CA . ALA B 1 263 ? 14.969 -17.922 -1.916 1 95.06 263 ALA B CA 1
ATOM 4829 C C . ALA B 1 263 ? 14.539 -17.344 -0.573 1 95.06 263 ALA B C 1
ATOM 4831 O O . ALA B 1 263 ? 14.664 -18 0.465 1 95.06 263 ALA B O 1
ATOM 4832 N N . ASP B 1 264 ? 14.094 -16.156 -0.629 1 93.75 264 ASP B N 1
ATOM 4833 C CA . ASP B 1 264 ? 13.633 -15.484 0.585 1 93.75 264 ASP B CA 1
ATOM 4834 C C . ASP B 1 264 ? 12.438 -16.219 1.198 1 93.75 264 ASP B C 1
ATOM 4836 O O . ASP B 1 264 ? 12.383 -16.406 2.414 1 93.75 264 ASP B O 1
ATOM 4840 N N . ALA B 1 265 ? 11.5 -16.562 0.393 1 95.56 265 ALA B N 1
ATOM 4841 C CA . ALA B 1 265 ? 10.297 -17.25 0.867 1 95.56 265 ALA B CA 1
ATOM 4842 C C . ALA B 1 265 ? 10.656 -18.594 1.519 1 95.56 265 ALA B C 1
ATOM 4844 O O . ALA B 1 265 ? 10.133 -18.922 2.586 1 95.56 265 ALA B O 1
ATOM 4845 N N . PHE B 1 266 ? 11.508 -19.359 0.907 1 97.69 266 PHE B N 1
ATOM 4846 C CA . PHE B 1 266 ? 11.898 -20.656 1.46 1 97.69 266 PHE B CA 1
ATOM 4847 C C . PHE B 1 266 ? 12.648 -20.469 2.771 1 97.69 266 PHE B C 1
ATOM 4849 O O . PHE B 1 266 ? 12.453 -21.234 3.717 1 97.69 266 PHE B O 1
ATOM 4856 N N . ARG B 1 267 ? 13.523 -19.469 2.797 1 95.75 267 ARG B N 1
ATOM 4857 C CA . ARG B 1 267 ? 14.227 -19.172 4.035 1 95.75 267 ARG B CA 1
ATOM 4858 C C . ARG B 1 267 ? 13.25 -18.844 5.164 1 95.75 267 ARG B C 1
ATOM 4860 O O . ARG B 1 267 ? 13.367 -19.391 6.266 1 95.75 267 ARG B O 1
ATOM 4867 N N . MET B 1 268 ? 12.297 -18.031 4.91 1 92.31 268 MET B N 1
ATOM 4868 C CA . MET B 1 268 ? 11.32 -17.594 5.902 1 92.31 268 MET B CA 1
ATOM 4869 C C . MET B 1 268 ? 10.469 -18.781 6.371 1 92.31 268 MET B C 1
ATOM 4871 O O . MET B 1 268 ? 10.156 -18.891 7.559 1 92.31 268 MET B O 1
ATOM 4875 N N . ALA B 1 269 ? 10.078 -19.578 5.441 1 95.38 269 ALA B N 1
ATOM 4876 C CA . ALA B 1 269 ? 9.203 -20.703 5.758 1 95.38 269 ALA B CA 1
ATOM 4877 C C . ALA B 1 269 ? 9.984 -21.844 6.414 1 95.38 269 ALA B C 1
ATOM 4879 O O . ALA B 1 269 ? 9.398 -22.734 7.023 1 95.38 269 ALA B O 1
ATOM 4880 N N . GLY B 1 270 ? 11.305 -21.875 6.227 1 96.62 270 GLY B N 1
ATOM 4881 C CA . GLY B 1 270 ? 12.148 -22.922 6.797 1 96.62 270 GLY B CA 1
ATOM 4882 C C . GLY B 1 270 ? 12.039 -24.25 6.062 1 96.62 270 GLY B C 1
ATOM 4883 O O . GLY B 1 270 ? 12.18 -25.312 6.672 1 96.62 270 GLY B O 1
ATOM 4884 N N . ILE B 1 271 ? 11.664 -24.203 4.844 1 97.81 271 ILE B N 1
ATOM 4885 C CA . ILE B 1 271 ? 11.555 -25.406 4.023 1 97.81 271 ILE B CA 1
ATOM 4886 C C . ILE B 1 271 ? 12.195 -25.156 2.658 1 97.81 271 ILE B C 1
ATOM 4888 O O . ILE B 1 271 ? 12.789 -24.109 2.426 1 97.81 271 ILE B O 1
ATOM 4892 N N . GLY B 1 272 ? 12.211 -26.141 1.842 1 98 272 GLY B N 1
ATOM 4893 C CA . GLY B 1 272 ? 12.758 -26.016 0.499 1 98 272 GLY B CA 1
ATOM 4894 C C . GLY B 1 272 ? 11.781 -26.438 -0.583 1 98 272 GLY B C 1
ATOM 4895 O O . GLY B 1 272 ? 10.672 -26.875 -0.287 1 98 272 GLY B O 1
ATOM 4896 N N . PRO B 1 273 ? 12.227 -26.297 -1.853 1 98.19 273 PRO B N 1
ATOM 4897 C CA . PRO B 1 273 ? 11.344 -26.625 -2.971 1 98.19 273 PRO B CA 1
ATOM 4898 C C . PRO B 1 273 ? 10.828 -28.062 -2.914 1 98.19 273 PRO B C 1
ATOM 4900 O O . PRO B 1 273 ? 9.703 -28.344 -3.336 1 98.19 273 PRO B O 1
ATOM 4903 N N . GLY B 1 274 ? 11.609 -28.922 -2.377 1 98 274 GLY B N 1
ATOM 4904 C CA . GLY B 1 274 ? 11.227 -30.328 -2.281 1 98 274 GLY B CA 1
ATOM 4905 C C . GLY B 1 274 ? 10.094 -30.578 -1.305 1 98 274 GLY B C 1
ATOM 4906 O O . GLY B 1 274 ? 9.469 -31.641 -1.323 1 98 274 GLY B O 1
ATOM 4907 N N . ASP B 1 275 ? 9.758 -29.641 -0.497 1 98.25 275 ASP B N 1
ATOM 4908 C CA . ASP B 1 275 ? 8.734 -29.766 0.532 1 98.25 275 ASP B CA 1
ATOM 4909 C C . ASP B 1 275 ? 7.379 -29.281 0.029 1 98.25 275 ASP B C 1
ATOM 4911 O O . ASP B 1 275 ? 6.367 -29.422 0.718 1 98.25 275 ASP B O 1
ATOM 4915 N N . ILE B 1 276 ? 7.312 -28.75 -1.184 1 98.69 276 ILE B N 1
ATOM 4916 C CA . ILE B 1 276 ? 6.082 -28.172 -1.713 1 98.69 276 ILE B CA 1
ATOM 4917 C C . ILE B 1 276 ? 5.23 -29.266 -2.357 1 98.69 276 ILE B C 1
ATOM 4919 O O . ILE B 1 276 ? 5.711 -30.016 -3.211 1 98.69 276 ILE B O 1
ATOM 4923 N N . ALA B 1 277 ? 3.979 -29.312 -1.96 1 98.69 277 ALA B N 1
ATOM 4924 C CA . ALA B 1 277 ? 3.078 -30.344 -2.447 1 98.69 277 ALA B CA 1
ATOM 4925 C C . ALA B 1 277 ? 2.293 -29.875 -3.664 1 98.69 277 ALA B C 1
ATOM 4927 O O . ALA B 1 277 ? 1.874 -30.672 -4.5 1 98.69 277 ALA B O 1
ATOM 4928 N N . VAL B 1 278 ? 2.027 -28.641 -3.762 1 98.75 278 VAL B N 1
ATOM 4929 C CA . VAL B 1 278 ? 1.285 -28.078 -4.879 1 98.75 278 VAL B CA 1
ATOM 4930 C C . VAL B 1 278 ? 1.763 -26.641 -5.141 1 98.75 278 VAL B C 1
ATOM 4932 O O . VAL B 1 278 ? 2.064 -25.906 -4.199 1 98.75 278 VAL B O 1
ATOM 4935 N N . ALA B 1 279 ? 1.89 -26.281 -6.426 1 98.81 279 ALA B N 1
ATOM 4936 C CA . ALA B 1 279 ? 2.412 -24.969 -6.777 1 98.81 279 ALA B CA 1
ATOM 4937 C C . ALA B 1 279 ? 1.5 -24.266 -7.777 1 98.81 279 ALA B C 1
ATOM 4939 O O . ALA B 1 279 ? 0.978 -24.891 -8.703 1 98.81 279 ALA B O 1
ATOM 4940 N N . GLN B 1 280 ? 1.218 -23.031 -7.539 1 98.56 280 GLN B N 1
ATOM 4941 C CA . GLN B 1 280 ? 0.665 -22.109 -8.523 1 98.56 280 GLN B CA 1
ATOM 4942 C C . GLN B 1 280 ? 1.736 -21.156 -9.047 1 98.56 280 GLN B C 1
ATOM 4944 O O . GLN B 1 280 ? 2.23 -20.312 -8.305 1 98.56 280 GLN B O 1
ATOM 4949 N N . LEU B 1 281 ? 2.104 -21.297 -10.273 1 98 281 LEU B N 1
ATOM 4950 C CA . LEU B 1 281 ? 3.133 -20.469 -10.891 1 98 281 LEU B CA 1
ATOM 4951 C C . LEU B 1 281 ? 2.537 -19.594 -11.992 1 98 281 LEU B C 1
ATOM 4953 O O . LEU B 1 281 ? 1.701 -20.047 -12.773 1 98 281 LEU B O 1
ATOM 4957 N N . GLN B 1 282 ? 2.951 -18.391 -11.984 1 95.12 282 GLN B N 1
ATOM 4958 C CA . GLN B 1 282 ? 2.424 -17.484 -12.992 1 95.12 282 GLN B CA 1
ATOM 4959 C C . GLN B 1 282 ? 2.629 -18.047 -14.398 1 95.12 282 GLN B C 1
ATOM 4961 O O . GLN B 1 282 ? 3.736 -18.453 -14.758 1 95.12 282 GLN B O 1
ATOM 4966 N N . ASP B 1 283 ? 1.585 -17.938 -15.125 1 95.44 283 ASP B N 1
ATOM 4967 C CA . ASP B 1 283 ? 1.602 -18.453 -16.484 1 95.44 283 ASP B CA 1
ATOM 4968 C C . ASP B 1 283 ? 0.786 -17.562 -17.422 1 95.44 283 ASP B C 1
ATOM 4970 O O . ASP B 1 283 ? -0.09 -18.062 -18.141 1 95.44 283 ASP B O 1
ATOM 4974 N N . THR B 1 284 ? 1.205 -16.312 -17.469 1 91.94 284 THR B N 1
ATOM 4975 C CA . THR B 1 284 ? 0.564 -15.422 -18.422 1 91.94 284 THR B CA 1
ATOM 4976 C C . THR B 1 284 ? 0.741 -15.945 -19.844 1 91.94 284 THR B C 1
ATOM 4978 O O . THR B 1 284 ? -0.062 -15.641 -20.734 1 91.94 284 THR B O 1
ATOM 4981 N N . GLU B 1 285 ? 1.739 -16.625 -20.078 1 93.56 285 GLU B N 1
ATOM 4982 C CA . GLU B 1 285 ? 2.002 -17.438 -21.266 1 93.56 285 GLU B CA 1
ATOM 4983 C C . GLU B 1 285 ? 2.639 -18.766 -20.906 1 93.56 285 GLU B C 1
ATOM 4985 O O . GLU B 1 285 ? 3.148 -18.938 -19.797 1 93.56 285 GLU B O 1
ATOM 4990 N N . ALA B 1 286 ? 2.549 -19.719 -21.844 1 97.19 286 ALA B N 1
ATOM 4991 C CA . ALA B 1 286 ? 2.975 -21.078 -21.578 1 97.19 286 ALA B CA 1
ATOM 4992 C C . ALA B 1 286 ? 4.445 -21.141 -21.188 1 97.19 286 ALA B C 1
ATOM 4994 O O . ALA B 1 286 ? 4.836 -21.922 -20.312 1 97.19 286 ALA B O 1
ATOM 4995 N N . GLY B 1 287 ? 5.262 -20.359 -21.812 1 96.38 287 GLY B N 1
ATOM 4996 C CA . GLY B 1 287 ? 6.688 -20.344 -21.531 1 96.38 287 GLY B CA 1
ATOM 4997 C C . GLY B 1 287 ? 7.02 -19.875 -20.125 1 96.38 287 GLY B C 1
ATOM 4998 O O . GLY B 1 287 ? 8.008 -20.328 -19.547 1 96.38 287 GLY B O 1
ATOM 4999 N N . ALA B 1 288 ? 6.18 -19.031 -19.578 1 94.69 288 ALA B N 1
ATOM 5000 C CA . ALA B 1 288 ? 6.406 -18.531 -18.234 1 94.69 288 ALA B CA 1
ATOM 5001 C C . ALA B 1 288 ? 6.375 -19.656 -17.203 1 94.69 288 ALA B C 1
ATOM 5003 O O . ALA B 1 288 ? 7.238 -19.734 -16.328 1 94.69 288 ALA B O 1
ATOM 5004 N N . GLU B 1 289 ? 5.379 -20.516 -17.281 1 97.56 289 GLU B N 1
ATOM 5005 C CA . GLU B 1 289 ? 5.32 -21.641 -16.359 1 97.56 289 GLU B CA 1
ATOM 5006 C C . GLU B 1 289 ? 6.602 -22.469 -16.422 1 97.56 289 GLU B C 1
ATOM 5008 O O . GLU B 1 289 ? 7.141 -22.859 -15.391 1 97.56 289 GLU B O 1
ATOM 5013 N N . ILE B 1 290 ? 7.062 -22.688 -17.609 1 97.88 290 ILE B N 1
ATOM 5014 C CA . ILE B 1 290 ? 8.258 -23.5 -17.828 1 97.88 290 ILE B CA 1
ATOM 5015 C C . ILE B 1 290 ? 9.461 -22.828 -17.156 1 97.88 290 ILE B C 1
ATOM 5017 O O . ILE B 1 290 ? 10.148 -23.453 -16.344 1 97.88 290 ILE B O 1
ATOM 5021 N N . MET B 1 291 ? 9.688 -21.625 -17.438 1 94.88 291 MET B N 1
ATOM 5022 C CA . MET B 1 291 ? 10.836 -20.906 -16.875 1 94.88 291 MET B CA 1
ATOM 5023 C C . MET B 1 291 ? 10.734 -20.797 -15.359 1 94.88 291 MET B C 1
ATOM 5025 O O . MET B 1 291 ? 11.727 -20.984 -14.656 1 94.88 291 MET B O 1
ATOM 5029 N N . HIS B 1 292 ? 9.562 -20.594 -14.906 1 95.81 292 HIS B N 1
ATOM 5030 C CA . HIS B 1 292 ? 9.367 -20.344 -13.477 1 95.81 292 HIS B CA 1
ATOM 5031 C C . HIS B 1 292 ? 9.523 -21.641 -12.672 1 95.81 292 HIS B C 1
ATOM 5033 O O . HIS B 1 292 ? 9.898 -21.594 -11.5 1 95.81 292 HIS B O 1
ATOM 5039 N N . MET B 1 293 ? 9.297 -22.797 -13.266 1 97.62 293 MET B N 1
ATOM 5040 C CA . MET B 1 293 ? 9.57 -24.047 -12.57 1 97.62 293 MET B CA 1
ATOM 5041 C C . MET B 1 293 ? 11.031 -24.125 -12.141 1 97.62 293 MET B C 1
ATOM 5043 O O . MET B 1 293 ? 11.328 -24.469 -10.992 1 97.62 293 MET B O 1
ATOM 5047 N N . ALA B 1 294 ? 11.891 -23.75 -13.031 1 96.25 294 ALA B N 1
ATOM 5048 C CA . ALA B 1 294 ? 13.32 -23.797 -12.734 1 96.25 294 ALA B CA 1
ATOM 5049 C C . ALA B 1 294 ? 13.742 -22.625 -11.852 1 96.25 294 ALA B C 1
ATOM 5051 O O . ALA B 1 294 ? 14.508 -22.797 -10.906 1 96.25 294 ALA B O 1
ATOM 5052 N N . GLU B 1 295 ? 13.258 -21.453 -12.164 1 93.44 295 GLU B N 1
ATOM 5053 C CA . GLU B 1 295 ? 13.641 -20.25 -11.438 1 93.44 295 GLU B CA 1
ATOM 5054 C C . GLU B 1 295 ? 13.266 -20.344 -9.961 1 93.44 295 GLU B C 1
ATOM 5056 O O . GLU B 1 295 ? 13.945 -19.781 -9.102 1 93.44 295 GLU B O 1
ATOM 5061 N N . ASN B 1 296 ? 12.188 -21.062 -9.688 1 96.88 296 ASN B N 1
ATOM 5062 C CA . ASN B 1 296 ? 11.734 -21.203 -8.305 1 96.88 296 ASN B CA 1
ATOM 5063 C C . ASN B 1 296 ? 12.367 -22.422 -7.629 1 96.88 296 ASN B C 1
ATOM 5065 O O . ASN B 1 296 ? 12.047 -22.734 -6.48 1 96.88 296 ASN B O 1
ATOM 5069 N N . GLY B 1 297 ? 13.188 -23.141 -8.312 1 96.94 297 GLY B N 1
ATOM 5070 C CA . GLY B 1 297 ? 14.008 -24.172 -7.711 1 96.94 297 GLY B CA 1
ATOM 5071 C C . GLY B 1 297 ? 13.352 -25.547 -7.75 1 96.94 297 GLY B C 1
ATOM 5072 O O . GLY B 1 297 ? 13.836 -26.484 -7.113 1 96.94 297 GLY B O 1
ATOM 5073 N N . PHE B 1 298 ? 12.297 -25.719 -8.5 1 98.25 298 PHE B N 1
ATOM 5074 C CA . PHE B 1 298 ? 11.578 -26.984 -8.477 1 98.25 298 PHE B CA 1
ATOM 5075 C C . PHE B 1 298 ? 12.25 -28 -9.391 1 98.25 298 PHE B C 1
ATOM 5077 O O . PHE B 1 298 ? 12.117 -29.203 -9.172 1 98.25 298 PHE B O 1
ATOM 5084 N N . CYS B 1 299 ? 12.945 -27.609 -10.375 1 97.75 299 CYS B N 1
ATOM 5085 C CA . CYS B 1 299 ? 13.703 -28.453 -11.281 1 97.75 299 CYS B CA 1
ATOM 5086 C C . CYS B 1 299 ? 14.883 -27.703 -11.883 1 97.75 299 CYS B C 1
ATOM 5088 O O . CYS B 1 299 ? 15.016 -26.5 -11.68 1 97.75 299 CYS B O 1
ATOM 5090 N N . LYS B 1 300 ? 15.75 -28.391 -12.523 1 97.5 300 LYS B N 1
ATOM 5091 C CA . LYS B 1 300 ? 16.828 -27.734 -13.266 1 97.5 300 LYS B CA 1
ATOM 5092 C C . LYS B 1 300 ? 16.344 -27.234 -14.617 1 97.5 300 LYS B C 1
ATOM 5094 O O . LYS B 1 300 ? 15.344 -27.734 -15.156 1 97.5 300 LYS B O 1
ATOM 5099 N N . ASP B 1 301 ? 17.078 -26.266 -15.133 1 97 301 ASP B N 1
ATOM 5100 C CA . ASP B 1 301 ? 16.766 -25.781 -16.484 1 97 301 ASP B CA 1
ATOM 5101 C C . ASP B 1 301 ? 16.812 -26.906 -17.5 1 97 301 ASP B C 1
ATOM 5103 O O . ASP B 1 301 ? 17.766 -27.703 -17.5 1 97 301 ASP B O 1
ATOM 5107 N N . GLY B 1 302 ? 15.812 -26.969 -18.281 1 98 302 GLY B N 1
ATOM 5108 C CA . GLY B 1 302 ? 15.773 -28 -19.312 1 98 302 GLY B CA 1
ATOM 5109 C C . GLY B 1 302 ? 14.992 -29.234 -18.891 1 98 302 GLY B C 1
ATOM 5110 O O . GLY B 1 302 ? 14.438 -29.938 -19.734 1 98 302 GLY B O 1
ATOM 5111 N N . GLU B 1 303 ? 14.898 -29.484 -17.641 1 98.38 303 GLU B N 1
ATOM 5112 C CA . GLU B 1 303 ? 14.227 -30.688 -17.141 1 98.38 303 GLU B CA 1
ATOM 5113 C C . GLU B 1 303 ? 12.719 -30.609 -17.359 1 98.38 303 GLU B C 1
ATOM 5115 O O . GLU B 1 303 ? 12.023 -31.625 -17.312 1 98.38 303 GLU B O 1
ATOM 5120 N N . GLN B 1 304 ? 12.266 -29.438 -17.641 1 98.38 304 GLN B N 1
ATOM 5121 C CA . GLN B 1 304 ? 10.836 -29.234 -17.828 1 98.38 304 GLN B CA 1
ATOM 5122 C C . GLN B 1 304 ? 10.32 -30.047 -19.016 1 98.38 304 GLN B C 1
ATOM 5124 O O . GLN B 1 304 ? 9.172 -30.5 -19.016 1 98.38 304 GLN B O 1
ATOM 5129 N N . GLU B 1 305 ? 11.18 -30.234 -20.016 1 98 305 GLU B N 1
ATOM 5130 C CA . GLU B 1 305 ? 10.82 -31.031 -21.188 1 98 305 GLU B CA 1
ATOM 5131 C C . GLU B 1 305 ? 10.336 -32.406 -20.781 1 98 305 GLU B C 1
ATOM 5133 O O . GLU B 1 305 ? 9.25 -32.844 -21.188 1 98 305 GLU B O 1
ATOM 5138 N N . ARG B 1 306 ? 11.102 -33.031 -19.984 1 98.19 306 ARG B N 1
ATOM 5139 C CA . ARG B 1 306 ? 10.758 -34.375 -19.5 1 98.19 306 ARG B CA 1
ATOM 5140 C C . ARG B 1 306 ? 9.609 -34.312 -18.5 1 98.19 306 ARG B C 1
ATOM 5142 O O . ARG B 1 306 ? 8.711 -35.156 -18.531 1 98.19 306 ARG B O 1
ATOM 5149 N N . TRP B 1 307 ? 9.57 -33.344 -17.578 1 98.44 307 TRP B N 1
ATOM 5150 C CA . TRP B 1 307 ? 8.547 -33.219 -16.547 1 98.44 307 TRP B CA 1
ATOM 5151 C C . TRP B 1 307 ? 7.156 -33.125 -17.156 1 98.44 307 TRP B C 1
ATOM 5153 O O . TRP B 1 307 ? 6.23 -33.812 -16.719 1 98.44 307 TRP B O 1
ATOM 5163 N N . LEU B 1 308 ? 7.062 -32.312 -18.188 1 98.38 308 LEU B N 1
ATOM 5164 C CA . LEU B 1 308 ? 5.762 -32.125 -18.812 1 98.38 308 LEU B CA 1
ATOM 5165 C C . LEU B 1 308 ? 5.383 -33.344 -19.672 1 98.38 308 LEU B C 1
ATOM 5167 O O . LEU B 1 308 ? 4.219 -33.719 -19.703 1 98.38 308 LEU B O 1
ATOM 5171 N N . ALA B 1 309 ? 6.352 -33.906 -20.312 1 98.19 309 ALA B N 1
ATOM 5172 C CA . ALA B 1 309 ? 6.098 -35.094 -21.141 1 98.19 309 ALA B CA 1
ATOM 5173 C C . ALA B 1 309 ? 5.648 -36.281 -20.281 1 98.19 309 ALA B C 1
ATOM 5175 O O . ALA B 1 309 ? 4.824 -37.094 -20.703 1 98.19 309 ALA B O 1
ATOM 5176 N N . GLU B 1 310 ? 6.156 -36.344 -19.094 1 98.38 310 GLU B N 1
ATOM 5177 C CA . GLU B 1 310 ? 5.883 -37.5 -18.234 1 98.38 310 GLU B CA 1
ATOM 5178 C C . GLU B 1 310 ? 4.738 -37.188 -17.266 1 98.38 310 GLU B C 1
ATOM 5180 O O . GLU B 1 310 ? 4.383 -38.031 -16.438 1 98.38 310 GLU B O 1
ATOM 5185 N N . GLY B 1 311 ? 4.16 -36.031 -17.328 1 98.06 311 GLY B N 1
ATOM 5186 C CA . GLY B 1 311 ? 3.004 -35.688 -16.516 1 98.06 311 GLY B CA 1
ATOM 5187 C C . GLY B 1 311 ? 3.348 -35.406 -15.07 1 98.06 311 GLY B C 1
ATOM 5188 O O . GLY B 1 311 ? 2.51 -35.562 -14.18 1 98.06 311 GLY B O 1
ATOM 5189 N N . LEU B 1 312 ? 4.574 -35 -14.758 1 98.44 312 LEU B N 1
ATOM 5190 C CA . LEU B 1 312 ? 5.012 -34.781 -13.375 1 98.44 312 LEU B CA 1
ATOM 5191 C C . LEU B 1 312 ? 4.359 -33.531 -12.773 1 98.44 312 LEU B C 1
ATOM 5193 O O . LEU B 1 312 ? 4.316 -33.375 -11.555 1 98.44 312 LEU B O 1
ATOM 5197 N N . THR B 1 313 ? 3.812 -32.625 -13.633 1 98.56 313 THR B N 1
ATOM 5198 C CA . THR B 1 313 ? 3.191 -31.406 -13.133 1 98.56 313 THR B CA 1
ATOM 5199 C C . THR B 1 313 ? 1.672 -31.531 -13.141 1 98.56 313 THR B C 1
ATOM 5201 O O . THR B 1 313 ? 0.963 -30.562 -12.836 1 98.56 313 THR B O 1
ATOM 5204 N N . GLU B 1 314 ? 1.143 -32.719 -13.531 1 98.31 314 GLU B N 1
ATOM 5205 C CA . GLU B 1 314 ? -0.292 -32.969 -13.492 1 98.31 314 GLU B CA 1
ATOM 5206 C C . GLU B 1 314 ? -0.799 -33.062 -12.055 1 98.31 314 GLU B C 1
ATOM 5208 O O . GLU B 1 314 ? -0.007 -33.156 -11.117 1 98.31 314 GLU B O 1
ATOM 5213 N N . VAL B 1 315 ? -2.109 -32.969 -11.867 1 98.19 315 VAL B N 1
ATOM 5214 C CA . VAL B 1 315 ? -2.738 -32.969 -10.547 1 98.19 315 VAL B CA 1
ATOM 5215 C C . VAL B 1 315 ? -2.275 -34.188 -9.758 1 98.19 315 VAL B C 1
ATOM 5217 O O . VAL B 1 315 ? -2.066 -34.094 -8.539 1 98.19 315 VAL B O 1
ATOM 5220 N N . GLY B 1 316 ? -2.053 -35.25 -10.367 1 96.94 316 GLY B N 1
ATOM 5221 C CA . GLY B 1 316 ? -1.607 -36.469 -9.719 1 96.94 316 GLY B CA 1
ATOM 5222 C C . GLY B 1 316 ? -0.112 -36.719 -9.828 1 96.94 316 GLY B C 1
ATOM 5223 O O . GLY B 1 316 ? 0.388 -37.781 -9.469 1 96.94 316 GLY B O 1
ATOM 5224 N N . GLY B 1 317 ? 0.64 -35.719 -10.297 1 97.56 317 GLY B N 1
ATOM 5225 C CA . GLY B 1 317 ? 2.066 -35.875 -10.539 1 97.56 317 GLY B CA 1
ATOM 5226 C C . GLY B 1 317 ? 2.916 -35.531 -9.336 1 97.56 317 GLY B C 1
ATOM 5227 O O . GLY B 1 317 ? 2.406 -35.438 -8.219 1 97.56 317 GLY B O 1
ATOM 5228 N N . LYS B 1 318 ? 4.191 -35.438 -9.547 1 97.31 318 LYS B N 1
ATOM 5229 C CA . LYS B 1 318 ? 5.18 -35.156 -8.508 1 97.31 318 LYS B CA 1
ATOM 5230 C C . LYS B 1 318 ? 4.961 -33.781 -7.887 1 97.31 318 LYS B C 1
ATOM 5232 O O . LYS B 1 318 ? 5.008 -33.625 -6.664 1 97.31 318 LYS B O 1
ATOM 5237 N N . LEU B 1 319 ? 4.777 -32.781 -8.727 1 98.44 319 LEU B N 1
ATOM 5238 C CA . LEU B 1 319 ? 4.461 -31.406 -8.305 1 98.44 319 LEU B CA 1
ATOM 5239 C C . LEU B 1 319 ? 3.324 -30.844 -9.148 1 98.44 319 LEU B C 1
ATOM 5241 O O . LEU B 1 319 ? 3.566 -30.203 -10.172 1 98.44 319 LEU B O 1
ATOM 5245 N N . PRO B 1 320 ? 2.113 -31.078 -8.648 1 98.75 320 PRO B N 1
ATOM 5246 C CA . PRO B 1 320 ? 1.01 -30.438 -9.375 1 98.75 320 PRO B CA 1
ATOM 5247 C C . PRO B 1 320 ? 1.197 -28.938 -9.516 1 98.75 320 PRO B C 1
ATOM 5249 O O . PRO B 1 320 ? 1.498 -28.25 -8.539 1 98.75 320 PRO B O 1
ATOM 5252 N N . VAL B 1 321 ? 1.106 -28.438 -10.75 1 98.75 321 VAL B N 1
ATOM 5253 C CA . VAL B 1 321 ? 1.271 -27.016 -11.047 1 98.75 321 VAL B CA 1
ATOM 5254 C C . VAL B 1 321 ? -0.004 -26.469 -11.688 1 98.75 321 VAL B C 1
ATOM 5256 O O . VAL B 1 321 ? -0.507 -27.031 -12.664 1 98.75 321 VAL B O 1
ATOM 5259 N N . ASN B 1 322 ? -0.545 -25.359 -11.141 1 98.62 322 ASN B N 1
ATOM 5260 C CA . ASN B 1 322 ? -1.695 -24.641 -11.68 1 98.62 322 ASN B CA 1
ATOM 5261 C C . ASN B 1 322 ? -2.906 -25.562 -11.836 1 98.62 322 ASN B C 1
ATOM 5263 O O . ASN B 1 322 ? -3.445 -25.703 -12.93 1 98.62 322 ASN B O 1
ATOM 5267 N N . THR B 1 323 ? -3.369 -26.016 -10.688 1 98.75 323 THR B N 1
ATOM 5268 C CA . THR B 1 323 ? -4.406 -27.031 -10.633 1 98.75 323 THR B CA 1
ATOM 5269 C C . THR B 1 323 ? -5.75 -26.469 -11.094 1 98.75 323 THR B C 1
ATOM 5271 O O . THR B 1 323 ? -6.66 -27.234 -11.438 1 98.75 323 THR B O 1
ATOM 5274 N N . ASP B 1 324 ? -5.895 -25.188 -11.125 1 98.31 324 ASP B N 1
ATOM 5275 C CA . ASP B 1 324 ? -7.141 -24.578 -11.586 1 98.31 324 ASP B CA 1
ATOM 5276 C C . ASP B 1 324 ? -7.016 -24.094 -13.031 1 98.31 324 ASP B C 1
ATOM 5278 O O . ASP B 1 324 ? -7.898 -23.406 -13.539 1 98.31 324 ASP B O 1
ATOM 5282 N N . GLY B 1 325 ? -5.914 -24.328 -13.641 1 98.12 325 GLY B N 1
ATOM 5283 C CA . GLY B 1 325 ? -5.707 -23.938 -15.031 1 98.12 325 GLY B CA 1
ATOM 5284 C C . GLY B 1 325 ? -4.867 -22.688 -15.18 1 98.12 325 GLY B C 1
ATOM 5285 O O . GLY B 1 325 ? -4.504 -22.312 -16.297 1 98.12 325 GLY B O 1
ATOM 5286 N N . GLY B 1 326 ? -4.562 -22.016 -14.062 1 97.38 326 GLY B N 1
ATOM 5287 C CA . GLY B 1 326 ? -3.674 -20.859 -14.086 1 97.38 326 GLY B CA 1
ATOM 5288 C C . GLY B 1 326 ? -4.23 -19.688 -14.867 1 97.38 326 GLY B C 1
ATOM 5289 O O . GLY B 1 326 ? -5.43 -19.641 -15.141 1 97.38 326 GLY B O 1
ATOM 5290 N N . CYS B 1 327 ? -3.377 -18.75 -15.203 1 95.81 327 CYS B N 1
ATOM 5291 C CA . CYS B 1 327 ? -3.777 -17.594 -15.977 1 95.81 327 CYS B CA 1
ATOM 5292 C C . CYS B 1 327 ? -4.227 -17.984 -17.375 1 95.81 327 CYS B C 1
ATOM 5294 O O . CYS B 1 327 ? -5.113 -17.359 -17.953 1 95.81 327 CYS B O 1
ATOM 5296 N N . LEU B 1 328 ? -3.605 -19.016 -17.906 1 96.62 328 LEU B N 1
ATOM 5297 C CA . LEU B 1 328 ? -3.908 -19.453 -19.266 1 96.62 328 LEU B CA 1
ATOM 5298 C C . LEU B 1 328 ? -5.395 -19.75 -19.422 1 96.62 328 LEU B C 1
ATOM 5300 O O . LEU B 1 328 ? -6.016 -19.328 -20.406 1 96.62 328 LEU B O 1
ATOM 5304 N N . ALA B 1 329 ? -5.926 -20.422 -18.438 1 97.31 329 ALA B N 1
ATOM 5305 C CA . ALA B 1 329 ? -7.328 -20.828 -18.547 1 97.31 329 ALA B CA 1
ATOM 5306 C C . ALA B 1 329 ? -8.242 -19.844 -17.828 1 97.31 329 ALA B C 1
ATOM 5308 O O . ALA B 1 329 ? -9.375 -19.609 -18.25 1 97.31 329 ALA B O 1
ATOM 5309 N N . CYS B 1 330 ? -7.797 -19.281 -16.734 1 95.62 330 CYS B N 1
ATOM 5310 C CA . CYS B 1 330 ? -8.625 -18.406 -15.93 1 95.62 330 CYS B CA 1
ATOM 5311 C C . CYS B 1 330 ? -8.641 -16.984 -16.5 1 95.62 330 CYS B C 1
ATOM 5313 O O . CYS B 1 330 ? -9.586 -16.234 -16.266 1 95.62 330 CYS B O 1
ATOM 5315 N N . GLY B 1 331 ? -7.613 -16.656 -17.172 1 91.25 331 GLY B N 1
ATOM 5316 C CA . GLY B 1 331 ? -7.402 -15.266 -17.516 1 91.25 331 GLY B CA 1
ATOM 5317 C C . GLY B 1 331 ? -6.656 -14.492 -16.453 1 91.25 331 GLY B C 1
ATOM 5318 O O . GLY B 1 331 ? -6.277 -15.047 -15.414 1 91.25 331 GLY B O 1
ATOM 5319 N N . GLU B 1 332 ? -6.469 -13.141 -16.812 1 87.94 332 GLU B N 1
ATOM 5320 C CA . GLU B 1 332 ? -5.621 -12.398 -15.875 1 87.94 332 GLU B CA 1
ATOM 5321 C C . GLU B 1 332 ? -6.23 -11.039 -15.539 1 87.94 332 GLU B C 1
ATOM 5323 O O . GLU B 1 332 ? -5.859 -10.023 -16.141 1 87.94 332 GLU B O 1
ATOM 5328 N N . PRO B 1 333 ? -7.113 -10.992 -14.633 1 88.19 333 PRO B N 1
ATOM 5329 C CA . PRO B 1 333 ? -7.293 -9.711 -13.945 1 88.19 333 PRO B CA 1
ATOM 5330 C C . PRO B 1 333 ? -6.113 -9.359 -13.047 1 88.19 333 PRO B C 1
ATOM 5332 O O . PRO B 1 333 ? -5.934 -9.961 -11.984 1 88.19 333 PRO B O 1
ATOM 5335 N N . ILE B 1 334 ? -5.398 -8.367 -13.352 1 82.81 334 ILE B N 1
ATOM 5336 C CA . ILE B 1 334 ? -4.074 -8.086 -12.805 1 82.81 334 ILE B CA 1
ATOM 5337 C C . ILE B 1 334 ? -4.156 -7.953 -11.289 1 82.81 334 ILE B C 1
ATOM 5339 O O . ILE B 1 334 ? -3.377 -8.578 -10.562 1 82.81 334 ILE B O 1
ATOM 5343 N N . GLY B 1 335 ? -5.062 -7.254 -10.812 1 85.38 335 GLY B N 1
ATOM 5344 C CA . GLY B 1 335 ? -5.168 -7.035 -9.375 1 85.38 335 GLY B CA 1
ATOM 5345 C C . GLY B 1 335 ? -5.57 -8.281 -8.609 1 85.38 335 GLY B C 1
ATOM 5346 O O . GLY B 1 335 ? -5.34 -8.375 -7.402 1 85.38 335 GLY B O 1
ATOM 5347 N N . ALA B 1 336 ? -6.094 -9.258 -9.305 1 90.69 336 ALA B N 1
ATOM 5348 C CA . ALA B 1 336 ? -6.688 -10.398 -8.617 1 90.69 336 ALA B CA 1
ATOM 5349 C C . ALA B 1 336 ? -5.879 -11.672 -8.867 1 90.69 336 ALA B C 1
ATOM 5351 O O . ALA B 1 336 ? -5.957 -12.625 -8.094 1 90.69 336 ALA B O 1
ATOM 5352 N N . SER B 1 337 ? -5.113 -11.641 -9.836 1 90.44 337 SER B N 1
ATOM 5353 C CA . SER B 1 337 ? -4.504 -12.867 -10.328 1 90.44 337 SER B CA 1
ATOM 5354 C C . SER B 1 337 ? -3.582 -13.484 -9.281 1 90.44 337 SER B C 1
ATOM 5356 O O . SER B 1 337 ? -3.605 -14.703 -9.062 1 90.44 337 SER B O 1
ATOM 5358 N N . GLY B 1 338 ? -2.756 -12.68 -8.656 1 92.5 338 GLY B N 1
ATOM 5359 C CA . GLY B 1 338 ? -1.89 -13.203 -7.609 1 92.5 338 GLY B CA 1
ATOM 5360 C C . GLY B 1 338 ? -2.654 -13.789 -6.441 1 92.5 338 GLY B C 1
ATOM 5361 O O . GLY B 1 338 ? -2.258 -14.82 -5.887 1 92.5 338 GLY B O 1
ATOM 5362 N N . LEU B 1 339 ? -3.705 -13.195 -6.09 1 96.44 339 LEU B N 1
ATOM 5363 C CA . LEU B 1 339 ? -4.516 -13.664 -4.973 1 96.44 339 LEU B CA 1
ATOM 5364 C C . LEU B 1 339 ? -5.273 -14.938 -5.348 1 96.44 339 LEU B C 1
ATOM 5366 O O . LEU B 1 339 ? -5.535 -15.781 -4.492 1 96.44 339 LEU B O 1
ATOM 5370 N N . ARG B 1 340 ? -5.652 -15.039 -6.629 1 97.31 340 ARG B N 1
ATOM 5371 C CA . ARG B 1 340 ? -6.289 -16.266 -7.09 1 97.31 340 ARG B CA 1
ATOM 5372 C C . ARG B 1 340 ? -5.406 -17.484 -6.809 1 97.31 340 ARG B C 1
ATOM 5374 O O . ARG B 1 340 ? -5.906 -18.547 -6.418 1 97.31 340 ARG B O 1
ATOM 5381 N N . GLN B 1 341 ? -4.129 -17.328 -7.043 1 97.62 341 GLN B N 1
ATOM 5382 C CA . GLN B 1 341 ? -3.201 -18.422 -6.785 1 97.62 341 GLN B CA 1
ATOM 5383 C C . GLN B 1 341 ? -3.242 -18.859 -5.32 1 97.62 341 GLN B C 1
ATOM 5385 O O . GLN B 1 341 ? -3.238 -20.047 -5.016 1 97.62 341 GLN B O 1
ATOM 5390 N N . VAL B 1 342 ? -3.254 -17.891 -4.461 1 97.94 342 VAL B N 1
ATOM 5391 C CA . VAL B 1 342 ? -3.316 -18.188 -3.033 1 97.94 342 VAL B CA 1
ATOM 5392 C C . VAL B 1 342 ? -4.664 -18.828 -2.693 1 97.94 342 VAL B C 1
ATOM 5394 O O . VAL B 1 342 ? -4.727 -19.781 -1.915 1 97.94 342 VAL B O 1
ATOM 5397 N N . TYR B 1 343 ? -5.707 -18.266 -3.264 1 98.31 343 TYR B N 1
ATOM 5398 C CA . TYR B 1 343 ? -7.039 -18.844 -3.123 1 98.31 343 TYR B CA 1
ATOM 5399 C C . TYR B 1 343 ? -7.023 -20.328 -3.477 1 98.31 343 TYR B C 1
ATOM 5401 O O . TYR B 1 343 ? -7.504 -21.156 -2.703 1 98.31 343 TYR B O 1
ATOM 5409 N N . GLU B 1 344 ? -6.512 -20.641 -4.617 1 98.62 344 GLU B N 1
ATOM 5410 C CA . GLU B 1 344 ? -6.469 -22.031 -5.078 1 98.62 344 GLU B CA 1
ATOM 5411 C C . GLU B 1 344 ? -5.664 -22.906 -4.117 1 98.62 344 GLU B C 1
ATOM 5413 O O . GLU B 1 344 ? -6.035 -24.047 -3.85 1 98.62 344 GLU B O 1
ATOM 5418 N N . ASN B 1 345 ? -4.59 -22.406 -3.648 1 98.5 345 ASN B N 1
ATOM 5419 C CA . ASN B 1 345 ? -3.768 -23.156 -2.707 1 98.5 345 ASN B CA 1
ATOM 5420 C C . ASN B 1 345 ? -4.516 -23.438 -1.406 1 98.5 345 ASN B C 1
ATOM 5422 O O . ASN B 1 345 ? -4.359 -24.5 -0.812 1 98.5 345 ASN B O 1
ATOM 5426 N N . VAL B 1 346 ? -5.277 -22.453 -0.938 1 98.31 346 VAL B N 1
ATOM 5427 C CA . VAL B 1 346 ? -6.09 -22.688 0.252 1 98.31 346 VAL B CA 1
ATOM 5428 C C . VAL B 1 346 ? -7.113 -23.781 -0.03 1 98.31 346 VAL B C 1
ATOM 5430 O O . VAL B 1 346 ? -7.312 -24.688 0.791 1 98.31 346 VAL B O 1
ATOM 5433 N N . VAL B 1 347 ? -7.801 -23.719 -1.172 1 98.12 347 VAL B N 1
ATOM 5434 C CA . VAL B 1 347 ? -8.773 -24.734 -1.584 1 98.12 347 VAL B CA 1
ATOM 5435 C C . VAL B 1 347 ? -8.125 -26.109 -1.539 1 98.12 347 VAL B C 1
ATOM 5437 O O . VAL B 1 347 ? -8.711 -27.062 -1.003 1 98.12 347 VAL B O 1
ATOM 5440 N N . GLN B 1 348 ? -6.938 -26.219 -2.074 1 98.44 348 GLN B N 1
ATOM 5441 C CA . GLN B 1 348 ? -6.227 -27.484 -2.129 1 98.44 348 GLN B CA 1
ATOM 5442 C C . GLN B 1 348 ? -5.863 -27.984 -0.73 1 98.44 348 GLN B C 1
ATOM 5444 O O . GLN B 1 348 ? -6.043 -29.156 -0.413 1 98.44 348 GLN B O 1
ATOM 5449 N N . LEU B 1 349 ? -5.336 -27.109 0.077 1 98.06 349 LEU B N 1
ATOM 5450 C CA . LEU B 1 349 ? -4.879 -27.5 1.406 1 98.06 349 LEU B CA 1
ATOM 5451 C C . LEU B 1 349 ? -6.059 -27.875 2.293 1 98.06 349 LEU B C 1
ATOM 5453 O O . LEU B 1 349 ? -5.91 -28.703 3.209 1 98.06 349 LEU B O 1
ATOM 5457 N N . ARG B 1 350 ? -7.211 -27.328 2.023 1 96.94 350 ARG B N 1
ATOM 5458 C CA . ARG B 1 350 ? -8.406 -27.641 2.801 1 96.94 350 ARG B CA 1
ATOM 5459 C C . ARG B 1 350 ? -9.062 -28.922 2.309 1 96.94 350 ARG B C 1
ATOM 5461 O O . ARG B 1 350 ? -9.961 -29.453 2.959 1 96.94 350 ARG B O 1
ATOM 5468 N N . GLY B 1 351 ? -8.695 -29.375 1.152 1 96.75 351 GLY B N 1
ATOM 5469 C CA . GLY B 1 351 ? -9.305 -30.562 0.579 1 96.75 351 GLY B CA 1
ATOM 5470 C C . GLY B 1 351 ? -10.594 -30.266 -0.171 1 96.75 351 GLY B C 1
ATOM 5471 O O . GLY B 1 351 ? -11.414 -31.172 -0.37 1 96.75 351 GLY B O 1
ATOM 5472 N N . ASP B 1 352 ? -10.742 -29.094 -0.663 1 95.69 352 ASP B N 1
ATOM 5473 C CA . ASP B 1 352 ? -11.984 -28.656 -1.29 1 95.69 352 ASP B CA 1
ATOM 5474 C C . ASP B 1 352 ? -11.844 -28.594 -2.809 1 95.69 352 ASP B C 1
ATOM 5476 O O . ASP B 1 352 ? -12.664 -27.984 -3.492 1 95.69 352 ASP B O 1
ATOM 5480 N N . GLY B 1 353 ? -10.891 -29.188 -3.412 1 96.88 353 GLY B N 1
ATOM 5481 C CA . GLY B 1 353 ? -10.531 -29 -4.809 1 96.88 353 GLY B CA 1
ATOM 5482 C C . GLY B 1 353 ? -11.438 -29.766 -5.758 1 96.88 353 GLY B C 1
ATOM 5483 O O . GLY B 1 353 ? -11.43 -29.516 -6.965 1 96.88 353 GLY B O 1
ATOM 5484 N N . GLY B 1 354 ? -12.305 -30.656 -5.156 1 96.06 354 GLY B N 1
ATOM 5485 C CA . GLY B 1 354 ? -13.156 -31.453 -6.027 1 96.06 354 GLY B CA 1
ATOM 5486 C C . GLY B 1 354 ? -12.383 -32.219 -7.074 1 96.06 354 GLY B C 1
ATOM 5487 O O . GLY B 1 354 ? -11.43 -32.938 -6.754 1 96.06 354 GLY B O 1
ATOM 5488 N N . GLY B 1 355 ? -12.758 -32.031 -8.445 1 96.5 355 GLY B N 1
ATOM 5489 C CA . GLY B 1 355 ? -12.156 -32.781 -9.547 1 96.5 355 GLY B CA 1
ATOM 5490 C C . GLY B 1 355 ? -10.695 -32.438 -9.766 1 96.5 355 GLY B C 1
ATOM 5491 O O . GLY B 1 355 ? -9.977 -33.188 -10.43 1 96.5 355 GLY B O 1
ATOM 5492 N N . ARG B 1 356 ? -10.234 -31.391 -9.156 1 97.31 356 ARG B N 1
ATOM 5493 C CA . ARG B 1 356 ? -8.836 -31 -9.328 1 97.31 356 ARG B CA 1
ATOM 5494 C C . ARG B 1 356 ? -8.07 -31.125 -8.016 1 97.31 356 ARG B C 1
ATOM 5496 O O . ARG B 1 356 ? -6.969 -30.594 -7.879 1 97.31 356 ARG B O 1
ATOM 5503 N N . GLN B 1 357 ? -8.609 -31.828 -7.031 1 98.38 357 GLN B N 1
ATOM 5504 C CA . GLN B 1 357 ? -7.965 -31.984 -5.734 1 98.38 357 GLN B CA 1
ATOM 5505 C C . GLN B 1 357 ? -6.672 -32.781 -5.855 1 98.38 357 GLN B C 1
ATOM 5507 O O . GLN B 1 357 ? -6.672 -33.875 -6.406 1 98.38 357 GLN B O 1
ATOM 5512 N N . VAL B 1 358 ? -5.574 -32.156 -5.457 1 98.44 358 VAL B N 1
ATOM 5513 C CA . VAL B 1 358 ? -4.293 -32.875 -5.383 1 98.44 358 VAL B CA 1
ATOM 5514 C C . VAL B 1 358 ? -4.391 -34.031 -4.379 1 98.44 358 VAL B C 1
ATOM 5516 O O . VAL B 1 358 ? -4.812 -33.812 -3.236 1 98.44 358 VAL B O 1
ATOM 5519 N N . PRO B 1 359 ? -4.035 -35.219 -4.789 1 97.69 359 PRO B N 1
ATOM 5520 C CA . PRO B 1 359 ? -4.125 -36.344 -3.863 1 97.69 359 PRO B CA 1
ATOM 5521 C C . PRO B 1 359 ? -3.094 -36.281 -2.738 1 97.69 359 PRO B C 1
ATOM 5523 O O . PRO B 1 359 ? -2.123 -35.531 -2.834 1 97.69 359 PRO B O 1
ATOM 5526 N N . GLY B 1 360 ? -3.346 -37 -1.627 1 96.44 360 GLY B N 1
ATOM 5527 C CA . GLY B 1 360 ? -2.357 -37.219 -0.583 1 96.44 360 GLY B CA 1
ATOM 5528 C C . GLY B 1 360 ? -2.41 -36.156 0.51 1 96.44 360 GLY B C 1
ATOM 5529 O O . GLY B 1 360 ? -1.462 -36 1.284 1 96.44 360 GLY B O 1
ATOM 5530 N N . ASN B 1 361 ? -3.463 -35.438 0.612 1 95.94 361 ASN B N 1
ATOM 5531 C CA . ASN B 1 361 ? -3.664 -34.469 1.669 1 95.94 361 ASN B CA 1
ATOM 5532 C C . ASN B 1 361 ? -2.494 -33.469 1.755 1 95.94 361 ASN B C 1
ATOM 5534 O O . ASN B 1 361 ? -1.803 -33.406 2.771 1 95.94 361 ASN B O 1
ATOM 5538 N N . PRO B 1 362 ? -2.318 -32.688 0.704 1 97.81 362 PRO B N 1
ATOM 5539 C CA . PRO B 1 362 ? -1.188 -31.766 0.663 1 97.81 362 PRO B CA 1
ATOM 5540 C C . PRO B 1 362 ? -1.121 -30.875 1.896 1 97.81 362 PRO B C 1
ATOM 5542 O O . PRO B 1 362 ? -2.154 -30.391 2.375 1 97.81 362 PRO B O 1
ATOM 5545 N N . LYS B 1 363 ? 0.162 -30.562 2.354 1 97.81 363 LYS B N 1
ATOM 5546 C CA . LYS B 1 363 ? 0.356 -29.797 3.576 1 97.81 363 LYS B CA 1
ATOM 5547 C C . LYS B 1 363 ? 0.982 -28.438 3.273 1 97.81 363 LYS B C 1
ATOM 5549 O O . LYS B 1 363 ? 0.884 -27.5 4.078 1 97.81 363 LYS B O 1
ATOM 5554 N N . THR B 1 364 ? 1.696 -28.344 2.168 1 98.62 364 THR B N 1
ATOM 5555 C CA . THR B 1 364 ? 2.381 -27.109 1.802 1 98.62 364 THR B CA 1
ATOM 5556 C C . THR B 1 364 ? 2.02 -26.688 0.378 1 98.62 364 THR B C 1
ATOM 5558 O O . THR B 1 364 ? 1.801 -27.531 -0.487 1 98.62 364 THR B O 1
ATOM 5561 N N . ALA B 1 365 ? 1.895 -25.453 0.199 1 98.75 365 ALA B N 1
ATOM 5562 C CA . ALA B 1 365 ? 1.539 -24.906 -1.108 1 98.75 365 ALA B CA 1
ATOM 5563 C C . ALA B 1 365 ? 2.352 -23.656 -1.417 1 98.75 365 ALA B C 1
ATOM 5565 O O . ALA B 1 365 ? 2.738 -22.922 -0.507 1 98.75 365 ALA B O 1
ATOM 5566 N N . TYR B 1 366 ? 2.607 -23.453 -2.701 1 98.62 366 TYR B N 1
ATOM 5567 C CA . TYR B 1 366 ? 3.502 -22.406 -3.184 1 98.62 366 TYR B CA 1
ATOM 5568 C C . TYR B 1 366 ? 2.824 -21.547 -4.254 1 98.62 366 TYR B C 1
ATOM 5570 O O . TYR B 1 366 ? 2.172 -22.094 -5.156 1 98.62 366 TYR B O 1
ATOM 5578 N N . SER B 1 367 ? 2.846 -20.25 -4.113 1 97.88 367 SER B N 1
ATOM 5579 C CA . SER B 1 367 ? 2.367 -19.328 -5.141 1 97.88 367 SER B CA 1
ATOM 5580 C C . SER B 1 367 ? 3.475 -18.375 -5.594 1 97.88 367 SER B C 1
ATOM 5582 O O . SER B 1 367 ? 4.223 -17.859 -4.77 1 97.88 367 SER B O 1
ATOM 5584 N N . HIS B 1 368 ? 3.537 -18.172 -6.91 1 96.62 368 HIS B N 1
ATOM 5585 C CA . HIS B 1 368 ? 4.539 -17.281 -7.488 1 96.62 368 HIS B CA 1
ATOM 5586 C C . HIS B 1 368 ? 3.924 -16.359 -8.531 1 96.62 368 HIS B C 1
ATOM 5588 O O . HIS B 1 368 ? 3.16 -16.812 -9.391 1 96.62 368 HIS B O 1
ATOM 5594 N N . VAL B 1 369 ? 4.242 -15.102 -8.391 1 92.25 369 VAL B N 1
ATOM 5595 C CA . VAL B 1 369 ? 3.848 -14.133 -9.406 1 92.25 369 VAL B CA 1
ATOM 5596 C C . VAL B 1 369 ? 5.07 -13.344 -9.867 1 92.25 369 VAL B C 1
ATOM 5598 O O . VAL B 1 369 ? 6.012 -13.133 -9.102 1 92.25 369 VAL B O 1
ATOM 5601 N N . TYR B 1 370 ? 5.008 -13.039 -11.102 1 86.44 370 TYR B N 1
ATOM 5602 C CA . TYR B 1 370 ? 5.984 -12.164 -11.742 1 86.44 370 TYR B CA 1
ATOM 5603 C C . TYR B 1 370 ? 5.305 -10.969 -12.391 1 86.44 370 TYR B C 1
ATOM 5605 O O . TYR B 1 370 ? 4.223 -11.102 -12.977 1 86.44 370 TYR B O 1
ATOM 5613 N N . GLY B 1 371 ? 5.867 -9.75 -12.125 1 75.19 371 GLY B N 1
ATOM 5614 C CA . GLY B 1 371 ? 5.234 -8.578 -12.695 1 75.19 371 GLY B CA 1
ATOM 5615 C C . GLY B 1 371 ? 6.23 -7.504 -13.109 1 75.19 371 GLY B C 1
ATOM 5616 O O . GLY B 1 371 ? 7.422 -7.609 -12.812 1 75.19 371 GLY B O 1
ATOM 5617 N N . ALA B 1 372 ? 5.652 -6.492 -13.828 1 68.12 372 ALA B N 1
ATOM 5618 C CA . ALA B 1 372 ? 6.398 -5.32 -14.281 1 68.12 372 ALA B CA 1
ATOM 5619 C C . ALA B 1 372 ? 6.445 -4.246 -13.203 1 68.12 372 ALA B C 1
ATOM 5621 O O . ALA B 1 372 ? 5.488 -4.074 -12.445 1 68.12 372 ALA B O 1
ATOM 5622 N N . PRO B 1 373 ? 7.473 -3.477 -13.031 1 66.38 373 PRO B N 1
ATOM 5623 C CA . PRO B 1 373 ? 8.75 -3.662 -13.719 1 66.38 373 PRO B CA 1
ATOM 5624 C C . PRO B 1 373 ? 9.711 -4.574 -12.953 1 66.38 373 PRO B C 1
ATOM 5626 O O . PRO B 1 373 ? 10.273 -4.164 -11.938 1 66.38 373 PRO B O 1
ATOM 5629 N N . GLY B 1 374 ? 9.852 -5.75 -13.25 1 75.12 374 GLY B N 1
ATOM 5630 C CA . GLY B 1 374 ? 10.828 -6.656 -12.672 1 75.12 374 GLY B CA 1
ATOM 5631 C C . GLY B 1 374 ? 10.562 -6.973 -11.211 1 75.12 374 GLY B C 1
ATOM 5632 O O . GLY B 1 374 ? 11.461 -6.883 -10.375 1 75.12 374 GLY B O 1
ATOM 5633 N N . VAL B 1 375 ? 9.312 -7.254 -10.906 1 84.19 375 VAL B N 1
ATOM 5634 C CA . VAL B 1 375 ? 8.93 -7.609 -9.539 1 84.19 375 VAL B CA 1
ATOM 5635 C C . VAL B 1 375 ? 8.469 -9.062 -9.492 1 84.19 375 VAL B C 1
ATOM 5637 O O . VAL B 1 375 ? 8.031 -9.617 -10.508 1 84.19 375 VAL B O 1
ATOM 5640 N N . SER B 1 376 ? 8.75 -9.68 -8.383 1 90.44 376 SER B N 1
ATOM 5641 C CA . SER B 1 376 ? 8.266 -11.031 -8.141 1 90.44 376 SER B CA 1
ATOM 5642 C C . SER B 1 376 ? 7.777 -11.195 -6.707 1 90.44 376 SER B C 1
ATOM 5644 O O . SER B 1 376 ? 8.312 -10.578 -5.789 1 90.44 376 SER B O 1
ATOM 5646 N N . ALA B 1 377 ? 6.703 -11.922 -6.574 1 93.06 377 ALA B N 1
ATOM 5647 C CA . ALA B 1 377 ? 6.152 -12.219 -5.254 1 93.06 377 ALA B CA 1
ATOM 5648 C C . ALA B 1 377 ? 5.934 -13.719 -5.07 1 93.06 377 ALA B C 1
ATOM 5650 O O . ALA B 1 377 ? 5.547 -14.414 -6.012 1 93.06 377 ALA B O 1
ATOM 5651 N N . VAL B 1 378 ? 6.258 -14.195 -3.867 1 96.12 378 VAL B N 1
ATOM 5652 C CA . VAL B 1 378 ? 6.094 -15.609 -3.543 1 96.12 378 VAL B CA 1
ATOM 5653 C C . VAL B 1 378 ? 5.348 -15.75 -2.215 1 96.12 378 VAL B C 1
ATOM 5655 O O . VAL B 1 378 ? 5.602 -15 -1.273 1 96.12 378 VAL B O 1
ATOM 5658 N N . THR B 1 379 ? 4.402 -16.656 -2.189 1 97.06 379 THR B N 1
ATOM 5659 C CA . THR B 1 379 ? 3.67 -17 -0.978 1 97.06 379 THR B CA 1
ATOM 5660 C C . THR B 1 379 ? 3.764 -18.5 -0.703 1 97.06 379 THR B C 1
ATOM 5662 O O . THR B 1 379 ? 3.645 -19.312 -1.621 1 97.06 379 THR B O 1
ATOM 5665 N N . ILE B 1 380 ? 4.09 -18.844 0.531 1 98.19 380 ILE B N 1
ATOM 5666 C CA . ILE B 1 380 ? 4.094 -20.234 0.956 1 98.19 380 ILE B CA 1
ATOM 5667 C C . ILE B 1 380 ? 3.062 -20.438 2.062 1 98.19 380 ILE B C 1
ATOM 5669 O O . ILE B 1 380 ? 3.062 -19.719 3.062 1 98.19 380 ILE B O 1
ATOM 5673 N N . LEU B 1 381 ? 2.186 -21.391 1.853 1 98.31 381 LEU B N 1
ATOM 5674 C CA . LEU B 1 381 ? 1.17 -21.766 2.83 1 98.31 381 LEU B CA 1
ATOM 5675 C C . LEU B 1 381 ? 1.47 -23.141 3.428 1 98.31 381 LEU B C 1
ATOM 5677 O O . LEU B 1 381 ? 2.072 -24 2.77 1 98.31 381 LEU B O 1
ATOM 5681 N N . GLU B 1 382 ? 1.006 -23.281 4.688 1 97.81 382 GLU B N 1
ATOM 5682 C CA . GLU B 1 382 ? 1.154 -24.562 5.371 1 97.81 382 GLU B CA 1
ATOM 5683 C C . GLU B 1 382 ? -0.076 -24.875 6.215 1 97.81 382 GLU B C 1
ATOM 5685 O O . GLU B 1 382 ? -0.596 -24 6.918 1 97.81 382 GLU B O 1
ATOM 5690 N N . ARG B 1 383 ? -0.503 -26.078 6.137 1 95.31 383 ARG B N 1
ATOM 5691 C CA . ARG B 1 383 ? -1.607 -26.578 6.957 1 95.31 383 ARG B CA 1
ATOM 5692 C C . ARG B 1 383 ? -1.094 -27.219 8.242 1 95.31 383 ARG B C 1
ATOM 5694 O O . ARG B 1 383 ? -0.149 -28.016 8.203 1 95.31 383 ARG B O 1
#

pLDDT: mean 88.77, std 14.53, range [39.69, 98.81]

Secondary structure (DSSP, 8-state):
--PPEEEEEEEEEEEE--TT--HHHHHHHHHHHHHHHHT--GGG--EEEEE-SSS--GGGGHHHH-----EEEEE--GGGHHHHHHHHHHHHHHTTS-SEEEEEEEEEPPSSS----GGGGT--HHHHHTTTT-HHHHHHHHHHHHHHHHT--HHHHHHHHHHHHHHHTT-TT-S--S---HHHHHHSPEEETTEEGGGB--B-EEEEEEEEEEHHHHHHHT----EEEEEEEE-PPTT---TT-S----S-----HHHHHHHHHHHHHT--GGG-SEEEE--SBHHHHHHHHHHTTSS-TTTHHHHHHTTTTSTTSSS-B-TT-HHHHH-B-HHHHHHHHHHHHHHHHHT--GGGPPSS---EEEEEEEETTTEEEEEEEE-/----EEEEEEEEEEEE--TT--HHHHHHHHHHHHHHHHT--GGG--EEEEE-SSS--GGGGHHHH-----EEEEE--GGGHHHHHHHHHHHHHHTTS-SEEEEEEEEEPPSSS----GGGGT--HHHHHTTTT-HHHHHHHHHHHHHHHHT--HHHHHHHHHHHHHHHTT-TT-S--S---HHHHHHSPEEETTEEGGGB--B-EEEEEEEEEEHHHHHHHT----EEEEEEEE-PPTT---TT-S----S-----HHHHHHHHHHHHHT--GGG-SEEEE--SBHHHHHHHHHHTTSS-TTTHHHHHHTTTTSTTSSS-B-TT-HHHHH-B-HHHHHHHHHHHHHHHHHT--GGGPPSS---EEEEEEEETTTEEEEEEEE-

InterPro domains:
  IPR002155 Thiolase [PIRSF000429] (3-357)
  IPR016039 Thiolase-like [G3DSA:3.40.47.10] (1-383)
  IPR016039 Thiolase-like [SSF53901] (4-222)
  IPR016039 Thiolase-like [SSF53901] (256-360)
  IPR055140 Thiolase, C-terminal domain 2 [PF22691] (256-380)

Nearest PDB structures (foldseek):
  6et9-assembly1_D  TM=9.014E-01  e=2.824E-35  Methanothermococcus thermolithotrophicus
  6et9-assembly1_C  TM=8.938E-01  e=1.593E-34  Methanothermococcus thermolithotrophicus
  3zbl-assembly1_B  TM=8.471E-01  e=7.573E-28  Leishmania mexicana
  5ab7-assembly3_E  TM=8.180E-01  e=1.857E-27  Trypanosoma brucei brucei
  5ab4-assembly1_B  TM=8.237E-01  e=8.133E-26  Trypanosoma brucei brucei

Organism: Novosphingobium aromaticivorans (strain ATCC 700278 / DSM 12444 / CCUG 56034 / CIP 105152 / NBRC 16084 / F199) (NCBI:txid279238)

Sequence (766 aa):
MSGDVCIVGIGIHPFGRTDGLSGLEQGVFAVRQALGDAGIEWGDVQFAYGSSDSAGNPDTMVDRLGLTGMQFINVRNGCAAGGSALFSAQMAIKSGEFDIGLAVGFDKHPRGAFNAMPSEYNLPDWYGEAGYMITTQFFANKIMRYMHDHGISQQTLGRVAEKAFRNAVHADHAWRREPVDLETILEAPLVSDPYTKYMFCSPAEGGVALILASEKKARELGKPLVRLKAATMRTRPPKSFEVFAPSIDIGGGKATATQIASADAFRMAGIGPGDIAVAQLQDTEAGAEIMHMAENGFCKDGEQERWLAEGLTEVGGKLPVNTDGGCLACGEPIGASGLRQVYENVVQLRGDGGGRQVPGNPKTAYSHVYGAPGVSAVTILERMSGDVCIVGIGIHPFGRTDGLSGLEQGVFAVRQALGDAGIEWGDVQFAYGSSDSAGNPDTMVDRLGLTGMQFINVRNGCAAGGSALFSAQMAIKSGEFDIGLAVGFDKHPRGAFNAMPSEYNLPDWYGEAGYMITTQFFANKIMRYMHDHGISQQTLGRVAEKAFRNAVHADHAWRREPVDLETILEAPLVSDPYTKYMFCSPAEGGVALILASEKKARELGKPLVRLKAATMRTRPPKSFEVFAPSIDIGGGKATATQIASADAFRMAGIGPGDIAVAQLQDTEAGAEIMHMAENGFCKDGEQERWLAEGLTEVGGKLPVNTDGGCLACGEPIGASGLRQVYENVVQLRGDGGGRQVPGNPKTAYSHVYGAPGVSAVTILER

Foldseek 3Di:
DFFFKFFQFKFKAFKFDDPPDAQQRQQLRGAVRRCVSNVHAPLQAQEFEFEADARDFNVCNCVVRHDNVHYYHYAYDWLCRQLVRVVVVRVVSSVVPDFKHKRKFWYADDFDDDDDQCVVVPHDNVCVVVVLQVVVQLVQVVLVVLCVVQVADLLLLLLLLQLLQPLQLLAPRWHRNHGDDSVCQCPAPDDHPPGHPLQAFGAITIMMMTMMGRPVVSVVSVGDGKGFQDKDKFFADPQDDFRPPPDRPPDPDPAALLLVQLVVRCVSSVHALQQAAEEEFARSGSSRVLVSCCSNPVDPRNCSNVCSVVCQCALAHVYPYNSNSACSGRNDRSGHRQVVRVSVVVCQLVQNSVPSRRPDNTFKYKYWDAGPPRMIIIIMIGD/DFFFKFFQFKFKAFKFDDPPDAQQRQQLRGAVRRCVSNVHAPLQAQEFEFEADARDFNVCNCVVRHDNVHYYHYAYDWLCLQLVRVVVVRVVSSVVPDFKHKRKFWYADDFDDDDDQCVVVPHDNVCVVVVLQVVVQLVQVVLVVLCVVQVADLLLLLLLLQLLQPLQLLAPRWHRNHGDDSVCQCPAPDDHPPGHPLQAFGAITIMMMTMMGRPVVSVVSVGDGKGFQDKDKFFADPQDDFRPPPDRPPDPDPAAQLLVQLVVRCVSNVHALQQAAEEEFARSGSSRVLVSCCSNPVDPRNCSNVCSVVCQCALAHVYPYNSNSACSGRNDRSGHRQVVRVSQVVCQLVQNSVPSRRPDNTFKYKYWDAGPPRMIIIIMIGD

Solvent-accessible surface area (backbone atoms only — not comparable to full-atom values): 35653 Å² total; per-residue (Å²): 125,63,61,56,38,22,49,47,14,53,20,67,30,58,27,31,84,62,88,94,54,54,24,53,54,29,27,51,51,2,40,53,42,7,32,59,59,42,69,55,56,74,83,64,45,58,34,35,22,16,11,32,78,68,33,41,54,46,52,61,48,34,79,79,71,48,50,75,28,41,28,54,43,22,28,54,39,52,35,26,7,20,40,50,18,45,31,53,46,48,23,38,33,26,33,64,80,42,48,33,32,32,28,35,11,14,7,43,53,64,89,65,72,88,80,82,58,37,60,58,69,73,37,58,63,63,48,43,72,70,48,69,61,40,61,61,54,53,51,19,53,53,39,52,51,48,25,70,76,35,66,45,52,73,66,52,36,27,49,46,31,25,50,15,15,50,27,2,52,49,24,89,43,25,46,38,53,54,71,48,57,51,66,61,38,67,68,36,62,76,73,35,74,85,34,23,56,60,29,36,35,42,60,8,20,20,8,18,17,38,28,36,21,24,41,71,51,34,57,73,62,68,49,75,65,34,29,52,50,21,59,30,53,15,23,36,31,61,32,27,84,40,55,86,48,90,61,63,47,83,56,85,43,82,50,36,16,49,38,53,13,36,52,50,24,28,60,64,50,71,52,53,55,87,64,43,45,33,36,28,52,45,19,62,26,29,54,42,36,55,54,46,40,29,51,53,54,68,44,57,82,41,48,53,44,57,36,61,72,70,40,29,38,34,52,84,32,77,39,18,47,25,49,44,6,37,24,45,15,19,24,41,15,44,6,11,43,38,40,43,37,50,48,51,40,50,34,38,54,71,66,63,28,68,86,37,41,48,70,86,73,38,48,27,27,37,25,41,30,64,20,54,72,21,28,11,18,21,36,32,38,36,91,125,62,61,56,37,20,50,46,16,52,21,66,30,55,28,31,84,61,87,96,54,53,22,53,53,29,27,50,51,2,41,52,42,8,30,59,60,41,68,55,55,74,83,63,44,56,34,36,23,19,11,31,78,70,32,39,54,46,53,60,48,34,80,77,71,47,49,74,28,41,27,54,42,24,29,54,38,52,35,24,8,20,38,50,18,47,32,52,46,46,23,39,33,25,33,64,82,42,49,35,31,34,28,36,12,14,8,44,52,64,91,64,73,87,80,80,58,37,59,58,70,72,36,56,64,63,48,43,73,70,50,70,60,40,62,60,54,52,51,20,52,52,38,52,52,48,24,69,77,36,64,46,52,72,66,49,35,27,49,48,31,26,50,15,15,50,29,2,53,48,23,87,43,25,46,37,53,53,70,48,56,50,67,61,37,67,70,36,62,74,72,34,75,86,33,23,57,61,30,36,35,43,59,8,18,21,8,19,18,37,29,35,21,24,42,70,52,34,58,72,63,69,49,75,66,33,29,52,51,20,59,30,53,15,23,37,31,62,33,27,84,41,56,86,49,88,59,65,46,82,58,84,44,82,51,37,18,48,36,53,13,38,52,50,26,29,62,63,51,71,52,52,55,88,63,45,45,34,34,27,51,45,20,62,28,30,53,41,37,55,53,46,40,28,50,55,56,68,45,56,81,40,47,54,44,56,36,61,73,70,41,31,38,35,53,85,32,76,41,17,46,25,50,45,6,38,24,44,15,18,23,41,14,44,6,12,42,40,40,44,35,48,49,51,42,52,35,38,56,72,66,65,27,69,86,37,41,48,70,84,74,39,47,28,26,37,27,40,30,65,21,54,71,21,30,9,19,21,36,32,36,36,91

Radius of gyration: 26.11 Å; Cα contacts (8 Å, |Δi|>4): 2041; chains: 2; bounding box: 56×81×61 Å